Protein AF-0000000080314660 (afdb_homodimer)

Structure (mmCIF, N/CA/C/O backbone):
data_AF-0000000080314660-model_v1
#
loop_
_entity.id
_entity.type
_entity.pdbx_description
1 polymer 'Phage protein'
#
loop_
_atom_site.group_PDB
_atom_site.id
_atom_site.type_symbol
_atom_site.label_atom_id
_atom_site.label_alt_id
_atom_site.label_comp_id
_atom_site.label_asym_id
_atom_site.label_entity_id
_atom_site.label_seq_id
_atom_site.pdbx_PDB_ins_code
_atom_site.Cartn_x
_atom_site.Cartn_y
_atom_site.Cartn_z
_atom_site.occupancy
_atom_site.B_iso_or_equiv
_atom_site.auth_seq_id
_atom_site.auth_comp_id
_atom_site.auth_asym_id
_atom_site.auth_atom_id
_atom_site.pdbx_PDB_model_num
ATOM 1 N N . MET A 1 1 ? -3.445 -10.992 7.078 1 92.94 1 MET A N 1
ATOM 2 C CA . MET A 1 1 ? -2.121 -10.828 7.676 1 92.94 1 MET A CA 1
ATOM 3 C C . MET A 1 1 ? -1.378 -9.656 7.035 1 92.94 1 MET A C 1
ATOM 5 O O . MET A 1 1 ? -1.818 -9.117 6.02 1 92.94 1 MET A O 1
ATOM 9 N N . ARG A 1 2 ? -0.397 -9.211 7.719 1 94.06 2 ARG A N 1
ATOM 10 C CA . ARG A 1 2 ? 0.476 -8.141 7.254 1 94.06 2 ARG A CA 1
ATOM 11 C C . ARG A 1 2 ? 1.935 -8.438 7.582 1 94.06 2 ARG A C 1
ATOM 13 O O . ARG A 1 2 ? 2.225 -9.195 8.516 1 94.06 2 ARG A O 1
ATOM 20 N N . GLY A 1 3 ? 2.795 -7.875 6.688 1 95.69 3 GLY A N 1
ATOM 21 C CA . GLY A 1 3 ? 4.219 -8.023 6.945 1 95.69 3 GLY A CA 1
ATOM 22 C C . GLY A 1 3 ? 4.793 -9.32 6.414 1 95.69 3 GLY A C 1
ATOM 23 O O . GLY A 1 3 ? 4.047 -10.227 6.047 1 95.69 3 GLY A O 1
ATOM 24 N N . CYS A 1 4 ? 6.055 -9.414 6.391 1 97.31 4 CYS A N 1
ATOM 25 C CA . CYS A 1 4 ? 6.801 -10.539 5.836 1 97.31 4 CYS A CA 1
ATOM 26 C C . CYS A 1 4 ? 8.289 -10.414 6.148 1 97.31 4 CYS A C 1
ATOM 28 O O . CYS A 1 4 ? 8.703 -9.492 6.855 1 97.31 4 CYS A O 1
ATOM 30 N N . THR A 1 5 ? 9.016 -11.453 5.855 1 96.62 5 THR A N 1
ATOM 31 C CA . THR A 1 5 ? 10.477 -11.445 5.902 1 96.62 5 THR A CA 1
ATOM 32 C C . THR A 1 5 ? 11.062 -11.852 4.555 1 96.62 5 THR A C 1
ATOM 34 O O . THR A 1 5 ? 10.508 -12.703 3.859 1 96.62 5 THR A O 1
ATOM 37 N N . PRO A 1 6 ? 12.203 -11.25 4.227 1 94.94 6 PRO A N 1
ATOM 38 C CA . PRO A 1 6 ? 12.789 -11.516 2.916 1 94.94 6 PRO A CA 1
ATOM 39 C C . PRO A 1 6 ? 13.273 -12.961 2.773 1 94.94 6 PRO A C 1
ATOM 41 O O . PRO A 1 6 ? 13.727 -13.562 3.748 1 94.94 6 PRO A O 1
ATOM 44 N N . VAL A 1 7 ? 13.227 -13.461 1.5 1 95.5 7 VAL A N 1
ATOM 45 C CA . VAL A 1 7 ? 13.641 -14.844 1.297 1 95.5 7 VAL A CA 1
ATOM 46 C C . VAL A 1 7 ? 14.586 -14.93 0.102 1 95.5 7 VAL A C 1
ATOM 48 O O . VAL A 1 7 ? 15.078 -16.016 -0.233 1 95.5 7 VAL A O 1
ATOM 51 N N . GLY A 1 8 ? 14.906 -13.906 -0.582 1 92.94 8 GLY A N 1
ATOM 52 C CA . GLY A 1 8 ? 15.773 -13.953 -1.747 1 92.94 8 GLY A CA 1
ATOM 53 C C . GLY A 1 8 ? 16 -12.586 -2.377 1 92.94 8 GLY A C 1
ATOM 54 O O . GLY A 1 8 ? 15.531 -11.57 -1.862 1 92.94 8 GLY A O 1
ATOM 55 N N . PRO A 1 9 ? 16.688 -12.648 -3.508 1 94 9 PRO A N 1
ATOM 56 C CA . PRO A 1 9 ? 17.078 -11.383 -4.145 1 94 9 PRO A CA 1
ATOM 57 C C . PRO A 1 9 ? 15.875 -10.578 -4.633 1 94 9 PRO A C 1
ATOM 59 O O . PRO A 1 9 ? 15.945 -9.352 -4.723 1 94 9 PRO A O 1
ATOM 62 N N . GLY A 1 10 ? 14.812 -11.266 -4.922 1 93.25 10 GLY A N 1
ATOM 63 C CA . GLY A 1 10 ? 13.633 -10.562 -5.383 1 93.25 10 GLY A CA 1
ATOM 64 C C . GLY A 1 10 ? 13.016 -9.664 -4.32 1 93.25 10 GLY A C 1
ATOM 65 O O . GLY A 1 10 ? 12.242 -8.758 -4.633 1 93.25 10 GLY A O 1
ATOM 66 N N . CYS A 1 11 ? 13.398 -9.852 -3.055 1 93.44 11 CYS A N 1
ATOM 67 C CA . CYS A 1 11 ? 12.789 -9.125 -1.945 1 93.44 11 CYS A CA 1
ATOM 68 C C . CYS A 1 11 ? 13.602 -7.887 -1.593 1 93.44 11 CYS A C 1
ATOM 70 O O . CYS A 1 11 ? 13.203 -7.105 -0.728 1 93.44 11 CYS A O 1
ATOM 72 N N . ARG A 1 12 ? 14.672 -7.668 -2.223 1 90.06 12 ARG A N 1
ATOM 73 C CA . ARG A 1 12 ? 15.594 -6.602 -1.839 1 90.06 12 ARG A CA 1
ATOM 74 C C . ARG A 1 12 ? 14.906 -5.242 -1.877 1 90.06 12 ARG A C 1
ATOM 76 O O . ARG A 1 12 ? 15.07 -4.43 -0.964 1 90.06 12 ARG A O 1
ATOM 83 N N . HIS A 1 13 ? 14.109 -4.934 -2.922 1 88.75 13 HIS A N 1
ATOM 84 C CA . HIS A 1 13 ? 13.406 -3.664 -3.074 1 88.75 13 HIS A CA 1
ATOM 85 C C . HIS A 1 13 ? 11.898 -3.85 -2.982 1 88.75 13 HIS A C 1
ATOM 87 O O . HIS A 1 13 ? 11.141 -3.207 -3.717 1 88.75 13 HIS A O 1
ATOM 93 N N . CYS A 1 14 ? 11.484 -4.656 -2.066 1 90.44 14 CYS A N 1
ATOM 94 C CA . CYS A 1 14 ? 10.078 -5.004 -1.899 1 90.44 14 CYS A CA 1
ATOM 95 C C . CYS A 1 14 ? 9.227 -3.754 -1.724 1 90.44 14 CYS A C 1
ATOM 97 O O . CYS A 1 14 ? 9.367 -3.037 -0.732 1 90.44 14 CYS A O 1
ATOM 99 N N . SER A 1 15 ? 8.297 -3.586 -2.627 1 88.62 15 SER A N 1
ATOM 100 C CA . SER A 1 15 ? 7.422 -2.42 -2.621 1 88.62 15 SER A CA 1
ATOM 101 C C . SER A 1 15 ? 6.453 -2.463 -1.443 1 88.62 15 SER A C 1
ATOM 103 O O . SER A 1 15 ? 6.117 -1.424 -0.872 1 88.62 15 SER A O 1
ATOM 105 N N . ALA A 1 16 ? 6.027 -3.645 -1.099 1 91.44 16 ALA A N 1
ATOM 106 C CA . ALA A 1 16 ? 5.125 -3.789 0.039 1 91.44 16 ALA A CA 1
ATOM 107 C C . ALA A 1 16 ? 5.797 -3.35 1.335 1 91.44 16 ALA A C 1
ATOM 109 O O . ALA A 1 16 ? 5.18 -2.691 2.174 1 91.44 16 ALA A O 1
ATOM 110 N N . ARG A 1 17 ? 7.016 -3.729 1.476 1 91.25 17 ARG A N 1
ATOM 111 C CA . ARG A 1 17 ? 7.762 -3.34 2.666 1 91.25 17 ARG A CA 1
ATOM 112 C C . ARG A 1 17 ? 7.922 -1.825 2.744 1 91.25 17 ARG A C 1
ATOM 114 O O . ARG A 1 17 ? 7.688 -1.224 3.795 1 91.25 17 ARG A O 1
ATOM 121 N N . THR A 1 18 ? 8.328 -1.292 1.614 1 87.75 18 THR A N 1
ATOM 122 C CA . THR A 1 18 ? 8.531 0.151 1.583 1 87.75 18 THR A CA 1
ATOM 123 C C . THR A 1 18 ? 7.246 0.889 1.941 1 87.75 18 THR A C 1
ATOM 125 O O . THR A 1 18 ? 7.27 1.853 2.709 1 87.75 18 THR A O 1
ATOM 128 N N . PHE A 1 19 ? 6.188 0.413 1.475 1 89.25 19 PHE A N 1
ATOM 129 C CA . PHE A 1 19 ? 4.891 1.022 1.755 1 89.25 19 PHE A CA 1
ATOM 130 C C . PHE A 1 19 ? 4.531 0.877 3.229 1 89.25 19 PHE A C 1
ATOM 132 O O . PHE A 1 19 ? 4.176 1.858 3.887 1 89.25 19 PHE A O 1
ATOM 139 N N . ALA A 1 20 ? 4.629 -0.31 3.707 1 90.75 20 ALA A N 1
ATOM 140 C CA . ALA A 1 20 ? 4.234 -0.588 5.086 1 90.75 20 ALA A CA 1
ATOM 141 C C . ALA A 1 20 ? 5.086 0.213 6.07 1 90.75 20 ALA A C 1
ATOM 143 O O . ALA A 1 20 ? 4.57 0.74 7.059 1 90.75 20 ALA A O 1
ATOM 144 N N . GLU A 1 21 ? 6.328 0.305 5.797 1 88.38 21 GLU A N 1
ATOM 145 C CA . GLU A 1 21 ? 7.262 0.951 6.711 1 88.38 21 GLU A CA 1
ATOM 146 C C . GLU A 1 21 ? 6.992 2.449 6.809 1 88.38 21 GLU A C 1
ATOM 148 O O . GLU A 1 21 ? 7.367 3.092 7.793 1 88.38 21 GLU A O 1
ATOM 153 N N . ARG A 1 22 ? 6.383 2.955 5.762 1 82.56 22 ARG A N 1
ATOM 154 C CA . ARG A 1 22 ? 5.969 4.355 5.777 1 82.56 22 ARG A CA 1
ATOM 155 C C . ARG A 1 22 ? 5.129 4.66 7.016 1 82.56 22 ARG A C 1
ATOM 157 O O . ARG A 1 22 ? 5.148 5.785 7.52 1 82.56 22 ARG A O 1
ATOM 164 N N . TRP A 1 23 ? 4.492 3.664 7.562 1 85.19 23 TRP A N 1
ATOM 165 C CA . TRP A 1 23 ? 3.49 3.906 8.594 1 85.19 23 TRP A CA 1
ATOM 166 C C . TRP A 1 23 ? 3.973 3.395 9.953 1 85.19 23 TRP A C 1
ATOM 168 O O . TRP A 1 23 ? 3.24 3.457 10.938 1 85.19 23 TRP A O 1
ATOM 178 N N . ARG A 1 24 ? 5.145 2.883 10.008 1 85.06 24 ARG A N 1
ATOM 179 C CA . ARG A 1 24 ? 5.645 2.352 11.273 1 85.06 24 ARG A CA 1
ATOM 180 C C . ARG A 1 24 ? 5.574 3.404 12.375 1 85.06 24 ARG A C 1
ATOM 182 O O . ARG A 1 24 ? 6.02 4.539 12.18 1 85.06 24 ARG A O 1
ATOM 189 N N . GLY A 1 25 ? 4.926 3.023 13.461 1 79.31 25 GLY A N 1
ATOM 190 C CA . GLY A 1 25 ? 4.871 3.891 14.625 1 79.31 25 GLY A CA 1
ATOM 191 C C . GLY A 1 25 ? 3.654 4.793 14.641 1 79.31 25 GLY A C 1
ATOM 192 O O . GLY A 1 25 ? 3.359 5.43 15.656 1 79.31 25 GLY A O 1
ATOM 193 N N . VAL A 1 26 ? 2.986 4.93 13.516 1 76.19 26 VAL A N 1
ATOM 194 C CA . VAL A 1 26 ? 1.777 5.746 13.477 1 76.19 26 VAL A CA 1
ATOM 195 C C . VAL A 1 26 ? 0.658 5.043 14.242 1 76.19 26 VAL A C 1
ATOM 197 O O . VAL A 1 26 ? 0.133 4.023 13.789 1 76.19 26 VAL A O 1
ATOM 200 N N . PRO A 1 27 ? 0.246 5.629 15.289 1 75.62 27 PRO A N 1
ATOM 201 C CA . PRO A 1 27 ? -0.682 4.914 16.172 1 75.62 27 PRO A CA 1
ATOM 202 C C . PRO A 1 27 ? -2.031 4.641 15.516 1 75.62 27 PRO A C 1
ATOM 204 O O . PRO A 1 27 ? -2.625 5.543 14.914 1 75.62 27 PRO A O 1
ATOM 207 N N . GLY A 1 28 ? -2.424 3.385 15.68 1 76 28 GLY A N 1
ATOM 208 C CA . GLY A 1 28 ? -3.754 3.004 15.234 1 76 28 GLY A CA 1
ATOM 209 C C . GLY A 1 28 ? -3.814 2.691 13.75 1 76 28 GLY A C 1
ATOM 210 O O . GLY A 1 28 ? -4.828 2.191 13.258 1 76 28 GLY A O 1
ATOM 211 N N . HIS A 1 29 ? -2.779 3.014 13.078 1 82.94 29 HIS A N 1
ATOM 212 C CA . HIS A 1 29 ? -2.746 2.688 11.656 1 82.94 29 HIS A CA 1
ATOM 213 C C . HIS A 1 29 ? -2.615 1.183 11.438 1 82.94 29 HIS A C 1
ATOM 215 O O . HIS A 1 29 ? -2.035 0.48 12.266 1 82.94 29 HIS A O 1
ATOM 221 N N . ALA A 1 30 ? -3.115 0.752 10.305 1 85.5 30 ALA A N 1
ATOM 222 C CA . ALA A 1 30 ? -3.086 -0.672 9.984 1 85.5 30 ALA A CA 1
ATOM 223 C C . ALA A 1 30 ? -1.653 -1.191 9.914 1 85.5 30 ALA A C 1
ATOM 225 O O . ALA A 1 30 ? -1.396 -2.361 10.211 1 85.5 30 ALA A O 1
ATOM 226 N N . TYR A 1 31 ? -0.71 -0.377 9.594 1 89.5 31 TYR A N 1
ATOM 227 C CA . TYR A 1 31 ? 0.698 -0.744 9.5 1 89.5 31 TYR A CA 1
ATOM 228 C C . TYR A 1 31 ? 1.516 -0.056 10.586 1 89.5 31 TYR A C 1
ATOM 230 O O . TYR A 1 31 ? 2.662 0.334 10.352 1 89.5 31 TYR A O 1
ATOM 238 N N . GLU A 1 32 ? 0.919 0.058 11.719 1 88 32 GLU A N 1
ATOM 239 C CA . GLU A 1 32 ? 1.608 0.667 12.852 1 88 32 GLU A CA 1
ATOM 240 C C . GLU A 1 32 ? 2.916 -0.059 13.156 1 88 32 GLU A C 1
ATOM 242 O O . GLU A 1 32 ? 3.898 0.565 13.562 1 88 32 GLU A O 1
ATOM 247 N N . ARG A 1 33 ? 2.961 -1.343 12.867 1 90.19 33 ARG A N 1
ATOM 248 C CA . ARG A 1 33 ? 4.148 -2.152 13.133 1 90.19 33 ARG A CA 1
ATOM 249 C C . ARG A 1 33 ? 4.969 -2.344 11.859 1 90.19 33 ARG A C 1
ATOM 251 O O . ARG A 1 33 ? 5.789 -3.26 11.781 1 90.19 33 ARG A O 1
ATOM 258 N N . GLY A 1 34 ? 4.727 -1.49 10.93 1 90.69 34 GLY A N 1
ATOM 259 C CA . GLY A 1 34 ? 5.449 -1.581 9.672 1 90.69 34 GLY A CA 1
ATOM 260 C C . GLY A 1 34 ? 5.262 -2.914 8.969 1 90.69 34 GLY A C 1
ATOM 261 O O . GLY A 1 34 ? 4.133 -3.371 8.789 1 90.69 34 GLY A O 1
ATOM 262 N N . PHE A 1 35 ? 6.43 -3.51 8.664 1 93.44 35 PHE A N 1
ATOM 263 C CA . PHE A 1 35 ? 6.398 -4.723 7.855 1 93.44 35 PHE A CA 1
ATOM 264 C C . PHE A 1 35 ? 6.617 -5.957 8.719 1 93.44 35 PHE A C 1
ATOM 266 O O . PHE A 1 35 ? 6.914 -7.035 8.211 1 93.44 35 PHE A O 1
ATOM 273 N N . ASP A 1 36 ? 6.441 -5.785 10.078 1 95.31 36 ASP A N 1
ATOM 274 C CA . ASP A 1 36 ? 6.5 -6.949 10.953 1 95.31 36 ASP A CA 1
ATOM 275 C C . ASP A 1 36 ? 5.301 -7.867 10.719 1 95.31 36 ASP A C 1
ATOM 277 O O . ASP A 1 36 ? 4.164 -7.398 10.617 1 95.31 36 ASP A O 1
ATOM 281 N N . LEU A 1 37 ? 5.637 -9.141 10.695 1 96.75 37 LEU A N 1
ATOM 282 C CA . LEU A 1 37 ? 4.562 -10.102 10.453 1 96.75 37 LEU A CA 1
ATOM 283 C C . LEU A 1 37 ? 3.521 -10.039 11.562 1 96.75 37 LEU A C 1
ATOM 285 O O . LEU A 1 37 ? 3.869 -10.047 12.742 1 96.75 37 LEU A O 1
ATOM 289 N N . ARG A 1 38 ? 2.281 -9.992 11.141 1 95.69 38 ARG A N 1
ATOM 290 C CA . ARG A 1 38 ? 1.18 -10.102 12.086 1 95.69 38 ARG A CA 1
ATOM 291 C C . ARG A 1 38 ? -0.075 -10.641 11.414 1 95.69 38 ARG A C 1
ATOM 293 O O . ARG A 1 38 ? -0.324 -10.367 10.234 1 95.69 38 ARG A O 1
ATOM 300 N N . LEU A 1 39 ? -0.815 -11.422 12.164 1 96 39 LEU A N 1
ATOM 301 C CA . LEU A 1 39 ? -2.105 -11.898 11.688 1 96 39 LEU A CA 1
ATOM 302 C C . LEU A 1 39 ? -3.193 -10.852 11.898 1 96 39 LEU A C 1
ATOM 304 O O . LEU A 1 39 ? -3.143 -10.086 12.867 1 96 39 LEU A O 1
ATOM 308 N N . VAL A 1 40 ? -4.094 -10.781 10.992 1 92.62 40 VAL A N 1
ATOM 309 C CA . VAL A 1 40 ? -5.238 -9.883 11.094 1 92.62 40 VAL A CA 1
ATOM 310 C C . VAL A 1 40 ? -6.535 -10.672 10.914 1 92.62 40 VAL A C 1
ATOM 312 O O . VAL A 1 40 ? -7.207 -10.539 9.891 1 92.62 40 VAL A O 1
ATOM 315 N N . PRO A 1 41 ? -6.984 -11.344 11.938 1 92.44 41 PRO A N 1
ATOM 316 C CA . PRO A 1 41 ? -8.156 -12.219 11.82 1 92.44 41 PRO A CA 1
ATOM 317 C C . PRO A 1 41 ? -9.422 -11.461 11.422 1 92.44 41 PRO A C 1
ATOM 319 O O . PRO A 1 41 ? -10.281 -12.016 10.734 1 92.44 41 PRO A O 1
ATOM 322 N N . ASP A 1 42 ? -9.5 -10.219 11.773 1 86.56 42 ASP A N 1
ATOM 323 C CA . ASP A 1 42 ? -10.695 -9.43 11.492 1 86.56 42 ASP A CA 1
ATOM 324 C C . ASP A 1 42 ? -10.859 -9.195 9.992 1 86.56 42 ASP A C 1
ATOM 326 O O . ASP A 1 42 ? -11.953 -8.875 9.531 1 86.56 42 ASP A O 1
ATOM 330 N N . ALA A 1 43 ? -9.82 -9.375 9.281 1 87.62 43 ALA A N 1
ATOM 331 C CA . ALA A 1 43 ? -9.867 -9.117 7.844 1 87.62 43 ALA A CA 1
ATOM 332 C C . ALA A 1 43 ? -10.305 -10.359 7.07 1 87.62 43 ALA A C 1
ATOM 334 O O . ALA A 1 43 ? -10.641 -10.273 5.891 1 87.62 43 ALA A O 1
ATOM 335 N N . LEU A 1 44 ? -10.406 -11.461 7.684 1 92.31 44 LEU A N 1
ATOM 336 C CA . LEU A 1 44 ? -10.656 -12.742 7.027 1 92.31 44 LEU A CA 1
ATOM 337 C C . LEU A 1 44 ? -12.023 -12.75 6.348 1 92.31 44 LEU A C 1
ATOM 339 O O . LEU A 1 44 ? -12.188 -13.336 5.277 1 92.31 44 LEU A O 1
ATOM 343 N N . ASP A 1 45 ? -12.938 -12 6.914 1 90.12 45 ASP A N 1
ATOM 344 C CA . ASP A 1 45 ? -14.312 -12.125 6.438 1 90.12 45 ASP A CA 1
ATOM 345 C C . ASP A 1 45 ? -14.68 -10.969 5.512 1 90.12 45 ASP A C 1
ATOM 347 O O . ASP A 1 45 ? -15.797 -10.914 4.992 1 90.12 45 ASP A O 1
ATOM 351 N N . GLU A 1 46 ? -13.742 -10.133 5.242 1 87.5 46 GLU A N 1
ATOM 352 C CA . GLU A 1 46 ? -14.039 -8.945 4.438 1 87.5 46 GLU A CA 1
ATOM 353 C C . GLU A 1 46 ? -14.578 -9.336 3.062 1 87.5 46 GLU A C 1
ATOM 355 O O . GLU A 1 46 ? -15.562 -8.766 2.594 1 87.5 46 GLU A O 1
ATOM 360 N N . PRO A 1 47 ? -14.055 -10.383 2.414 1 91.38 47 PRO A N 1
ATOM 361 C CA . PRO A 1 47 ? -14.539 -10.711 1.071 1 91.38 47 PRO A CA 1
ATOM 362 C C . PRO A 1 47 ? -15.992 -11.195 1.068 1 91.38 47 PRO A C 1
ATOM 364 O O . PRO A 1 47 ? -16.656 -11.156 0.029 1 91.38 47 PRO A O 1
ATOM 367 N N . LEU A 1 48 ? -16.438 -11.57 2.213 1 92.44 48 LEU A N 1
ATOM 368 C CA . LEU A 1 48 ? -17.766 -12.148 2.293 1 92.44 48 LEU A CA 1
ATOM 369 C C . LEU A 1 48 ? -18.844 -11.062 2.182 1 92.44 48 LEU A C 1
ATOM 371 O O . LEU A 1 48 ? -20 -11.352 1.865 1 92.44 48 LEU A O 1
ATOM 375 N N . VAL A 1 49 ? -18.422 -9.789 2.359 1 84.94 49 VAL A N 1
ATOM 376 C CA . VAL A 1 49 ? -19.438 -8.734 2.402 1 84.94 49 VAL A CA 1
ATOM 377 C C . VAL A 1 49 ? -19.328 -7.875 1.144 1 84.94 49 VAL A C 1
ATOM 379 O O . VAL A 1 49 ? -20.188 -7.016 0.906 1 84.94 49 VAL A O 1
ATOM 382 N N . TRP A 1 50 ? -18.328 -8.141 0.377 1 83.62 50 TRP A N 1
ATOM 383 C CA . TRP A 1 50 ? -18.203 -7.387 -0.867 1 83.62 50 TRP A CA 1
ATOM 384 C C . TRP A 1 50 ? -19.234 -7.852 -1.892 1 83.62 50 TRP A C 1
ATOM 386 O O . TRP A 1 50 ? -19.344 -9.055 -2.16 1 83.62 50 TRP A O 1
ATOM 396 N N . ARG A 1 51 ? -19.922 -6.953 -2.447 1 83.06 51 ARG A N 1
ATOM 397 C CA . ARG A 1 51 ? -21.062 -7.297 -3.297 1 83.06 51 ARG A CA 1
ATOM 398 C C . ARG A 1 51 ? -20.625 -7.473 -4.746 1 83.06 51 ARG A C 1
ATOM 400 O O . ARG A 1 51 ? -21.078 -8.398 -5.43 1 83.06 51 ARG A O 1
ATOM 407 N N . ARG A 1 52 ? -19.688 -6.664 -5.152 1 83.75 52 ARG A N 1
ATOM 408 C CA . ARG A 1 52 ? -19.25 -6.742 -6.539 1 83.75 52 ARG A CA 1
ATOM 409 C C . ARG A 1 52 ? -18.062 -7.695 -6.684 1 83.75 52 ARG A C 1
ATOM 411 O O . ARG A 1 52 ? -17.188 -7.738 -5.82 1 83.75 52 ARG A O 1
ATOM 418 N N . PRO A 1 53 ? -18.078 -8.523 -7.758 1 89.19 53 PRO A N 1
ATOM 419 C CA . PRO A 1 53 ? -16.953 -9.422 -7.992 1 89.19 53 PRO A CA 1
ATOM 420 C C . PRO A 1 53 ? -15.617 -8.672 -8.062 1 89.19 53 PRO A C 1
ATOM 422 O O . PRO A 1 53 ? -15.547 -7.578 -8.625 1 89.19 53 PRO A O 1
ATOM 425 N N . ARG A 1 54 ? -14.609 -9.266 -7.453 1 87.62 54 ARG A N 1
ATOM 426 C CA . ARG A 1 54 ? -13.273 -8.664 -7.395 1 87.62 54 ARG A CA 1
ATOM 427 C C . ARG A 1 54 ? -12.195 -9.711 -7.633 1 87.62 54 ARG A C 1
ATOM 429 O O . ARG A 1 54 ? -12.43 -10.906 -7.457 1 87.62 54 ARG A O 1
ATOM 436 N N . ARG A 1 55 ? -11.125 -9.25 -8.133 1 89.31 55 ARG A N 1
ATOM 437 C CA . ARG A 1 55 ? -9.883 -10.008 -8.078 1 89.31 55 ARG A CA 1
ATOM 438 C C . ARG A 1 55 ? -9.008 -9.547 -6.922 1 89.31 55 ARG A C 1
ATOM 440 O O . ARG A 1 55 ? -8.555 -8.398 -6.895 1 89.31 55 ARG A O 1
ATOM 447 N N . VAL A 1 56 ? -8.789 -10.461 -6.066 1 92.44 56 VAL A N 1
ATOM 448 C CA . VAL A 1 56 ? -8.164 -10.117 -4.793 1 92.44 56 VAL A CA 1
ATOM 449 C C . VAL A 1 56 ? -6.781 -10.75 -4.703 1 92.44 56 VAL A C 1
ATOM 451 O O . VAL A 1 56 ? -6.629 -11.961 -4.891 1 92.44 56 VAL A O 1
ATOM 454 N N . ALA A 1 57 ? -5.777 -9.883 -4.527 1 92.44 57 ALA A N 1
ATOM 455 C CA . ALA A 1 57 ? -4.465 -10.398 -4.152 1 92.44 57 ALA A CA 1
ATOM 456 C C . ALA A 1 57 ? -4.395 -10.688 -2.656 1 92.44 57 ALA A C 1
ATOM 458 O O . ALA A 1 57 ? -4.332 -9.758 -1.844 1 92.44 57 ALA A O 1
ATOM 459 N N . VAL A 1 58 ? -4.359 -11.945 -2.344 1 94.19 58 VAL A N 1
ATOM 460 C CA . VAL A 1 58 ? -4.383 -12.352 -0.941 1 94.19 58 VAL A CA 1
ATOM 461 C C . VAL A 1 58 ? -3.006 -12.141 -0.32 1 94.19 58 VAL A C 1
ATOM 463 O O . VAL A 1 58 ? -2.006 -12.656 -0.825 1 94.19 58 VAL A O 1
ATOM 466 N N . GLY A 1 59 ? -2.986 -11.32 0.684 1 90.94 59 GLY A N 1
ATOM 467 C CA . GLY A 1 59 ? -1.714 -11.039 1.331 1 90.94 59 GLY A CA 1
ATOM 468 C C . GLY A 1 59 ? -0.796 -10.172 0.489 1 90.94 59 GLY A C 1
ATOM 469 O O . GLY A 1 59 ? 0.389 -10.477 0.34 1 90.94 59 GLY A O 1
ATOM 470 N N . SER A 1 60 ? -1.348 -9.164 -0.13 1 87.88 60 SER A N 1
ATOM 471 C CA . SER A 1 60 ? -0.598 -8.328 -1.062 1 87.88 60 SER A CA 1
ATOM 472 C C . SER A 1 60 ? 0.562 -7.621 -0.363 1 87.88 60 SER A C 1
ATOM 474 O O . SER A 1 60 ? 1.512 -7.184 -1.015 1 87.88 60 SER A O 1
ATOM 476 N N . THR A 1 61 ? 0.497 -7.504 0.938 1 92.06 61 THR A N 1
ATOM 477 C CA . THR A 1 61 ? 1.586 -6.918 1.71 1 92.06 61 THR A CA 1
ATOM 478 C C . THR A 1 61 ? 2.162 -7.934 2.691 1 92.06 61 THR A C 1
ATOM 480 O O . THR A 1 61 ? 2.533 -7.578 3.812 1 92.06 61 THR A O 1
ATOM 483 N N . SER A 1 62 ? 2.07 -9.133 2.346 1 96.19 62 SER A N 1
ATOM 484 C CA . SER A 1 62 ? 2.523 -10.242 3.17 1 96.19 62 SER A CA 1
ATOM 485 C C . SER A 1 62 ? 2.803 -11.484 2.322 1 96.19 62 SER A C 1
ATOM 487 O O . SER A 1 62 ? 3.146 -11.367 1.144 1 96.19 62 SER A O 1
ATOM 489 N N . ASP A 1 63 ? 2.865 -12.609 2.908 1 97.56 63 ASP A N 1
ATOM 490 C CA . ASP A 1 63 ? 2.967 -13.945 2.334 1 97.56 63 ASP A CA 1
ATOM 491 C C . ASP A 1 63 ? 2.213 -14.969 3.184 1 97.56 63 ASP A C 1
ATOM 493 O O . ASP A 1 63 ? 2.609 -15.258 4.316 1 97.56 63 ASP A O 1
ATOM 497 N N . LEU A 1 64 ? 1.178 -15.484 2.596 1 98.19 64 LEU A N 1
ATOM 498 C CA . LEU A 1 64 ? 0.302 -16.391 3.324 1 98.19 64 LEU A CA 1
ATOM 499 C C . LEU A 1 64 ? 1.082 -17.594 3.848 1 98.19 64 LEU A C 1
ATOM 501 O O . LEU A 1 64 ? 0.729 -18.172 4.879 1 98.19 64 LEU A O 1
ATOM 505 N N . PHE A 1 65 ? 2.129 -17.875 3.225 1 98.62 65 PHE A N 1
ATOM 506 C CA . PHE A 1 65 ? 2.844 -19.094 3.57 1 98.62 65 PHE A CA 1
ATOM 507 C C . PHE A 1 65 ? 4.133 -18.781 4.316 1 98.62 65 PHE A C 1
ATOM 509 O O . PHE A 1 65 ? 5.07 -19.578 4.316 1 98.62 65 PHE A O 1
ATOM 516 N N . HIS A 1 66 ? 4.164 -17.547 4.793 1 98.31 66 HIS A N 1
ATOM 517 C CA . HIS A 1 66 ? 5.242 -17.234 5.727 1 98.31 66 HIS A CA 1
ATOM 518 C C . HIS A 1 66 ? 5.277 -18.234 6.879 1 98.31 66 HIS A C 1
ATOM 520 O O . HIS A 1 66 ? 4.23 -18.672 7.359 1 98.31 66 HIS A O 1
ATOM 526 N N . GLY A 1 67 ? 6.512 -18.547 7.34 1 97.56 67 GLY A N 1
ATOM 527 C CA . GLY A 1 67 ? 6.672 -19.531 8.406 1 97.56 67 GLY A CA 1
ATOM 528 C C . GLY A 1 67 ? 5.969 -19.125 9.688 1 97.56 67 GLY A C 1
ATOM 529 O O . GLY A 1 67 ? 5.566 -19.984 10.477 1 97.56 67 GLY A O 1
ATOM 530 N N . GLY A 1 68 ? 5.754 -17.844 9.875 1 97.56 68 GLY A N 1
ATOM 531 C CA . GLY A 1 68 ? 5.098 -17.328 11.07 1 97.56 68 GLY A CA 1
ATOM 532 C C . GLY A 1 68 ? 3.584 -17.375 10.977 1 97.56 68 GLY A C 1
ATOM 533 O O . GLY A 1 68 ? 2.893 -17.078 11.953 1 97.56 68 GLY A O 1
ATOM 534 N N . VAL A 1 69 ? 3.01 -17.781 9.891 1 98.06 69 VAL A N 1
ATOM 535 C CA . VAL A 1 69 ? 1.564 -17.922 9.727 1 98.06 69 VAL A CA 1
ATOM 536 C C . VAL A 1 69 ? 1.137 -19.344 10.055 1 98.06 69 VAL A C 1
ATOM 538 O O . VAL A 1 69 ? 1.505 -20.281 9.352 1 98.06 69 VAL A O 1
ATOM 541 N N . PRO A 1 70 ? 0.357 -19.531 11.078 1 98.25 70 PRO A N 1
ATOM 542 C CA . PRO A 1 70 ? -0.071 -20.891 11.422 1 98.25 70 PRO A CA 1
ATOM 543 C C . PRO A 1 70 ? -0.888 -21.562 10.32 1 98.25 70 PRO A C 1
ATOM 545 O O . PRO A 1 70 ? -1.683 -20.891 9.648 1 98.25 70 PRO A O 1
ATOM 548 N N . ALA A 1 71 ? -0.704 -22.891 10.227 1 98.19 71 ALA A N 1
ATOM 549 C CA . ALA A 1 71 ? -1.452 -23.656 9.234 1 98.19 71 ALA A CA 1
ATOM 550 C C . ALA A 1 71 ? -2.957 -23.484 9.43 1 98.19 71 ALA A C 1
ATOM 552 O O . ALA A 1 71 ? -3.717 -23.453 8.453 1 98.19 71 ALA A O 1
ATOM 553 N N . ALA A 1 72 ? -3.316 -23.359 10.672 1 98.12 72 ALA A N 1
ATOM 554 C CA . ALA A 1 72 ? -4.734 -23.172 10.977 1 98.12 72 ALA A CA 1
ATOM 555 C C . ALA A 1 72 ? -5.258 -21.875 10.383 1 98.12 72 ALA A C 1
ATOM 557 O O . ALA A 1 72 ? -6.41 -21.797 9.953 1 98.12 72 ALA A O 1
ATOM 558 N N . PHE A 1 73 ? -4.457 -20.891 10.406 1 98.19 73 PHE A N 1
ATOM 559 C CA . PHE A 1 73 ? -4.836 -19.609 9.812 1 98.19 73 PHE A CA 1
ATOM 560 C C . PHE A 1 73 ? -4.949 -19.734 8.297 1 98.19 73 PHE A C 1
ATOM 562 O O . PHE A 1 73 ? -5.863 -19.172 7.691 1 98.19 73 PHE A O 1
ATOM 569 N N . VAL A 1 74 ? -4.016 -20.469 7.703 1 98.44 74 VAL A N 1
ATOM 570 C CA . VAL A 1 74 ? -4.078 -20.719 6.266 1 98.44 74 VAL A CA 1
ATOM 571 C C . VAL A 1 74 ? -5.391 -21.422 5.918 1 98.44 74 VAL A C 1
ATOM 573 O O . VAL A 1 74 ? -6.066 -21.047 4.957 1 98.44 74 VAL A O 1
ATOM 576 N N . GLU A 1 75 ? -5.719 -22.359 6.688 1 98.56 75 GLU A N 1
ATOM 577 C CA . GLU A 1 75 ? -6.977 -23.062 6.465 1 98.56 75 GLU A CA 1
ATOM 578 C C . GLU A 1 75 ? -8.164 -22.109 6.527 1 98.56 75 GLU A C 1
ATOM 580 O O . GLU A 1 75 ? -9.086 -22.203 5.719 1 98.56 75 GLU A O 1
ATOM 585 N N . GLN A 1 76 ? -8.156 -21.234 7.492 1 98.19 76 GLN A N 1
ATOM 586 C CA . GLN A 1 76 ? -9.234 -20.25 7.613 1 98.19 76 GLN A CA 1
ATOM 587 C C . GLN A 1 76 ? -9.328 -19.375 6.367 1 98.19 76 GLN A C 1
ATOM 589 O O . GLN A 1 76 ? -10.422 -19.062 5.906 1 98.19 76 GLN A O 1
ATOM 594 N N . VAL A 1 77 ? -8.219 -18.969 5.859 1 98.19 77 VAL A N 1
ATOM 595 C CA . VAL A 1 77 ? -8.188 -18.156 4.645 1 98.19 77 VAL A CA 1
ATOM 596 C C . VAL A 1 77 ? -8.82 -18.938 3.492 1 98.19 77 VAL A C 1
ATOM 598 O O . VAL A 1 77 ? -9.648 -18.406 2.758 1 98.19 77 VAL A O 1
ATOM 601 N N . PHE A 1 78 ? -8.5 -20.188 3.377 1 98.5 78 PHE A N 1
ATOM 602 C CA . PHE A 1 78 ? -9.062 -21 2.307 1 98.5 78 PHE A CA 1
ATOM 603 C C . PHE A 1 78 ? -10.562 -21.172 2.484 1 98.5 78 PHE A C 1
ATOM 605 O O . PHE A 1 78 ? -11.312 -21.172 1.505 1 98.5 78 PHE A O 1
ATOM 612 N N . ARG A 1 79 ? -10.992 -21.328 3.688 1 98.38 79 ARG A N 1
ATOM 613 C CA . ARG A 1 79 ? -12.422 -21.422 3.947 1 98.38 79 ARG A CA 1
ATOM 614 C C . ARG A 1 79 ? -13.156 -20.156 3.512 1 98.38 79 ARG A C 1
ATOM 616 O O . ARG A 1 79 ? -14.25 -20.234 2.941 1 98.38 79 ARG A O 1
ATOM 623 N N . THR A 1 80 ? -12.555 -19.078 3.793 1 97.94 80 THR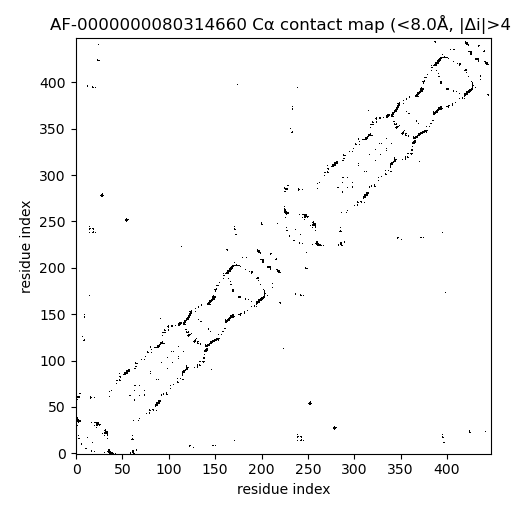 A N 1
ATOM 624 C CA . THR A 1 80 ? -13.148 -17.812 3.375 1 97.94 80 THR A CA 1
ATOM 625 C C . THR A 1 80 ? -13.203 -17.719 1.854 1 97.94 80 THR A C 1
ATOM 627 O O . THR A 1 80 ? -14.227 -17.328 1.288 1 97.94 80 THR A O 1
ATOM 630 N N . MET A 1 81 ? -12.125 -18.078 1.235 1 97.81 81 MET A N 1
ATOM 631 C CA . MET A 1 81 ? -12.094 -18.031 -0.224 1 97.81 81 MET A CA 1
ATOM 632 C C . MET A 1 81 ? -13.117 -18.984 -0.821 1 97.81 81 MET A C 1
ATOM 634 O O . MET A 1 81 ? -13.734 -18.688 -1.847 1 97.81 81 MET A O 1
ATOM 638 N N . HIS A 1 82 ? -13.289 -20.094 -0.173 1 97.81 82 HIS A N 1
ATOM 639 C CA . HIS A 1 82 ? -14.297 -21.062 -0.591 1 97.81 82 HIS A CA 1
ATOM 640 C C . HIS A 1 82 ? -15.695 -20.469 -0.502 1 97.81 82 HIS A C 1
ATOM 642 O O . HIS A 1 82 ? -16.516 -20.672 -1.397 1 97.81 82 HIS A O 1
ATOM 648 N N . ALA A 1 83 ? -15.945 -19.766 0.532 1 97.38 83 ALA A N 1
ATOM 649 C CA . ALA A 1 83 ? -17.266 -19.203 0.781 1 97.38 83 ALA A CA 1
ATOM 650 C C . ALA A 1 83 ? -17.516 -18 -0.117 1 97.38 83 ALA A C 1
ATOM 652 O O . ALA A 1 83 ? -18.672 -17.688 -0.449 1 97.38 83 ALA A O 1
ATOM 653 N N . ALA A 1 84 ? -16.484 -17.328 -0.554 1 96.88 84 ALA A N 1
ATOM 654 C CA . ALA A 1 84 ? -16.609 -16.125 -1.363 1 96.88 84 ALA A CA 1
ATOM 655 C C . ALA A 1 84 ? -16.438 -16.438 -2.848 1 96.88 84 ALA A C 1
ATOM 657 O O . ALA A 1 84 ? -15.625 -15.805 -3.529 1 96.88 84 ALA A O 1
ATOM 658 N N . GLU A 1 85 ? -17.281 -17.188 -3.398 1 95 85 GLU A N 1
ATOM 659 C CA . GLU A 1 85 ? -17.156 -17.75 -4.734 1 95 85 GLU A CA 1
ATOM 660 C C . GLU A 1 85 ? -17.266 -16.672 -5.809 1 95 85 GLU A C 1
ATOM 662 O O . GLU A 1 85 ? -16.812 -16.875 -6.941 1 95 85 GLU A O 1
ATOM 667 N N . ARG A 1 86 ? -17.812 -15.586 -5.445 1 94.31 86 ARG A N 1
ATOM 668 C CA . ARG A 1 86 ? -18.031 -14.523 -6.426 1 94.31 86 ARG A CA 1
ATOM 669 C C . ARG A 1 86 ? -16.734 -13.836 -6.789 1 94.31 86 ARG A C 1
ATOM 671 O O . ARG A 1 86 ? -16.625 -13.188 -7.836 1 94.31 86 ARG A O 1
ATOM 678 N N . HIS A 1 87 ? -15.742 -13.969 -5.941 1 94.38 87 HIS A N 1
ATOM 679 C CA . HIS A 1 87 ? -14.461 -13.305 -6.148 1 94.38 87 HIS A CA 1
ATOM 680 C C . HIS A 1 87 ? -13.406 -14.281 -6.668 1 94.38 87 HIS A C 1
ATOM 682 O O . HIS A 1 87 ? -13.594 -15.5 -6.578 1 94.38 87 HIS A O 1
ATOM 688 N N . THR A 1 88 ? -12.383 -13.789 -7.305 1 94.31 88 THR A N 1
ATOM 689 C CA . THR A 1 88 ? -11.195 -14.547 -7.676 1 94.31 88 THR A CA 1
ATOM 690 C C . THR A 1 88 ? -10 -14.156 -6.805 1 94.31 88 THR A C 1
ATOM 692 O O . THR A 1 88 ? -9.734 -12.969 -6.613 1 94.31 88 THR A O 1
ATOM 695 N N . PHE A 1 89 ? -9.383 -15.164 -6.262 1 96.31 89 PHE A N 1
ATOM 696 C CA . PHE A 1 89 ? -8.297 -14.914 -5.316 1 96.31 89 PHE A CA 1
ATOM 697 C C . PHE A 1 89 ? -6.961 -15.359 -5.902 1 96.31 89 PHE A C 1
ATOM 699 O O . PHE A 1 89 ? -6.828 -16.484 -6.371 1 96.31 89 PHE A O 1
ATOM 706 N N . LEU A 1 90 ? -6.062 -14.453 -5.957 1 95 90 LEU A N 1
ATOM 707 C CA . LEU A 1 90 ? -4.684 -14.734 -6.352 1 95 90 LEU A CA 1
ATOM 708 C C . LEU A 1 90 ? -3.783 -14.859 -5.129 1 95 90 LEU A C 1
ATOM 710 O O . LEU A 1 90 ? -3.602 -13.898 -4.383 1 95 90 LEU A O 1
ATOM 714 N N . VAL A 1 91 ? -3.266 -16.031 -4.891 1 97.44 91 VAL A N 1
ATOM 715 C CA . VAL A 1 91 ? -2.35 -16.281 -3.783 1 97.44 91 VAL A CA 1
ATOM 716 C C . VAL A 1 91 ? -0.936 -16.484 -4.32 1 97.44 91 VAL A C 1
ATOM 718 O O . VAL A 1 91 ? -0.668 -17.484 -5.008 1 97.44 91 VAL A O 1
ATOM 721 N N . LEU A 1 92 ? -0.126 -15.531 -4.074 1 96.62 92 LEU A N 1
ATOM 722 C CA . LEU A 1 92 ? 1.239 -15.539 -4.59 1 96.62 92 LEU A CA 1
ATOM 723 C C . LEU A 1 92 ? 2.246 -15.695 -3.455 1 96.62 92 LEU A C 1
ATOM 725 O O . LEU A 1 92 ? 2.109 -15.062 -2.404 1 96.62 92 LEU A O 1
ATOM 729 N N . THR A 1 93 ? 3.244 -16.578 -3.629 1 98.25 93 THR A N 1
ATOM 730 C CA . THR A 1 93 ? 4.223 -16.797 -2.57 1 98.25 93 THR A CA 1
ATOM 731 C C . THR A 1 93 ? 5.605 -17.047 -3.156 1 98.25 93 THR A C 1
ATOM 733 O O . THR A 1 93 ? 5.734 -17.438 -4.316 1 98.25 93 THR A O 1
ATOM 736 N N . ARG A 1 94 ? 6.59 -16.734 -2.385 1 98 94 ARG A N 1
ATOM 737 C CA . ARG A 1 94 ? 7.953 -17.172 -2.66 1 98 94 ARG A CA 1
ATOM 738 C C . ARG A 1 94 ? 8.312 -18.406 -1.824 1 98 94 ARG A C 1
ATOM 740 O O . ARG A 1 94 ? 9.422 -18.922 -1.921 1 98 94 ARG A O 1
ATOM 747 N N . ARG A 1 95 ? 7.355 -18.844 -1.074 1 98.5 95 ARG A N 1
ATOM 748 C CA . ARG A 1 95 ? 7.562 -19.984 -0.183 1 98.5 95 ARG A CA 1
ATOM 749 C C . ARG A 1 95 ? 6.805 -21.203 -0.68 1 98.5 95 ARG A C 1
ATOM 751 O O . ARG A 1 95 ? 5.938 -21.734 0.021 1 98.5 95 ARG A O 1
ATOM 758 N N . ALA A 1 96 ? 7.301 -21.719 -1.776 1 98.69 96 ALA A N 1
ATOM 759 C CA . ALA A 1 96 ? 6.613 -22.766 -2.531 1 98.69 96 ALA A CA 1
ATOM 760 C C . ALA A 1 96 ? 6.523 -24.062 -1.725 1 98.69 96 ALA A C 1
ATOM 762 O O . ALA A 1 96 ? 5.484 -24.719 -1.717 1 98.69 96 ALA A O 1
ATOM 763 N N . GLU A 1 97 ? 7.562 -24.406 -1.043 1 98.62 97 GLU A N 1
ATOM 764 C CA . GLU A 1 97 ? 7.586 -25.656 -0.308 1 98.62 97 GLU A CA 1
ATOM 765 C C . GLU A 1 97 ? 6.551 -25.672 0.813 1 98.62 97 GLU A C 1
ATOM 767 O O . GLU A 1 97 ? 5.832 -26.656 0.999 1 98.62 97 GLU A O 1
ATOM 772 N N . ARG A 1 98 ? 6.5 -24.562 1.46 1 98.69 98 ARG A N 1
ATOM 773 C CA . ARG A 1 98 ? 5.504 -24.5 2.527 1 98.69 98 ARG A CA 1
ATOM 774 C C . ARG A 1 98 ? 4.09 -24.469 1.957 1 98.69 98 ARG A C 1
ATOM 776 O O . ARG A 1 98 ? 3.178 -25.078 2.529 1 98.69 98 ARG A O 1
ATOM 783 N N . MET A 1 99 ? 3.934 -23.734 0.878 1 98.81 99 MET A N 1
ATOM 784 C CA . MET A 1 99 ? 2.629 -23.781 0.224 1 98.81 99 MET A CA 1
ATOM 785 C C . MET A 1 99 ? 2.23 -25.219 -0.1 1 98.81 99 MET A C 1
ATOM 787 O O . MET A 1 99 ? 1.124 -25.656 0.23 1 98.81 99 MET A O 1
ATOM 791 N N . ARG A 1 100 ? 3.172 -25.938 -0.702 1 98.69 100 ARG A N 1
ATOM 792 C CA . ARG A 1 100 ? 2.906 -27.344 -1.05 1 98.69 100 ARG A CA 1
ATOM 793 C C . ARG A 1 100 ? 2.5 -28.141 0.181 1 98.69 100 ARG A C 1
ATOM 795 O O . ARG A 1 100 ? 1.484 -28.844 0.165 1 98.69 100 ARG A O 1
ATOM 802 N N . ASP A 1 101 ? 3.221 -27.953 1.268 1 98.69 101 ASP A N 1
ATOM 803 C CA . ASP A 1 101 ? 3.02 -28.781 2.459 1 98.69 101 ASP A CA 1
ATOM 804 C C . ASP A 1 101 ? 1.706 -28.422 3.154 1 98.69 101 ASP A C 1
ATOM 806 O O . ASP A 1 101 ? 0.931 -29.312 3.518 1 98.69 101 ASP A O 1
ATOM 810 N N . VAL A 1 102 ? 1.429 -27.172 3.283 1 98.62 102 VAL A N 1
ATOM 811 C CA . VAL A 1 102 ? 0.261 -26.719 4.035 1 98.62 102 VAL A CA 1
ATOM 812 C C . VAL A 1 102 ? -1.005 -26.969 3.219 1 98.62 102 VAL A C 1
ATOM 814 O O . VAL A 1 102 ? -2.004 -27.453 3.744 1 98.62 102 VAL A O 1
ATOM 817 N N . VAL A 1 103 ? -0.948 -26.656 1.974 1 98.62 103 VAL A N 1
ATOM 818 C CA . VAL A 1 103 ? -2.109 -26.844 1.111 1 98.62 103 VAL A CA 1
ATOM 819 C C . VAL A 1 103 ? -2.348 -28.344 0.895 1 98.62 103 VAL A C 1
ATOM 821 O O . VAL A 1 103 ? -3.49 -28.797 0.905 1 98.62 103 VAL A O 1
ATOM 824 N N . GLY A 1 104 ? -1.28 -29.062 0.725 1 98.25 104 GLY A N 1
ATOM 825 C CA . GLY A 1 104 ? -1.375 -30.5 0.523 1 98.25 104 GLY A CA 1
ATOM 826 C C . GLY A 1 104 ? -1.981 -31.234 1.708 1 98.25 104 GLY A C 1
ATOM 827 O O . GLY A 1 104 ? -2.486 -32.344 1.563 1 98.25 104 GLY A O 1
ATOM 828 N N . ALA A 1 105 ? -1.945 -30.625 2.848 1 98.19 105 ALA A N 1
ATOM 829 C CA . ALA A 1 105 ? -2.449 -31.25 4.066 1 98.19 105 ALA A CA 1
ATOM 830 C C . ALA A 1 105 ? -3.932 -30.953 4.266 1 98.19 105 ALA A C 1
ATOM 832 O O . ALA A 1 105 ? -4.574 -31.516 5.148 1 98.19 105 ALA A O 1
ATOM 833 N N . LEU A 1 106 ? -4.504 -30.109 3.461 1 97.94 106 LEU A N 1
ATOM 834 C CA . LEU A 1 106 ? -5.91 -29.734 3.576 1 97.94 106 LEU A CA 1
ATOM 835 C C . LEU A 1 106 ? -6.777 -30.578 2.65 1 97.94 106 LEU A C 1
ATOM 837 O O . LEU A 1 106 ? -6.281 -31.141 1.674 1 97.94 106 LEU A O 1
ATOM 841 N N . PRO A 1 107 ? -8.102 -30.703 2.945 1 97.5 107 PRO A N 1
ATOM 842 C CA . PRO A 1 107 ? -8.992 -31.438 2.043 1 97.5 107 PRO A CA 1
ATOM 843 C C . PRO A 1 107 ? -9.008 -30.859 0.629 1 97.5 107 PRO A C 1
ATOM 845 O O . PRO A 1 107 ? -9.039 -29.641 0.458 1 97.5 107 PRO A O 1
ATOM 848 N N . ILE A 1 108 ? -8.969 -31.766 -0.285 1 96.81 108 ILE A N 1
ATOM 849 C CA . ILE A 1 108 ? -8.875 -31.375 -1.687 1 96.81 108 ILE A CA 1
ATOM 850 C C . ILE A 1 108 ? -10.031 -30.453 -2.041 1 96.81 108 ILE A C 1
ATOM 852 O O . ILE A 1 108 ? -9.875 -29.531 -2.848 1 96.81 108 ILE A O 1
ATOM 856 N N . GLU A 1 109 ? -11.234 -30.625 -1.471 1 96.06 109 GLU A N 1
ATOM 857 C CA . GLU A 1 109 ? -12.414 -29.812 -1.752 1 96.06 109 GLU A CA 1
ATOM 858 C C . GLU A 1 109 ? -12.219 -28.375 -1.268 1 96.06 109 GLU A C 1
ATOM 860 O O . GLU A 1 109 ? -12.906 -27.453 -1.734 1 96.06 109 GLU A O 1
ATOM 865 N N . LEU A 1 110 ? -11.242 -28.172 -0.354 1 97 110 LEU A N 1
ATOM 866 C CA . LEU A 1 110 ? -11 -26.859 0.232 1 97 110 LEU A CA 1
ATOM 867 C C . LEU A 1 110 ? -9.914 -26.109 -0.54 1 97 110 LEU A C 1
ATOM 869 O O . LEU A 1 110 ? -9.836 -24.891 -0.469 1 97 110 LEU A O 1
ATOM 873 N N . VAL A 1 111 ? -9.133 -26.844 -1.309 1 96.06 111 VAL A N 1
ATOM 874 C CA . VAL A 1 111 ? -7.969 -26.156 -1.843 1 96.06 111 VAL A CA 1
ATOM 875 C C . VAL A 1 111 ? -8.031 -26.141 -3.369 1 96.06 111 VAL A C 1
ATOM 877 O O . VAL A 1 111 ? -7.422 -25.266 -4.012 1 96.06 111 VAL A O 1
ATOM 880 N N . ALA A 1 112 ? -8.664 -27.109 -3.955 1 95.88 112 ALA A N 1
ATOM 881 C CA . ALA A 1 112 ? -8.789 -27.141 -5.41 1 95.88 112 ALA A CA 1
ATOM 882 C C . ALA A 1 112 ? -10 -26.328 -5.867 1 95.88 112 ALA A C 1
ATOM 884 O O . ALA A 1 112 ? -10.93 -26.875 -6.473 1 95.88 112 ALA A O 1
ATOM 885 N N . LEU A 1 113 ? -9.961 -25.078 -5.586 1 96.38 113 LEU A N 1
ATOM 886 C CA . LEU A 1 113 ? -11.055 -24.156 -5.871 1 96.38 113 LEU A CA 1
ATOM 887 C C . LEU A 1 113 ? -10.82 -23.422 -7.184 1 96.38 113 LEU A C 1
ATOM 889 O O . LEU A 1 113 ? -9.758 -22.844 -7.391 1 96.38 113 LEU A O 1
ATOM 893 N N . PRO A 1 114 ? -11.828 -23.375 -8.055 1 95.62 114 PRO A N 1
ATOM 894 C CA . PRO A 1 114 ? -11.633 -22.703 -9.344 1 95.62 114 PRO A CA 1
ATOM 895 C C . PRO A 1 114 ? -11.383 -21.203 -9.203 1 95.62 114 PRO A C 1
ATOM 897 O O . PRO A 1 114 ? -10.742 -20.594 -10.07 1 95.62 114 PRO A O 1
ATOM 900 N N . ASN A 1 115 ? -11.891 -20.609 -8.141 1 96.5 115 ASN A N 1
ATOM 901 C CA . ASN A 1 115 ? -11.75 -19.156 -7.953 1 96.5 115 ASN A CA 1
ATOM 902 C C . ASN A 1 115 ? -10.484 -18.812 -7.18 1 96.5 115 ASN A C 1
ATOM 904 O O . ASN A 1 115 ? -10.266 -17.656 -6.82 1 96.5 115 ASN A O 1
ATOM 908 N N . VAL A 1 116 ? -9.648 -19.828 -6.887 1 97.38 116 VAL A N 1
ATOM 909 C CA . VAL A 1 116 ? -8.398 -19.609 -6.168 1 97.38 116 VAL A CA 1
ATOM 910 C C . VAL A 1 116 ? -7.219 -20.016 -7.047 1 97.38 116 VAL A C 1
ATOM 912 O O . VAL A 1 116 ? -7.078 -21.188 -7.395 1 97.38 116 VAL A O 1
ATOM 915 N N . TRP A 1 117 ? -6.434 -19.047 -7.395 1 96.81 117 TRP A N 1
ATOM 916 C CA . TRP A 1 117 ? -5.223 -19.297 -8.18 1 96.81 117 TRP A CA 1
ATOM 917 C C . TRP A 1 117 ? -3.986 -19.266 -7.285 1 96.81 117 TRP A C 1
ATOM 919 O O . TRP A 1 117 ? -3.721 -18.266 -6.605 1 96.81 117 TRP A O 1
ATOM 929 N N . LEU A 1 118 ? -3.32 -20.359 -7.25 1 98.19 118 LEU A N 1
ATOM 930 C CA . LEU A 1 118 ? -2.092 -20.438 -6.469 1 98.19 118 LEU A CA 1
ATOM 931 C C . LEU A 1 118 ? -0.869 -20.25 -7.359 1 98.19 118 LEU A C 1
ATOM 933 O O . LEU A 1 118 ? -0.785 -20.828 -8.445 1 98.19 118 LEU A O 1
ATOM 937 N N . GLY A 1 119 ? 0.023 -19.359 -6.938 1 98 119 GLY A N 1
ATOM 938 C CA . GLY A 1 119 ? 1.163 -19.047 -7.785 1 98 119 GLY A CA 1
ATOM 939 C C . GLY A 1 119 ? 2.451 -18.859 -7.008 1 98 119 GLY A C 1
ATOM 940 O O . GLY A 1 119 ? 2.434 -18.781 -5.777 1 98 119 GLY A O 1
ATOM 941 N N . VAL A 1 120 ? 3.572 -18.781 -7.75 1 98.56 120 VAL A N 1
ATOM 942 C CA . VAL A 1 120 ? 4.887 -18.516 -7.176 1 98.56 120 VAL A CA 1
ATOM 943 C C . VAL A 1 120 ? 5.547 -17.359 -7.91 1 98.56 120 VAL A C 1
ATOM 945 O O . VAL A 1 120 ? 5.289 -17.141 -9.094 1 98.56 120 VAL A O 1
ATOM 948 N N . SER A 1 121 ? 6.324 -16.625 -7.141 1 97.38 121 SER A N 1
ATOM 949 C CA . SER A 1 121 ? 7.156 -15.578 -7.715 1 97.38 121 SER A CA 1
ATOM 950 C C . SER A 1 121 ? 8.492 -16.125 -8.203 1 97.38 121 SER A C 1
ATOM 952 O O . SER A 1 121 ? 9.117 -16.938 -7.523 1 97.38 121 SER A O 1
ATOM 954 N N . VAL A 1 122 ? 8.883 -15.727 -9.367 1 98.06 122 VAL A N 1
ATOM 955 C CA . VAL A 1 122 ? 10.141 -16.156 -9.977 1 98.06 122 VAL A CA 1
ATOM 956 C C . VAL A 1 122 ? 10.984 -14.938 -10.344 1 98.06 122 VAL A C 1
ATOM 958 O O . VAL A 1 122 ? 10.68 -14.234 -11.312 1 98.06 122 VAL A O 1
ATOM 961 N N . GLU A 1 123 ? 12.062 -14.719 -9.594 1 97.38 123 GLU A N 1
ATOM 962 C CA . GLU A 1 123 ? 12.859 -13.523 -9.836 1 97.38 123 GLU A CA 1
ATOM 963 C C . GLU A 1 123 ? 14.148 -13.867 -10.586 1 97.38 123 GLU A C 1
ATOM 965 O O . GLU A 1 123 ? 14.766 -12.984 -11.195 1 97.38 123 GLU A O 1
ATOM 970 N N . ASP A 1 124 ? 14.539 -15.18 -10.422 1 97.88 124 ASP A N 1
ATOM 971 C CA . ASP A 1 124 ? 15.805 -15.594 -11.023 1 97.88 124 ASP A CA 1
ATOM 972 C C . ASP A 1 124 ? 15.859 -17.109 -11.211 1 97.88 124 ASP A C 1
ATOM 974 O O . ASP A 1 124 ? 14.883 -17.812 -10.93 1 97.88 124 ASP A O 1
ATOM 978 N N . ARG A 1 125 ? 16.969 -17.562 -11.766 1 97.88 125 ARG A N 1
ATOM 979 C CA . ARG A 1 125 ? 17.141 -18.984 -12.055 1 97.88 125 ARG A CA 1
ATOM 980 C C . ARG A 1 125 ? 17.328 -19.781 -10.773 1 97.88 125 ARG A C 1
ATOM 982 O O . ARG A 1 125 ? 16.734 -20.844 -10.602 1 97.88 125 ARG A O 1
ATOM 989 N N . SER A 1 126 ? 18.141 -19.281 -9.883 1 97.38 126 SER A N 1
ATOM 990 C CA . SER A 1 126 ? 18.578 -20.062 -8.734 1 97.38 126 SER A CA 1
ATOM 991 C C . SER A 1 126 ? 17.484 -20.156 -7.672 1 97.38 126 SER A C 1
ATOM 993 O O . SER A 1 126 ? 17.266 -21.219 -7.094 1 97.38 126 SER A O 1
ATOM 995 N N . HIS A 1 127 ? 16.781 -19.062 -7.441 1 96.81 127 HIS A N 1
ATOM 996 C CA . HIS A 1 127 ? 15.789 -19.031 -6.379 1 96.81 127 HIS A CA 1
ATOM 997 C C . HIS A 1 127 ? 14.383 -19.234 -6.938 1 96.81 127 HIS A C 1
ATOM 999 O O . HIS A 1 127 ? 13.57 -19.938 -6.352 1 96.81 127 HIS A O 1
ATOM 1005 N N . GLY A 1 128 ? 14.125 -18.609 -8.062 1 98.12 128 GLY A N 1
ATOM 1006 C CA . GLY A 1 128 ? 12.773 -18.5 -8.586 1 98.12 128 GLY A CA 1
ATOM 1007 C C . GLY A 1 128 ? 12.344 -19.719 -9.383 1 98.12 128 GLY A C 1
ATOM 1008 O O . GLY A 1 128 ? 11.328 -20.344 -9.078 1 98.12 128 GLY A O 1
ATOM 1009 N N . VAL A 1 129 ? 13.086 -20.188 -10.289 1 98.56 129 VAL A N 1
ATOM 1010 C CA . VAL A 1 129 ? 12.688 -21.203 -11.266 1 98.56 129 VAL A CA 1
ATOM 1011 C C . VAL A 1 129 ? 12.359 -22.516 -10.547 1 98.56 129 VAL A C 1
ATOM 1013 O O . VAL A 1 129 ? 11.367 -23.156 -10.859 1 98.56 129 VAL A O 1
ATOM 1016 N N . PRO A 1 130 ? 13.125 -22.906 -9.516 1 98.5 130 PRO A N 1
ATOM 1017 C CA . PRO A 1 130 ? 12.812 -24.172 -8.836 1 98.5 130 PRO A CA 1
ATOM 1018 C C . PRO A 1 130 ? 11.43 -24.156 -8.18 1 98.5 130 PRO A C 1
ATOM 1020 O O . PRO A 1 130 ? 10.828 -25.203 -7.98 1 98.5 130 PRO A O 1
ATOM 1023 N N . ARG A 1 131 ? 10.945 -22.984 -7.895 1 98.69 131 ARG A N 1
ATOM 1024 C CA . ARG A 1 131 ? 9.641 -22.906 -7.246 1 98.69 131 ARG A CA 1
ATOM 1025 C C . ARG A 1 131 ? 8.531 -23.391 -8.172 1 98.69 131 ARG A C 1
ATOM 1027 O O . ARG A 1 131 ? 7.473 -23.828 -7.711 1 98.69 131 ARG A O 1
ATOM 1034 N N . ILE A 1 132 ? 8.766 -23.312 -9.484 1 98.81 132 ILE A N 1
ATOM 1035 C CA . ILE A 1 132 ? 7.758 -23.734 -10.453 1 98.81 132 ILE A CA 1
ATOM 1036 C C . ILE A 1 132 ? 7.516 -25.234 -10.32 1 98.81 132 ILE A C 1
ATOM 1038 O O . ILE A 1 132 ? 6.371 -25.688 -10.359 1 98.81 132 ILE A O 1
ATOM 1042 N N . ALA A 1 133 ? 8.578 -26 -10.141 1 98.62 133 ALA A N 1
ATOM 1043 C CA . ALA A 1 133 ? 8.445 -27.438 -9.977 1 98.62 133 ALA A CA 1
ATOM 1044 C C . ALA A 1 133 ? 7.629 -27.781 -8.734 1 98.62 133 ALA A C 1
ATOM 1046 O O . ALA A 1 133 ? 6.789 -28.672 -8.758 1 98.62 133 ALA A O 1
ATOM 1047 N N . VAL A 1 134 ? 7.863 -27.062 -7.664 1 98.81 134 VAL A N 1
ATOM 1048 C CA . VAL A 1 134 ? 7.125 -27.281 -6.426 1 98.81 134 VAL A CA 1
ATOM 1049 C C . VAL A 1 134 ? 5.656 -26.922 -6.625 1 98.81 134 VAL A C 1
ATOM 1051 O O . VAL A 1 134 ? 4.766 -27.641 -6.168 1 98.81 134 VAL A O 1
ATOM 1054 N N . LEU A 1 135 ? 5.422 -25.797 -7.34 1 98.75 135 LEU A N 1
ATOM 1055 C CA . LEU A 1 135 ? 4.066 -25.344 -7.625 1 98.75 135 LEU A CA 1
ATOM 1056 C C . LEU A 1 135 ? 3.264 -26.438 -8.328 1 98.75 135 LEU A C 1
ATOM 1058 O O . LEU A 1 135 ? 2.078 -26.625 -8.047 1 98.75 135 LEU A O 1
ATOM 1062 N N . ARG A 1 136 ? 3.898 -27.188 -9.172 1 98.25 136 ARG A N 1
ATOM 1063 C CA . ARG A 1 136 ? 3.221 -28.203 -9.961 1 98.25 136 ARG A CA 1
ATOM 1064 C C . ARG A 1 136 ? 2.746 -29.359 -9.078 1 98.25 136 ARG A C 1
ATOM 1066 O O . ARG A 1 136 ? 1.89 -30.141 -9.484 1 98.25 136 ARG A O 1
ATOM 1073 N N . GLU A 1 137 ? 3.271 -29.406 -7.895 1 98.06 137 GLU A N 1
ATOM 1074 C CA . GLU A 1 137 ? 2.9 -30.469 -6.965 1 98.06 137 GLU A CA 1
ATOM 1075 C C . GLU A 1 137 ? 1.735 -30.031 -6.078 1 98.06 137 GLU A C 1
ATOM 1077 O O . GLU A 1 137 ? 1.145 -30.859 -5.379 1 98.06 137 GLU A O 1
ATOM 1082 N N . VAL A 1 138 ? 1.413 -28.812 -6.039 1 98.25 138 VAL A N 1
ATOM 1083 C CA . VAL A 1 138 ? 0.371 -28.281 -5.164 1 98.25 138 VAL A CA 1
ATOM 1084 C C . VAL A 1 138 ? -1.004 -28.641 -5.727 1 98.25 138 VAL A C 1
ATOM 1086 O O . VAL A 1 138 ? -1.251 -28.469 -6.926 1 98.25 138 VAL A O 1
ATOM 1089 N N . PRO A 1 139 ? -1.863 -29.188 -4.895 1 97.88 139 PRO A N 1
ATOM 1090 C CA . PRO A 1 139 ? -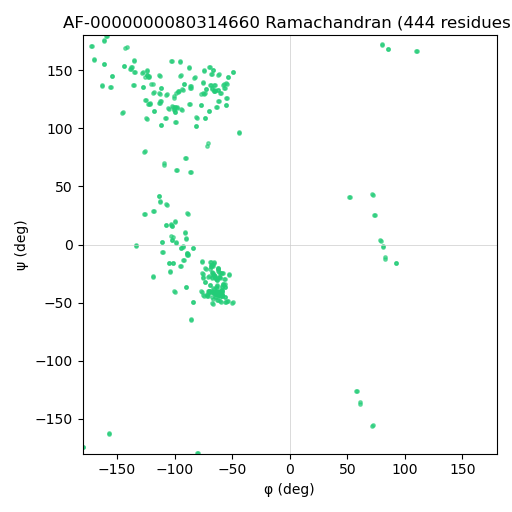3.217 -29.484 -5.379 1 97.88 139 PRO A CA 1
ATOM 1091 C C . PRO A 1 139 ? -4.047 -28.219 -5.59 1 97.88 139 PRO A C 1
ATOM 1093 O O . PRO A 1 139 ? -4.855 -27.859 -4.73 1 97.88 139 PRO A O 1
ATOM 1096 N N . ALA A 1 140 ? -3.932 -27.578 -6.73 1 96.94 140 ALA A N 1
ATOM 1097 C CA . ALA A 1 140 ? -4.621 -26.344 -7.102 1 96.94 140 ALA A CA 1
ATOM 1098 C C . ALA A 1 140 ? -5.434 -26.531 -8.383 1 96.94 140 ALA A C 1
ATOM 1100 O O . ALA A 1 140 ? -5.043 -27.297 -9.266 1 96.94 140 ALA A O 1
ATOM 1101 N N . ALA A 1 141 ? -6.574 -25.875 -8.414 1 95.94 141 ALA A N 1
ATOM 1102 C CA . ALA A 1 141 ? -7.359 -25.891 -9.648 1 95.94 141 ALA A CA 1
ATOM 1103 C C . ALA A 1 141 ? -6.719 -25 -10.719 1 95.94 141 ALA A C 1
ATOM 1105 O O . ALA A 1 141 ? -6.848 -25.266 -11.914 1 95.94 141 ALA A O 1
ATOM 1106 N N . ARG A 1 142 ? -6.105 -23.984 -10.281 1 96.62 142 ARG A N 1
ATOM 1107 C CA . ARG A 1 142 ? -5.406 -23.047 -11.156 1 96.62 142 ARG A CA 1
ATOM 1108 C C . ARG A 1 142 ? -4.043 -22.688 -10.586 1 96.62 142 ARG A C 1
ATOM 1110 O O . ARG A 1 142 ? -3.902 -22.484 -9.375 1 96.62 142 ARG A O 1
ATOM 1117 N N . ARG A 1 143 ? -3.07 -22.656 -11.516 1 98 143 ARG A N 1
ATOM 1118 C CA . ARG A 1 143 ? -1.701 -22.312 -11.148 1 98 143 ARG A CA 1
ATOM 1119 C C . ARG A 1 143 ? -1.163 -21.188 -12.023 1 98 143 ARG A C 1
ATOM 1121 O O . ARG A 1 143 ? -1.405 -21.172 -13.227 1 98 143 ARG A O 1
ATOM 1128 N N . PHE A 1 144 ? -0.495 -20.219 -11.367 1 96.75 144 PHE A N 1
ATOM 1129 C CA . PHE A 1 144 ? 0.115 -19.172 -12.172 1 96.75 144 PHE A CA 1
ATOM 1130 C C . PHE A 1 144 ? 1.528 -18.875 -11.688 1 96.75 144 PHE A C 1
ATOM 1132 O O . PHE A 1 144 ? 1.907 -19.266 -10.578 1 96.75 144 PHE A O 1
ATOM 1139 N N . VAL A 1 145 ? 2.326 -18.281 -12.578 1 97.69 145 VAL A N 1
ATOM 1140 C CA . VAL A 1 145 ? 3.707 -17.906 -12.289 1 97.69 145 VAL A CA 1
ATOM 1141 C C . VAL A 1 145 ? 3.895 -16.406 -12.523 1 97.69 145 VAL A C 1
ATOM 1143 O O . VAL A 1 145 ? 3.568 -15.898 -13.594 1 97.69 145 VAL A O 1
ATOM 1146 N N . ALA A 1 146 ? 4.277 -15.789 -11.477 1 95.31 146 ALA A N 1
ATOM 1147 C CA . ALA A 1 146 ? 4.629 -14.375 -11.594 1 95.31 146 ALA A CA 1
ATOM 1148 C C . ALA A 1 146 ? 6.137 -14.188 -11.695 1 95.31 146 ALA A C 1
ATOM 1150 O O . ALA A 1 146 ? 6.848 -14.281 -10.688 1 95.31 146 ALA A O 1
ATOM 1151 N N . ILE A 1 147 ? 6.613 -13.891 -12.844 1 96.12 147 ILE A N 1
ATOM 1152 C CA . ILE A 1 147 ? 8.039 -13.672 -13.055 1 96.12 147 ILE A CA 1
ATOM 1153 C C . ILE A 1 147 ? 8.367 -12.195 -12.859 1 96.12 147 ILE A C 1
ATOM 1155 O O . ILE A 1 147 ? 8.508 -11.453 -13.836 1 96.12 147 ILE A O 1
ATOM 1159 N N . GLU A 1 148 ? 8.375 -11.812 -11.656 1 92.31 148 GLU A N 1
ATOM 1160 C CA . GLU A 1 148 ? 8.523 -10.43 -11.227 1 92.31 148 GLU A CA 1
ATOM 1161 C C . GLU A 1 148 ? 9.078 -10.352 -9.805 1 92.31 148 GLU A C 1
ATOM 1163 O O . GLU A 1 148 ? 8.586 -11.031 -8.898 1 92.31 148 GLU A O 1
ATOM 1168 N N . PRO A 1 149 ? 10.078 -9.438 -9.578 1 93.5 149 PRO A N 1
ATOM 1169 C CA . PRO A 1 149 ? 10.812 -8.742 -10.641 1 93.5 149 PRO A CA 1
ATOM 1170 C C . PRO A 1 149 ? 11.695 -9.68 -11.461 1 93.5 149 PRO A C 1
ATOM 1172 O O . PRO A 1 149 ? 12.352 -10.562 -10.898 1 93.5 149 PRO A O 1
ATOM 1175 N N . LEU A 1 150 ? 11.625 -9.531 -12.766 1 95.25 150 LEU A N 1
ATOM 1176 C CA . LEU A 1 150 ? 12.516 -10.281 -13.648 1 95.25 150 LEU A CA 1
ATOM 1177 C C . LEU A 1 150 ? 13.93 -9.719 -13.586 1 95.25 150 LEU A C 1
ATOM 1179 O O . LEU A 1 150 ? 14.211 -8.664 -14.164 1 95.25 150 LEU A O 1
ATOM 1183 N N . LEU A 1 151 ? 14.812 -10.477 -12.984 1 96.12 151 LEU A N 1
ATOM 1184 C CA . LEU A 1 151 ? 16.109 -9.914 -12.648 1 96.12 151 LEU A CA 1
ATOM 1185 C C . LEU A 1 151 ? 17.188 -10.43 -13.602 1 96.12 151 LEU A C 1
ATOM 1187 O O . LEU A 1 151 ? 18.297 -9.891 -13.641 1 96.12 151 LEU A O 1
ATOM 1191 N N . GLU A 1 152 ? 16.891 -11.484 -14.312 1 97.25 152 GLU A N 1
ATOM 1192 C CA . GLU A 1 152 ? 17.828 -12.078 -15.266 1 97.25 152 GLU A CA 1
ATOM 1193 C C . GLU A 1 152 ? 17.094 -12.969 -16.266 1 97.25 152 GLU A C 1
ATOM 1195 O O . GLU A 1 152 ? 15.883 -13.148 -16.188 1 97.25 152 GLU A O 1
ATOM 1200 N N . ASP A 1 153 ? 17.906 -13.453 -17.203 1 97.31 153 ASP A N 1
ATOM 1201 C CA . ASP A 1 153 ? 17.406 -14.523 -18.062 1 97.31 153 ASP A CA 1
ATOM 1202 C C . ASP A 1 153 ? 17.109 -15.781 -17.25 1 97.31 153 ASP A C 1
ATOM 1204 O O . ASP A 1 153 ? 18.016 -16.422 -16.719 1 97.31 153 ASP A O 1
ATOM 1208 N N . VAL A 1 154 ? 15.797 -16.188 -17.266 1 98.12 154 VAL A N 1
ATOM 1209 C CA . VAL A 1 154 ? 15.43 -17.297 -16.391 1 98.12 154 VAL A CA 1
ATOM 1210 C C . VAL A 1 154 ? 15.531 -18.625 -17.141 1 98.12 154 VAL A C 1
ATOM 1212 O O . VAL A 1 154 ? 15.297 -19.688 -16.562 1 98.12 154 VAL A O 1
ATOM 1215 N N . GLY A 1 155 ? 15.883 -18.562 -18.375 1 97.94 155 GLY A N 1
ATOM 1216 C CA . GLY A 1 155 ? 16.109 -19.781 -19.141 1 97.94 155 GLY A CA 1
ATOM 1217 C C . GLY A 1 155 ? 14.836 -20.531 -19.469 1 97.94 155 GLY A C 1
ATOM 1218 O O . GLY A 1 155 ? 13.766 -19.922 -19.609 1 97.94 155 GLY A O 1
ATOM 1219 N N . ALA A 1 156 ? 14.992 -21.844 -19.703 1 97.88 156 ALA A N 1
ATOM 1220 C CA . ALA A 1 156 ? 13.859 -22.688 -20.062 1 97.88 156 ALA A CA 1
ATOM 1221 C C . ALA A 1 156 ? 12.945 -22.938 -18.875 1 97.88 156 ALA A C 1
ATOM 1223 O O . ALA A 1 156 ? 13.414 -23.219 -17.766 1 97.88 156 ALA A O 1
ATOM 1224 N N . LEU A 1 157 ? 11.719 -22.797 -19.109 1 98.19 157 LEU A N 1
ATOM 1225 C CA . LEU A 1 157 ? 10.703 -22.984 -18.078 1 98.19 157 LEU A CA 1
ATOM 1226 C C . LEU A 1 157 ? 9.836 -24.203 -18.375 1 98.19 157 LEU A C 1
ATOM 1228 O O . LEU A 1 157 ? 9.383 -24.375 -19.516 1 98.19 157 LEU A O 1
ATOM 1232 N N . ASP A 1 158 ? 9.664 -25.078 -17.406 1 98.12 158 ASP A N 1
ATOM 1233 C CA . ASP A 1 158 ? 8.656 -26.141 -17.5 1 98.12 158 ASP A CA 1
ATOM 1234 C C . ASP A 1 158 ? 7.273 -25.625 -17.125 1 98.12 158 ASP A C 1
ATOM 1236 O O . ASP A 1 158 ? 6.934 -25.531 -15.945 1 98.12 158 ASP A O 1
ATOM 1240 N N . LEU A 1 159 ? 6.402 -25.344 -18.125 1 97.94 159 LEU A N 1
ATOM 1241 C CA . LEU A 1 159 ? 5.129 -24.672 -17.906 1 97.94 159 LEU A CA 1
ATOM 1242 C C . LEU A 1 159 ? 3.973 -25.672 -17.922 1 97.94 159 LEU A C 1
ATOM 1244 O O . LEU A 1 159 ? 2.811 -25.266 -18.031 1 97.94 159 LEU A O 1
ATOM 1248 N N . ARG A 1 160 ? 4.281 -26.953 -17.797 1 97.44 160 ARG A N 1
ATOM 1249 C CA . ARG A 1 160 ? 3.207 -27.938 -17.688 1 97.44 160 ARG A CA 1
ATOM 1250 C C . ARG A 1 160 ? 2.336 -27.656 -16.469 1 97.44 160 ARG A C 1
ATOM 1252 O O . ARG A 1 160 ? 2.85 -27.438 -15.367 1 97.44 160 ARG A O 1
ATOM 1259 N N . GLY A 1 161 ? 1.105 -27.641 -16.703 1 96.69 161 GLY A N 1
ATOM 1260 C CA . GLY A 1 161 ? 0.173 -27.469 -15.609 1 96.69 161 GLY A CA 1
ATOM 1261 C C . GLY A 1 161 ? 0.049 -26.031 -15.148 1 96.69 161 GLY A C 1
ATOM 1262 O O . GLY A 1 161 ? -0.633 -25.734 -14.164 1 96.69 161 GLY A O 1
ATOM 1263 N N . ILE A 1 162 ? 0.708 -25.094 -15.812 1 97.62 162 ILE A N 1
ATOM 1264 C CA . ILE A 1 162 ? 0.623 -23.672 -15.484 1 97.62 162 ILE A CA 1
ATOM 1265 C C . ILE A 1 162 ? -0.454 -23.016 -16.344 1 97.62 162 ILE A C 1
ATOM 1267 O O . ILE A 1 162 ? -0.491 -23.203 -17.562 1 97.62 162 ILE A O 1
ATOM 1271 N N . ASP A 1 163 ? -1.264 -22.234 -15.68 1 96.56 163 ASP A N 1
ATOM 1272 C CA . ASP A 1 163 ? -2.438 -21.703 -16.359 1 96.56 163 ASP A CA 1
ATOM 1273 C C . ASP A 1 163 ? -2.211 -20.25 -16.781 1 96.56 163 ASP A C 1
ATOM 1275 O O . ASP A 1 163 ? -2.951 -19.719 -17.609 1 96.56 163 ASP A O 1
ATOM 1279 N N . TRP A 1 164 ? -1.241 -19.609 -16.25 1 94.56 164 TRP A N 1
ATOM 1280 C CA . TRP A 1 164 ? -1.021 -18.188 -16.5 1 94.56 164 TRP A CA 1
ATOM 1281 C C . TRP A 1 164 ? 0.394 -17.766 -16.109 1 94.56 164 TRP A C 1
ATOM 1283 O O . TRP A 1 164 ? 0.927 -18.25 -15.102 1 94.56 164 TRP A O 1
ATOM 1293 N N . VAL A 1 165 ? 1.038 -16.969 -16.938 1 94.5 165 VAL A N 1
ATOM 1294 C CA . VAL A 1 165 ? 2.344 -16.391 -16.625 1 94.5 165 VAL A CA 1
ATOM 1295 C C . VAL A 1 165 ? 2.297 -14.875 -16.75 1 94.5 165 VAL A C 1
ATOM 1297 O O . VAL A 1 165 ? 1.787 -14.352 -17.75 1 94.5 165 VAL A O 1
ATOM 1300 N N . LEU A 1 166 ? 2.637 -14.242 -15.75 1 90.5 166 LEU A N 1
ATOM 1301 C CA . LEU A 1 166 ? 2.865 -12.805 -15.852 1 90.5 166 LEU A CA 1
ATOM 1302 C C . LEU A 1 166 ? 4.34 -12.469 -15.633 1 90.5 166 LEU A C 1
ATOM 1304 O O . LEU A 1 166 ? 5.031 -13.156 -14.883 1 90.5 166 LEU A O 1
ATOM 1308 N N . ALA A 1 167 ? 4.848 -11.453 -16.328 1 90.94 167 ALA A N 1
ATOM 1309 C CA . ALA A 1 167 ? 6.238 -11.031 -16.188 1 90.94 167 ALA A CA 1
ATOM 1310 C C . ALA A 1 167 ? 6.34 -9.508 -16.094 1 90.94 167 ALA A C 1
ATOM 1312 O O . ALA A 1 167 ? 5.508 -8.789 -16.641 1 90.94 167 ALA A O 1
ATOM 1313 N N . GLY A 1 168 ? 7.309 -9.078 -15.383 1 88 168 GLY A N 1
ATOM 1314 C CA . GLY A 1 168 ? 7.551 -7.645 -15.266 1 88 168 GLY A CA 1
ATOM 1315 C C . GLY A 1 168 ? 8.867 -7.312 -14.594 1 88 168 GLY A C 1
ATOM 1316 O O . GLY A 1 168 ? 9.445 -8.148 -13.898 1 88 168 GLY A O 1
ATOM 1317 N N . GLY A 1 169 ? 9.281 -6.105 -14.867 1 87.62 169 GLY A N 1
ATOM 1318 C CA . GLY A 1 169 ? 10.461 -5.602 -14.188 1 87.62 169 GLY A CA 1
ATOM 1319 C C . GLY A 1 169 ? 10.18 -5.098 -12.789 1 87.62 169 GLY A C 1
ATOM 1320 O O . GLY A 1 169 ? 9.062 -5.242 -12.289 1 87.62 169 GLY A O 1
ATOM 1321 N N . GLU A 1 170 ? 11.242 -4.629 -12.164 1 87.19 170 GLU A N 1
ATOM 1322 C CA . GLU A 1 170 ? 11.125 -4.062 -10.828 1 87.19 170 GLU A CA 1
ATOM 1323 C C . GLU A 1 170 ? 10.5 -2.672 -10.867 1 87.19 170 GLU A C 1
ATOM 1325 O O . GLU A 1 170 ? 10.789 -1.883 -11.766 1 87.19 170 GLU A O 1
ATOM 1330 N N . THR A 1 171 ? 9.633 -2.455 -9.875 1 79.75 171 THR A N 1
ATOM 1331 C CA . THR A 1 171 ? 8.992 -1.146 -9.812 1 79.75 171 THR A CA 1
ATOM 1332 C C . THR A 1 171 ? 9.852 -0.163 -9.016 1 79.75 171 THR A C 1
ATOM 1334 O O . THR A 1 171 ? 10.594 -0.564 -8.117 1 79.75 171 THR A O 1
ATOM 1337 N N . GLY A 1 172 ? 9.711 1.198 -9.352 1 76.19 172 GLY A N 1
ATOM 1338 C CA . GLY A 1 172 ? 10.391 2.229 -8.586 1 76.19 172 GLY A CA 1
ATOM 1339 C C . GLY A 1 172 ? 11.516 2.9 -9.344 1 76.19 172 GLY A C 1
ATOM 1340 O O . GLY A 1 172 ? 11.992 2.375 -10.352 1 76.19 172 GLY A O 1
ATOM 1341 N N . LEU A 1 173 ? 11.938 3.969 -8.82 1 72.94 173 LEU A N 1
ATOM 1342 C CA . LEU A 1 173 ? 12.953 4.781 -9.477 1 72.94 173 LEU A CA 1
ATOM 1343 C C . LEU A 1 173 ? 14.297 4.055 -9.508 1 72.94 173 LEU A C 1
ATOM 1345 O O . LEU A 1 173 ? 15.086 4.246 -10.43 1 72.94 173 LEU A O 1
ATOM 1349 N N . HIS A 1 174 ? 14.57 3.197 -8.562 1 76.88 174 HIS A N 1
ATOM 1350 C CA . HIS A 1 174 ? 15.844 2.488 -8.5 1 76.88 174 HIS A CA 1
ATOM 1351 C C . HIS A 1 174 ? 15.68 1.021 -8.883 1 76.88 174 HIS A C 1
ATOM 1353 O O . HIS A 1 174 ? 16.406 0.158 -8.375 1 76.88 174 HIS A O 1
ATOM 1359 N N . ALA A 1 175 ? 14.773 0.84 -9.812 1 83.81 175 ALA A N 1
ATOM 1360 C CA . ALA A 1 175 ? 14.508 -0.513 -10.289 1 83.81 175 ALA A CA 1
ATOM 1361 C C . ALA A 1 175 ? 15.727 -1.098 -11 1 83.81 175 ALA A C 1
ATOM 1363 O O . ALA A 1 175 ? 16.406 -0.397 -11.75 1 83.81 175 ALA A O 1
ATOM 1364 N N . ARG A 1 176 ? 16.062 -2.34 -10.766 1 90.69 176 ARG A N 1
ATOM 1365 C CA . ARG A 1 176 ? 17.078 -3.062 -11.531 1 90.69 176 ARG A CA 1
ATOM 1366 C C 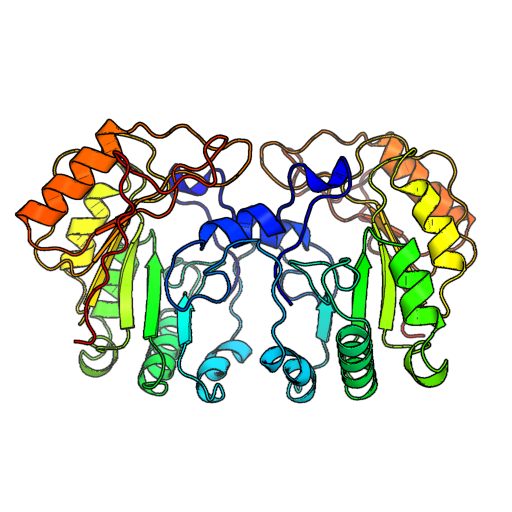. ARG A 1 176 ? 16.609 -3.303 -12.969 1 90.69 176 ARG A C 1
ATOM 1368 O O . ARG A 1 176 ? 15.422 -3.549 -13.211 1 90.69 176 ARG A O 1
ATOM 1375 N N . PRO A 1 177 ? 17.531 -3.287 -13.844 1 88.31 177 PRO A N 1
ATOM 1376 C CA . PRO A 1 177 ? 17.141 -3.309 -15.258 1 88.31 177 PRO A CA 1
ATOM 1377 C C . PRO A 1 177 ? 16.656 -4.684 -15.719 1 88.31 177 PRO A C 1
ATOM 1379 O O . PRO A 1 177 ? 17.125 -5.707 -15.219 1 88.31 177 PRO A O 1
ATOM 1382 N N . VAL A 1 178 ? 15.75 -4.652 -16.672 1 88.94 178 VAL A N 1
ATOM 1383 C CA . VAL A 1 178 ? 15.25 -5.832 -17.375 1 88.94 178 VAL A CA 1
ATOM 1384 C C . VAL A 1 178 ? 15.562 -5.727 -18.859 1 88.94 178 VAL A C 1
ATOM 1386 O O . VAL A 1 178 ? 15.445 -4.652 -19.453 1 88.94 178 VAL A O 1
ATOM 1389 N N . ARG A 1 179 ? 15.969 -6.789 -19.453 1 88.88 179 ARG A N 1
ATOM 1390 C CA . ARG A 1 179 ? 16.281 -6.785 -20.875 1 88.88 179 ARG A CA 1
ATOM 1391 C C . ARG A 1 179 ? 15.078 -7.262 -21.703 1 88.88 179 ARG A C 1
ATOM 1393 O O . ARG A 1 179 ? 14.383 -8.195 -21.297 1 88.88 179 ARG A O 1
ATOM 1400 N N . ASP A 1 180 ? 14.945 -6.711 -22.812 1 86.25 180 ASP A N 1
ATOM 1401 C CA . ASP A 1 180 ? 13.836 -7.062 -23.703 1 86.25 180 ASP A CA 1
ATOM 1402 C C . ASP A 1 180 ? 13.867 -8.547 -24.047 1 86.25 180 ASP A C 1
ATOM 1404 O O . ASP A 1 180 ? 12.82 -9.203 -24.094 1 86.25 180 ASP A O 1
ATOM 1408 N N . GLU A 1 181 ? 15.055 -8.992 -24.281 1 91.81 181 GLU A N 1
ATOM 1409 C CA . GLU A 1 181 ? 15.211 -10.367 -24.75 1 91.81 181 GLU A CA 1
ATOM 1410 C C . GLU A 1 181 ? 14.727 -11.367 -23.703 1 91.81 181 GLU A C 1
ATOM 1412 O O . GLU A 1 181 ? 14.258 -12.453 -24.047 1 91.81 181 GLU A O 1
ATOM 1417 N N . TRP A 1 182 ? 14.859 -10.961 -22.406 1 94.31 182 TRP A N 1
ATOM 1418 C CA . TRP A 1 182 ? 14.391 -11.852 -21.359 1 94.31 182 TRP A CA 1
ATOM 1419 C C . TRP A 1 182 ? 12.875 -12.023 -21.422 1 94.31 182 TRP A C 1
ATOM 1421 O O . TRP A 1 182 ? 12.367 -13.141 -21.297 1 94.31 182 TRP A O 1
ATOM 1431 N N . VAL A 1 183 ? 12.164 -10.945 -21.656 1 90.38 183 VAL A N 1
ATOM 1432 C CA . VAL A 1 183 ? 10.711 -10.938 -21.703 1 90.38 183 VAL A CA 1
ATOM 1433 C C . VAL A 1 183 ? 10.227 -11.672 -22.953 1 90.38 183 VAL A C 1
ATOM 1435 O O . VAL A 1 183 ? 9.281 -12.461 -22.891 1 90.38 183 VAL A O 1
ATOM 1438 N N . VAL A 1 184 ? 10.898 -11.43 -24.016 1 91.5 184 VAL A N 1
ATOM 1439 C CA . VAL A 1 184 ? 10.555 -12.07 -25.281 1 91.5 184 VAL A CA 1
ATOM 1440 C C . VAL A 1 184 ? 10.695 -13.586 -25.141 1 91.5 184 VAL A C 1
ATOM 1442 O O . VAL A 1 184 ? 9.852 -14.336 -25.625 1 91.5 184 VAL A O 1
ATOM 1445 N N . ALA A 1 185 ? 11.734 -13.961 -24.531 1 94.5 185 ALA A N 1
ATOM 1446 C CA . ALA A 1 185 ? 11.977 -15.391 -24.344 1 94.5 185 ALA A CA 1
ATOM 1447 C C . ALA A 1 185 ? 10.852 -16.031 -23.547 1 94.5 185 ALA A C 1
ATOM 1449 O O . ALA A 1 185 ? 10.406 -17.141 -23.859 1 94.5 185 ALA A O 1
ATOM 1450 N N . ILE A 1 186 ? 10.383 -15.359 -22.531 1 95.12 186 ILE A N 1
ATOM 1451 C CA . ILE A 1 186 ? 9.297 -15.867 -21.703 1 95.12 186 ILE A CA 1
ATOM 1452 C C . ILE A 1 186 ? 8.008 -15.93 -22.516 1 95.12 186 ILE A C 1
ATOM 1454 O O . ILE A 1 186 ? 7.293 -16.938 -22.5 1 95.12 186 ILE A O 1
ATOM 1458 N N . ARG A 1 187 ? 7.707 -14.875 -23.234 1 92.12 187 ARG A N 1
ATOM 1459 C CA . ARG A 1 187 ? 6.527 -14.82 -24.094 1 92.12 187 ARG A CA 1
ATOM 1460 C C . ARG A 1 187 ? 6.512 -15.977 -25.078 1 92.12 187 ARG A C 1
ATOM 1462 O O . ARG A 1 187 ? 5.5 -16.656 -25.234 1 92.12 187 ARG A O 1
ATOM 1469 N N . ASP A 1 188 ? 7.633 -16.141 -25.719 1 95.06 188 ASP A N 1
ATOM 1470 C CA . ASP A 1 188 ? 7.723 -17.188 -26.734 1 95.06 188 ASP A CA 1
ATOM 1471 C C . ASP A 1 188 ? 7.504 -18.562 -26.141 1 95.06 188 ASP A C 1
ATOM 1473 O O . ASP A 1 188 ? 6.855 -19.422 -26.75 1 95.06 188 ASP A O 1
ATOM 1477 N N . GLN A 1 189 ? 8.047 -18.828 -25 1 97.12 189 GLN A N 1
ATOM 1478 C CA . GLN A 1 189 ? 7.852 -20.109 -24.312 1 97.12 189 GLN A CA 1
ATOM 1479 C C . GLN A 1 189 ? 6.391 -20.312 -23.938 1 97.12 189 GLN A C 1
ATOM 1481 O O . GLN A 1 189 ? 5.863 -21.422 -24.047 1 97.12 189 GLN A O 1
ATOM 1486 N N . CYS A 1 190 ? 5.762 -19.25 -23.438 1 95.06 190 CYS A N 1
ATOM 1487 C CA . CYS A 1 190 ? 4.344 -19.328 -23.109 1 95.06 190 CYS A CA 1
ATOM 1488 C C . CYS A 1 190 ? 3.508 -19.641 -24.344 1 95.06 190 CYS A C 1
ATOM 1490 O O . CYS A 1 190 ? 2.611 -20.484 -24.281 1 95.06 190 CYS A O 1
ATOM 1492 N N . GLU A 1 191 ? 3.805 -19 -25.438 1 93.31 191 GLU A N 1
ATOM 1493 C CA . GLU A 1 191 ? 3.104 -19.25 -26.688 1 93.31 191 GLU A CA 1
ATOM 1494 C C . GLU A 1 191 ? 3.268 -20.703 -27.141 1 93.31 191 GLU A C 1
ATOM 1496 O O . GLU A 1 191 ? 2.293 -21.359 -27.516 1 93.31 191 GLU A O 1
ATOM 1501 N N . ALA A 1 192 ? 4.426 -21.125 -27.125 1 96.5 192 ALA A N 1
ATOM 1502 C CA . ALA A 1 192 ? 4.719 -22.5 -27.531 1 96.5 192 ALA A CA 1
ATOM 1503 C C . ALA A 1 192 ? 3.969 -23.5 -26.656 1 96.5 192 ALA A C 1
ATOM 1505 O O . ALA A 1 192 ? 3.543 -24.562 -27.125 1 96.5 192 ALA A O 1
ATOM 1506 N N . ALA A 1 193 ? 3.816 -23.172 -25.359 1 96.5 193 ALA A N 1
ATOM 1507 C CA . ALA A 1 193 ? 3.189 -24.078 -24.391 1 96.5 193 ALA A CA 1
ATOM 1508 C C . ALA A 1 193 ? 1.679 -23.859 -24.344 1 96.5 193 ALA A C 1
ATOM 1510 O O . ALA A 1 193 ? 0.961 -24.625 -23.688 1 96.5 193 ALA A O 1
ATOM 1511 N N . GLY A 1 194 ? 1.184 -22.828 -25.016 1 95.31 194 GLY A N 1
ATOM 1512 C CA . GLY A 1 194 ? -0.234 -22.5 -24.984 1 95.31 194 GLY A CA 1
ATOM 1513 C C . GLY A 1 194 ? -0.678 -21.891 -23.672 1 95.31 194 GLY A C 1
ATOM 1514 O O . GLY A 1 194 ? -1.818 -22.078 -23.25 1 95.31 194 GLY A O 1
ATOM 1515 N N . VAL A 1 195 ? 0.212 -21.281 -22.984 1 94.81 195 VAL A N 1
ATOM 1516 C CA . VAL A 1 195 ? -0.088 -20.641 -21.703 1 94.81 195 VAL A CA 1
ATOM 1517 C C . VAL A 1 195 ? -0.251 -19.141 -21.906 1 94.81 195 VAL A C 1
ATOM 1519 O O . VAL A 1 195 ? 0.609 -18.484 -22.5 1 94.81 195 VAL A O 1
ATOM 1522 N N . PRO A 1 196 ? -1.415 -18.594 -21.438 1 92.69 196 PRO A N 1
ATOM 1523 C CA . PRO A 1 196 ? -1.574 -17.141 -21.531 1 92.69 196 PRO A CA 1
ATOM 1524 C C . PRO A 1 196 ? -0.444 -16.375 -20.844 1 92.69 196 PRO A C 1
ATOM 1526 O O . PRO A 1 196 ? -0.027 -16.734 -19.734 1 92.69 196 PRO A O 1
ATOM 1529 N N . PHE A 1 197 ? 0.037 -15.344 -21.594 1 91 197 PHE A N 1
ATOM 1530 C CA . PHE A 1 197 ? 1.152 -14.531 -21.109 1 91 197 PHE A CA 1
ATOM 1531 C C . PHE A 1 197 ? 0.731 -13.078 -20.938 1 91 197 PHE A C 1
ATOM 1533 O O . PHE A 1 197 ? 0.105 -12.5 -21.844 1 91 197 PHE A O 1
ATOM 1540 N N . PHE A 1 198 ? 1.07 -12.539 -19.75 1 86.31 198 PHE A N 1
ATOM 1541 C CA . PHE A 1 198 ? 0.799 -11.141 -19.438 1 86.31 198 PHE A CA 1
ATOM 1542 C C . PHE A 1 198 ? 2.088 -10.398 -19.109 1 86.31 198 PHE A C 1
ATOM 1544 O O . PHE A 1 198 ? 2.82 -10.797 -18.188 1 86.31 198 PHE A O 1
ATOM 1551 N N . PHE A 1 199 ? 2.355 -9.359 -19.875 1 84.94 199 PHE A N 1
ATOM 1552 C CA . PHE A 1 199 ? 3.506 -8.523 -19.562 1 84.94 199 PHE A CA 1
ATOM 1553 C C . PHE A 1 199 ? 3.072 -7.262 -18.828 1 84.94 199 PHE A C 1
ATOM 1555 O O . PHE A 1 199 ? 2.34 -6.434 -19.375 1 84.94 199 PHE A O 1
ATOM 1562 N N . LYS A 1 200 ? 3.539 -7.117 -17.672 1 78.5 200 LYS A N 1
ATOM 1563 C CA . LYS A 1 200 ? 3.061 -6.062 -16.781 1 78.5 200 LYS A CA 1
ATOM 1564 C C . LYS A 1 200 ? 3.795 -4.75 -17.031 1 78.5 200 LYS A C 1
ATOM 1566 O O . LYS A 1 200 ? 3.18 -3.752 -17.406 1 78.5 200 LYS A O 1
ATOM 1571 N N . GLN A 1 201 ? 5.102 -4.707 -16.781 1 71.56 201 GLN A N 1
ATOM 1572 C CA . GLN A 1 201 ? 5.855 -3.473 -16.969 1 71.56 201 GLN A CA 1
ATOM 1573 C C . GLN A 1 201 ? 7.352 -3.75 -17.078 1 71.56 201 GLN A C 1
ATOM 1575 O O . GLN A 1 201 ? 7.832 -4.781 -16.594 1 71.56 201 GLN A O 1
ATOM 1580 N N . TRP A 1 202 ? 7.965 -2.812 -17.734 1 70 202 TRP A N 1
ATOM 1581 C CA . TRP A 1 202 ? 9.422 -2.867 -17.812 1 70 202 TRP A CA 1
ATOM 1582 C C . TRP A 1 202 ? 10.055 -2.445 -16.484 1 70 202 TRP A C 1
ATOM 1584 O O . TRP A 1 202 ? 11.086 -2.99 -16.094 1 70 202 TRP A O 1
ATOM 1594 N N . GLY A 1 203 ? 9.297 -1.587 -15.805 1 65.75 203 GLY A N 1
ATOM 1595 C CA . GLY A 1 203 ? 9.812 -1.062 -14.555 1 65.75 203 GLY A CA 1
ATOM 1596 C C . GLY A 1 203 ? 10.797 0.077 -14.742 1 65.75 203 GLY A C 1
ATOM 1597 O O . GLY A 1 203 ? 11.203 0.368 -15.867 1 65.75 203 GLY A O 1
ATOM 1598 N N . GLY A 1 204 ? 11.156 0.681 -13.656 1 58.12 204 GLY A N 1
ATOM 1599 C CA . GLY A 1 204 ? 12.148 1.743 -13.648 1 58.12 204 GLY A CA 1
ATOM 1600 C C . GLY A 1 204 ? 11.742 2.943 -14.484 1 58.12 204 GLY A C 1
ATOM 1601 O O . GLY A 1 204 ? 10.602 3.404 -14.406 1 58.12 204 GLY A O 1
ATOM 1602 N N . ALA A 1 205 ? 12.844 3.367 -15.266 1 51.19 205 ALA A N 1
ATOM 1603 C CA . ALA A 1 205 ? 12.703 4.586 -16.062 1 51.19 205 ALA A CA 1
ATOM 1604 C C . ALA A 1 205 ? 11.766 4.367 -17.234 1 51.19 205 ALA A C 1
ATOM 1606 O O . ALA A 1 205 ? 11.234 5.328 -17.797 1 51.19 205 ALA A O 1
ATOM 1607 N N . ARG A 1 206 ? 11.695 3.184 -17.672 1 50.78 206 ARG A N 1
ATOM 1608 C CA . ARG A 1 206 ? 10.828 2.885 -18.812 1 50.78 206 ARG A CA 1
ATOM 1609 C C . ARG A 1 206 ? 9.414 2.535 -18.344 1 50.78 206 ARG A C 1
ATOM 1611 O O . ARG A 1 206 ? 8.727 1.741 -18.984 1 50.78 206 ARG A O 1
ATOM 1618 N N . ARG A 1 207 ? 8.953 2.982 -17.25 1 56.25 207 ARG A N 1
ATOM 1619 C CA . ARG A 1 207 ? 7.906 2.557 -16.328 1 56.25 207 ARG A CA 1
ATOM 1620 C C . ARG A 1 207 ? 6.605 2.27 -17.062 1 56.25 207 ARG A C 1
ATOM 1622 O O . ARG A 1 207 ? 5.906 1.304 -16.75 1 56.25 207 ARG A O 1
ATOM 1629 N N . ARG A 1 208 ? 6.223 3.201 -17.859 1 54.31 208 ARG A N 1
ATOM 1630 C CA . ARG A 1 208 ? 4.852 3.105 -18.328 1 54.31 208 ARG A CA 1
ATOM 1631 C C . ARG A 1 208 ? 4.777 2.316 -19.641 1 54.31 208 ARG A C 1
ATOM 1633 O O . ARG A 1 208 ? 3.689 2.043 -20.141 1 54.31 208 ARG A O 1
ATOM 1640 N N . ALA A 1 209 ? 5.914 1.739 -19.891 1 52.44 209 ALA A N 1
ATOM 1641 C CA . ALA A 1 209 ? 5.824 1.114 -21.219 1 52.44 209 ALA A CA 1
ATOM 1642 C C . ALA A 1 209 ? 5.555 -0.383 -21.094 1 52.44 209 ALA A C 1
ATOM 1644 O O . ALA A 1 209 ? 6.254 -1.091 -20.359 1 52.44 209 ALA A O 1
ATOM 1645 N N . ARG A 1 210 ? 4.406 -0.746 -21.609 1 60.97 210 ARG A N 1
ATOM 1646 C CA . ARG A 1 210 ? 4.012 -2.15 -21.625 1 60.97 210 ARG A CA 1
ATOM 1647 C C . ARG A 1 210 ? 4.191 -2.754 -23.016 1 60.97 210 ARG A C 1
ATOM 1649 O O . ARG A 1 210 ? 3.764 -3.883 -23.266 1 60.97 210 ARG A O 1
ATOM 1656 N N . GLU A 1 211 ? 4.766 -1.963 -23.781 1 60.53 211 GLU A N 1
ATOM 1657 C CA . GLU A 1 211 ? 4.887 -2.494 -25.141 1 60.53 211 GLU A CA 1
ATOM 1658 C C . GLU A 1 211 ? 6.152 -3.334 -25.297 1 60.53 211 GLU A C 1
ATOM 1660 O O . GLU A 1 211 ? 7.223 -2.945 -24.812 1 60.53 211 GLU A O 1
ATOM 1665 N N . LEU A 1 212 ? 5.91 -4.477 -25.625 1 56.03 212 LEU A N 1
ATOM 1666 C CA . LEU A 1 212 ? 6.969 -5.371 -26.094 1 56.03 212 LEU A CA 1
ATOM 1667 C C . LEU A 1 212 ? 6.902 -5.562 -27.594 1 56.03 212 LEU A C 1
ATOM 1669 O O . LEU A 1 212 ? 5.918 -6.094 -28.125 1 56.03 212 LEU A O 1
ATOM 1673 N N . GLU A 1 213 ? 7.973 -5.109 -28.234 1 60.03 213 GLU A N 1
ATOM 1674 C CA . GLU A 1 213 ? 7.977 -5.148 -29.703 1 60.03 213 GLU A CA 1
ATOM 1675 C C . GLU A 1 213 ? 6.727 -4.484 -30.281 1 60.03 213 GLU A C 1
ATOM 1677 O O . GLU A 1 213 ? 6.094 -5.023 -31.188 1 60.03 213 GLU A O 1
ATOM 1682 N N . GLY A 1 214 ? 6.445 -3.461 -29.656 1 55.56 214 GLY A N 1
ATOM 1683 C CA . GLY A 1 214 ? 5.383 -2.617 -30.188 1 55.56 214 GLY A CA 1
ATOM 1684 C C . GLY A 1 214 ? 3.996 -3.113 -29.828 1 55.56 214 GLY A C 1
ATOM 1685 O O . GLY A 1 214 ? 2.994 -2.545 -30.266 1 55.56 214 GLY A O 1
ATOM 1686 N N . ARG A 1 215 ? 3.982 -4.258 -29.125 1 62.16 215 ARG A N 1
ATOM 1687 C CA . ARG A 1 215 ? 2.678 -4.824 -28.797 1 62.16 215 ARG A CA 1
ATOM 1688 C C . ARG A 1 215 ? 2.514 -4.977 -27.281 1 62.16 215 ARG A C 1
ATOM 1690 O O . ARG A 1 215 ? 3.496 -5.168 -26.562 1 62.16 215 ARG A O 1
ATOM 1697 N N . THR A 1 216 ? 1.241 -4.746 -26.875 1 65.06 216 THR A N 1
ATOM 1698 C CA . THR A 1 216 ? 0.908 -5.059 -25.484 1 65.06 216 THR A CA 1
ATOM 1699 C C . THR A 1 216 ? 0.499 -6.52 -25.344 1 65.06 216 THR A C 1
ATOM 1701 O O . THR A 1 216 ? -0.105 -7.094 -26.25 1 65.06 216 THR A O 1
ATOM 1704 N N . HIS A 1 217 ? 0.925 -7.234 -24.391 1 61.47 217 HIS A N 1
ATOM 1705 C CA . HIS A 1 217 ? 0.607 -8.625 -24.094 1 61.47 217 HIS A CA 1
ATOM 1706 C C . HIS A 1 217 ? -0.218 -8.742 -22.812 1 61.47 217 HIS A C 1
ATOM 1708 O O . HIS A 1 217 ? 0.334 -8.75 -21.703 1 61.47 217 HIS A O 1
ATOM 1714 N N . ASP A 1 218 ? -1.566 -8.969 -22.922 1 65.38 218 ASP A N 1
ATOM 1715 C CA . ASP A 1 218 ? -2.496 -8.898 -21.797 1 65.38 218 ASP A CA 1
ATOM 1716 C C . ASP A 1 218 ? -3.311 -10.188 -21.688 1 65.38 218 ASP A C 1
ATOM 1718 O O . ASP A 1 218 ? -4.473 -10.156 -21.266 1 65.38 218 ASP A O 1
ATOM 1722 N N . ALA A 1 219 ? -2.666 -11.297 -22.219 1 64.38 219 ALA A N 1
ATOM 1723 C CA . ALA A 1 219 ? -3.434 -12.539 -22.188 1 64.38 219 ALA A CA 1
ATOM 1724 C C . ALA A 1 219 ? -3.709 -12.992 -20.766 1 64.38 219 ALA A C 1
ATOM 1726 O O . ALA A 1 219 ? -2.861 -12.828 -19.875 1 64.38 219 ALA A O 1
ATOM 1727 N N . ARG A 1 220 ? -5.047 -13.344 -20.516 1 63.41 220 ARG A N 1
ATOM 1728 C CA . ARG A 1 220 ? -5.5 -13.875 -19.234 1 63.41 220 ARG A CA 1
ATOM 1729 C C . ARG A 1 220 ? -6.203 -15.219 -19.422 1 63.41 220 ARG A C 1
ATOM 1731 O O . ARG A 1 220 ? -6.707 -15.516 -20.5 1 63.41 220 ARG A O 1
ATOM 1738 N N . PRO A 1 221 ? -5.984 -16.016 -18.203 1 47.72 221 PRO A N 1
ATOM 1739 C CA . PRO A 1 221 ? -6.75 -17.266 -18.328 1 47.72 221 PRO A CA 1
ATOM 1740 C C . PRO A 1 221 ? -8.25 -17.016 -18.453 1 47.72 221 PRO A C 1
ATOM 1742 O O . PRO A 1 221 ? -8.773 -16.062 -17.875 1 47.72 221 PRO A O 1
ATOM 1745 N N . GLY A 1 222 ? -8.945 -17.484 -19.5 1 43.03 222 GLY A N 1
ATOM 1746 C CA . GLY A 1 222 ? -10.398 -17.453 -19.578 1 43.03 222 GLY A CA 1
ATOM 1747 C C . GLY A 1 222 ? -11.07 -18 -18.328 1 43.03 222 GLY A C 1
ATOM 1748 O O . GLY A 1 222 ? -10.43 -18.641 -17.5 1 43.03 222 GLY A O 1
ATOM 1749 N N . PRO A 1 223 ? -12.352 -17.422 -17.953 1 42.72 223 PRO A N 1
ATOM 1750 C CA . PRO A 1 223 ? -13.117 -18.078 -16.906 1 42.72 223 PRO A CA 1
ATOM 1751 C C . PRO A 1 223 ? -13.148 -19.594 -17.062 1 42.72 223 PRO A C 1
ATOM 1753 O O . PRO A 1 223 ? -13.211 -20.109 -18.172 1 42.72 223 PRO A O 1
ATOM 1756 N N . GLY A 1 224 ? -12.305 -20.281 -16.391 1 34.69 224 GLY A N 1
ATOM 1757 C CA . GLY A 1 224 ? -12.602 -21.703 -16.484 1 34.69 224 GLY A CA 1
ATOM 1758 C C . GLY A 1 224 ? -14.062 -22.016 -16.234 1 34.69 224 GLY A C 1
ATOM 1759 O O . GLY A 1 224 ? -14.773 -21.219 -15.617 1 34.69 224 GLY A O 1
ATOM 1760 N N . MET B 1 1 ? -10.594 7.188 -3.105 1 92.81 1 MET B N 1
ATOM 1761 C CA . MET B 1 1 ? -9.852 7.484 -4.324 1 92.81 1 MET B CA 1
ATOM 1762 C C . MET B 1 1 ? -8.492 6.793 -4.316 1 92.81 1 MET B C 1
ATOM 1764 O O . MET B 1 1 ? -8.07 6.25 -3.295 1 92.81 1 MET B O 1
ATOM 1768 N N . ARG B 1 2 ? -7.93 6.691 -5.465 1 94 2 ARG B N 1
ATOM 1769 C CA . ARG B 1 2 ? -6.605 6.113 -5.66 1 94 2 ARG B CA 1
ATOM 1770 C C . ARG B 1 2 ? -5.793 6.93 -6.66 1 94 2 ARG B C 1
ATOM 1772 O O . ARG B 1 2 ? -6.359 7.621 -7.508 1 94 2 ARG B O 1
ATOM 1779 N N . GLY B 1 3 ? -4.453 6.859 -6.422 1 95.69 3 GLY B N 1
ATOM 1780 C CA . GLY B 1 3 ? -3.572 7.523 -7.367 1 95.69 3 GLY B CA 1
ATOM 1781 C C . GLY B 1 3 ? -3.369 8.992 -7.062 1 95.69 3 GLY B C 1
ATOM 1782 O O . GLY B 1 3 ? -4.094 9.57 -6.25 1 95.69 3 GLY B O 1
ATOM 1783 N N . CYS B 1 4 ? -2.441 9.586 -7.699 1 97.25 4 CYS B N 1
ATOM 1784 C CA . CYS B 1 4 ? -2.033 10.969 -7.484 1 97.25 4 CYS B CA 1
ATOM 1785 C C . CYS B 1 4 ? -1.023 11.406 -8.539 1 97.25 4 CYS B C 1
ATOM 1787 O O . CYS B 1 4 ? -0.721 10.656 -9.461 1 97.25 4 CYS B O 1
ATOM 1789 N N . THR B 1 5 ? -0.735 12.68 -8.539 1 96.62 5 THR B N 1
ATOM 1790 C CA . THR B 1 5 ? 0.345 13.242 -9.344 1 96.62 5 THR B CA 1
ATOM 1791 C C . THR B 1 5 ? 1.333 14.008 -8.469 1 96.62 5 THR B C 1
ATOM 1793 O O . THR B 1 5 ? 0.939 14.641 -7.484 1 96.62 5 THR B O 1
ATOM 1796 N N . PRO B 1 6 ? 2.602 13.953 -8.859 1 94.88 6 PRO B N 1
ATOM 1797 C CA . PRO B 1 6 ? 3.625 14.594 -8.031 1 94.88 6 PRO B CA 1
ATOM 1798 C C . PRO B 1 6 ? 3.488 16.109 -7.992 1 94.88 6 PRO B C 1
ATOM 1800 O O . PRO B 1 6 ? 3.082 16.719 -8.984 1 94.88 6 PRO B O 1
ATOM 1803 N N . VAL B 1 7 ? 3.922 16.703 -6.828 1 95.44 7 VAL B N 1
ATOM 1804 C CA . VAL B 1 7 ? 3.791 18.141 -6.711 1 95.44 7 VAL B CA 1
ATOM 1805 C C . VAL B 1 7 ? 5.094 18.734 -6.184 1 95.44 7 VAL B C 1
ATOM 1807 O O . VAL B 1 7 ? 5.207 19.953 -6.023 1 95.44 7 VAL B O 1
ATOM 1810 N N . GLY B 1 8 ? 6.105 18.016 -5.895 1 92.94 8 GLY B N 1
ATOM 1811 C CA . GLY B 1 8 ? 7.352 18.531 -5.359 1 92.94 8 GLY B CA 1
ATOM 1812 C C . GLY B 1 8 ? 8.391 17.453 -5.109 1 92.94 8 GLY B C 1
ATOM 1813 O O . GLY B 1 8 ? 8.172 16.281 -5.422 1 92.94 8 GLY B O 1
ATOM 1814 N N . PRO B 1 9 ? 9.477 17.906 -4.504 1 94 9 PRO B N 1
ATOM 1815 C CA . PRO B 1 9 ? 10.602 16.984 -4.324 1 94 9 PRO B CA 1
ATOM 1816 C C . PRO B 1 9 ? 10.273 15.836 -3.381 1 94 9 PRO B C 1
ATOM 1818 O O . PRO B 1 9 ? 10.867 14.758 -3.49 1 94 9 PRO B O 1
ATOM 1821 N N . GLY B 1 10 ? 9.359 16.078 -2.506 1 93.19 10 GLY B N 1
ATOM 1822 C CA . GLY B 1 10 ? 8.984 15.023 -1.58 1 93.19 10 GLY B CA 1
ATOM 1823 C C . GLY B 1 10 ? 8.32 13.836 -2.262 1 93.19 10 GLY B C 1
ATOM 1824 O O . GLY B 1 10 ? 8.258 12.742 -1.696 1 93.19 10 GLY 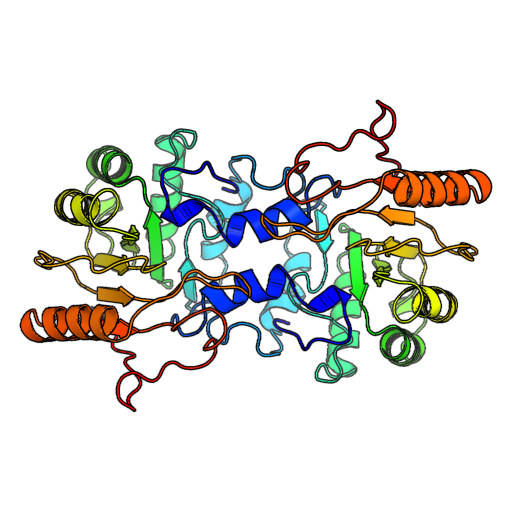B O 1
ATOM 1825 N N . CYS B 1 11 ? 7.871 14.008 -3.502 1 93.31 11 CYS B N 1
ATOM 1826 C CA . CYS B 1 11 ? 7.121 12.969 -4.207 1 93.31 11 CYS B CA 1
ATOM 1827 C C . CYS B 1 11 ? 8.039 12.125 -5.074 1 93.31 11 CYS B C 1
ATOM 1829 O O . CYS B 1 11 ? 7.602 11.148 -5.688 1 93.31 11 CYS B O 1
ATOM 1831 N N . ARG B 1 12 ? 9.266 12.43 -5.129 1 89.94 12 ARG B N 1
ATOM 1832 C CA . ARG B 1 12 ? 10.18 11.781 -6.059 1 89.94 12 ARG B CA 1
ATOM 1833 C C . ARG B 1 12 ? 10.219 10.273 -5.828 1 89.94 12 ARG B C 1
ATOM 1835 O O . ARG B 1 12 ? 10.188 9.492 -6.781 1 89.94 12 ARG B O 1
ATOM 1842 N N . HIS B 1 13 ? 10.281 9.797 -4.566 1 88.62 13 HIS B N 1
ATOM 1843 C CA . HIS B 1 13 ? 10.336 8.383 -4.223 1 88.62 13 HIS B CA 1
ATOM 1844 C C . HIS B 1 13 ? 9.07 7.945 -3.492 1 88.62 13 HIS B C 1
ATOM 1846 O O . HIS B 1 13 ? 9.141 7.145 -2.555 1 88.62 13 HIS B O 1
ATOM 1852 N N . CYS B 1 14 ? 7.965 8.406 -3.951 1 90.44 14 CYS B N 1
ATOM 1853 C CA . CYS B 1 14 ? 6.676 8.148 -3.316 1 90.44 14 CYS B CA 1
ATOM 1854 C C . CYS B 1 14 ? 6.434 6.648 -3.166 1 90.44 14 CYS B C 1
ATOM 1856 O O . CYS B 1 14 ? 6.297 5.934 -4.16 1 90.44 14 CYS B O 1
ATOM 1858 N N . SER B 1 15 ? 6.277 6.234 -1.935 1 88.56 15 SER B N 1
ATOM 1859 C CA . SER B 1 15 ? 6.074 4.824 -1.619 1 88.56 15 SER B CA 1
ATOM 1860 C C . SER B 1 15 ? 4.715 4.34 -2.104 1 88.56 15 SER B C 1
ATOM 1862 O O . SER B 1 15 ? 4.574 3.193 -2.535 1 88.56 15 SER B O 1
ATOM 1864 N N . ALA B 1 16 ? 3.744 5.203 -2.041 1 91.44 16 ALA B N 1
ATOM 1865 C CA . ALA B 1 16 ? 2.41 4.836 -2.512 1 91.44 16 ALA B CA 1
ATOM 1866 C C . ALA B 1 16 ? 2.416 4.555 -4.012 1 91.44 16 ALA B C 1
ATOM 1868 O O . ALA B 1 16 ? 1.774 3.607 -4.473 1 91.44 16 ALA B O 1
ATOM 1869 N N . ARG B 1 17 ? 3.109 5.371 -4.723 1 91.19 17 ARG B N 1
ATOM 1870 C CA . ARG B 1 17 ? 3.205 5.172 -6.164 1 91.19 17 ARG B CA 1
ATOM 1871 C C . ARG B 1 17 ? 3.885 3.848 -6.492 1 91.19 17 ARG B C 1
ATOM 1873 O O . ARG B 1 17 ? 3.396 3.086 -7.328 1 91.19 17 ARG B O 1
ATOM 1880 N N . THR B 1 18 ? 4.996 3.656 -5.816 1 87.69 18 THR B N 1
ATOM 1881 C CA . THR B 1 18 ? 5.738 2.428 -6.07 1 87.69 18 THR B CA 1
ATOM 1882 C C . THR B 1 18 ? 4.871 1.204 -5.789 1 87.69 18 THR B C 1
ATOM 1884 O O . THR B 1 18 ? 4.867 0.247 -6.566 1 87.69 18 THR B O 1
ATOM 1887 N N . PHE B 1 19 ? 4.125 1.267 -4.781 1 89.25 19 PHE B N 1
ATOM 1888 C CA . PHE B 1 19 ? 3.244 0.163 -4.414 1 89.25 19 PHE B CA 1
ATOM 1889 C C . PHE B 1 19 ? 2.145 -0.02 -5.453 1 89.25 19 PHE B C 1
ATOM 1891 O O . PHE B 1 19 ? 1.92 -1.131 -5.938 1 89.25 19 PHE B O 1
ATOM 1898 N N . ALA B 1 20 ? 1.488 1.037 -5.766 1 90.88 20 ALA B N 1
ATOM 1899 C CA . ALA B 1 20 ? 0.36 0.973 -6.691 1 90.88 20 ALA B CA 1
ATOM 1900 C C . ALA B 1 20 ? 0.803 0.468 -8.062 1 90.88 20 ALA B C 1
ATOM 1902 O O . ALA B 1 20 ? 0.106 -0.33 -8.688 1 90.88 20 ALA B O 1
ATOM 1903 N N . GLU B 1 21 ? 1.928 0.916 -8.492 1 88.44 21 GLU B N 1
ATOM 1904 C CA . GLU B 1 21 ? 2.408 0.593 -9.828 1 88.44 21 GLU B CA 1
ATOM 1905 C C . GLU B 1 21 ? 2.75 -0.89 -9.953 1 88.44 21 GLU B C 1
ATOM 1907 O O . GLU B 1 21 ? 2.771 -1.439 -11.055 1 88.44 21 GLU B O 1
ATOM 1912 N N . ARG B 1 22 ? 3.033 -1.474 -8.812 1 82.88 22 ARG B N 1
ATOM 1913 C CA . ARG B 1 22 ? 3.266 -2.914 -8.773 1 82.88 22 ARG B CA 1
ATOM 1914 C C . ARG B 1 22 ? 2.109 -3.672 -9.422 1 82.88 22 ARG B C 1
ATOM 1916 O O . ARG B 1 22 ? 2.305 -4.746 -9.992 1 82.88 22 ARG B O 1
ATOM 1923 N N . TRP B 1 23 ? 0.946 -3.078 -9.422 1 85.5 23 TRP B N 1
ATOM 1924 C CA . TRP B 1 23 ? -0.252 -3.816 -9.805 1 85.5 23 TRP B CA 1
ATOM 1925 C C . TRP B 1 23 ? -0.801 -3.316 -11.141 1 85.5 23 TRP B C 1
ATOM 1927 O O . TRP B 1 23 ? -1.848 -3.777 -11.602 1 85.5 23 TRP B O 1
ATOM 1937 N N . ARG B 1 24 ? -0.145 -2.385 -11.734 1 85.19 24 ARG B N 1
ATOM 1938 C CA . ARG B 1 24 ? -0.641 -1.849 -13 1 85.19 24 ARG B CA 1
ATOM 1939 C C . ARG B 1 24 ? -0.849 -2.961 -14.023 1 85.19 24 ARG B C 1
ATOM 1941 O O . ARG B 1 24 ? 0.037 -3.793 -14.227 1 85.19 24 ARG B O 1
ATOM 1948 N N . GLY B 1 25 ? -2.066 -2.996 -14.562 1 79.5 25 GLY B N 1
ATOM 1949 C CA . GLY B 1 25 ? -2.371 -3.943 -15.625 1 79.5 25 GLY B CA 1
ATOM 1950 C C . GLY B 1 25 ? -2.939 -5.25 -15.109 1 79.5 25 GLY B C 1
ATOM 1951 O O . GLY B 1 25 ? -3.434 -6.066 -15.891 1 79.5 25 GLY B O 1
ATOM 1952 N N . VAL B 1 26 ? -2.801 -5.52 -13.828 1 76.56 26 VAL B N 1
ATOM 1953 C CA . VAL B 1 26 ? -3.371 -6.738 -13.266 1 76.56 26 VAL B CA 1
ATOM 1954 C C . VAL B 1 26 ? -4.895 -6.633 -13.242 1 76.56 26 VAL B C 1
ATOM 1956 O O . VAL B 1 26 ? -5.457 -5.863 -12.461 1 76.56 26 VAL B O 1
ATOM 1959 N N . PRO B 1 27 ? -5.523 -7.445 -13.984 1 75.81 27 PRO B N 1
ATOM 1960 C CA . PRO B 1 27 ? -6.965 -7.27 -14.156 1 75.81 27 PRO B CA 1
ATOM 1961 C C . PRO B 1 27 ? -7.746 -7.484 -12.867 1 75.81 27 PRO B C 1
ATOM 1963 O O . PRO B 1 27 ? -7.531 -8.477 -12.164 1 75.81 27 PRO B O 1
ATOM 1966 N N . GLY B 1 28 ? -8.633 -6.52 -12.648 1 76.38 28 GLY B N 1
ATOM 1967 C CA . GLY B 1 28 ? -9.547 -6.652 -11.531 1 76.38 28 GLY B CA 1
ATOM 1968 C C . GLY B 1 28 ? -8.945 -6.215 -10.203 1 76.38 28 GLY B C 1
ATOM 1969 O O . GLY B 1 28 ? -9.648 -6.102 -9.203 1 76.38 28 GLY B O 1
ATOM 1970 N N . HIS B 1 29 ? -7.676 -6.031 -10.211 1 83.19 29 HIS B N 1
ATOM 1971 C CA . HIS B 1 29 ? -7.035 -5.551 -8.992 1 83.19 29 HIS B CA 1
ATOM 1972 C C . HIS B 1 29 ? -7.422 -4.105 -8.695 1 83.19 29 HIS B C 1
ATOM 1974 O O . HIS B 1 29 ? -7.699 -3.334 -9.617 1 83.19 29 HIS B O 1
ATOM 1980 N N . ALA B 1 30 ? -7.387 -3.781 -7.43 1 85.75 30 ALA B N 1
ATOM 1981 C CA . ALA B 1 30 ? -7.762 -2.436 -7 1 85.75 30 ALA B CA 1
ATOM 1982 C C . ALA B 1 30 ? -6.852 -1.385 -7.629 1 85.75 30 ALA B C 1
ATOM 1984 O O . ALA B 1 30 ? -7.273 -0.252 -7.871 1 85.75 30 ALA B O 1
ATOM 1985 N N . TYR B 1 31 ? -5.645 -1.717 -7.941 1 89.69 31 TYR B N 1
ATOM 1986 C CA . TYR B 1 31 ? -4.676 -0.812 -8.547 1 89.69 31 TYR B CA 1
ATOM 1987 C C . TYR B 1 31 ? -4.355 -1.235 -9.977 1 89.69 31 TYR B C 1
ATOM 1989 O O . TYR B 1 31 ? -3.215 -1.105 -10.43 1 89.69 31 TYR B O 1
ATOM 1997 N N . GLU B 1 32 ? -5.359 -1.698 -10.641 1 88.12 32 GLU B N 1
ATOM 1998 C CA . GLU B 1 32 ? -5.191 -2.109 -12.031 1 88.12 32 GLU B CA 1
ATOM 1999 C C . GLU B 1 32 ? -4.652 -0.963 -12.883 1 88.12 32 GLU B C 1
ATOM 2001 O O . GLU B 1 32 ? -3.871 -1.188 -13.805 1 88.12 32 GLU B O 1
ATOM 2006 N N . ARG B 1 33 ? -4.977 0.26 -12.508 1 90.12 33 ARG B N 1
ATOM 2007 C CA . ARG B 1 33 ? -4.535 1.439 -13.25 1 90.12 33 ARG B CA 1
ATOM 2008 C C . ARG B 1 33 ? -3.33 2.088 -12.578 1 90.12 33 ARG B C 1
ATOM 2010 O O . ARG B 1 33 ? -3.033 3.26 -12.82 1 90.12 33 ARG B O 1
ATOM 2017 N N . GLY B 1 34 ? -2.684 1.313 -11.773 1 90.62 34 GLY B N 1
ATOM 2018 C CA . GLY B 1 34 ? -1.516 1.828 -11.07 1 90.62 34 GLY B CA 1
ATOM 2019 C C . GLY B 1 34 ? -1.818 3.049 -10.227 1 90.62 34 GLY B C 1
ATOM 2020 O O . GLY B 1 34 ? -2.76 3.039 -9.43 1 90.62 34 GLY B O 1
ATOM 2021 N N . PHE B 1 35 ? -1.012 4.094 -10.508 1 93.44 35 PHE B N 1
ATOM 2022 C CA . PHE B 1 35 ? -1.094 5.281 -9.664 1 93.44 35 PHE B CA 1
ATOM 2023 C C . PHE B 1 35 ? -1.869 6.391 -10.367 1 93.44 35 PHE B C 1
ATOM 2025 O O . PHE B 1 35 ? -1.807 7.551 -9.953 1 93.44 35 PHE B O 1
ATOM 2032 N N . ASP B 1 36 ? -2.648 6.004 -11.438 1 95.31 36 ASP B N 1
ATOM 2033 C CA . ASP B 1 36 ? -3.523 6.984 -12.07 1 95.31 36 ASP B CA 1
ATOM 2034 C C . ASP B 1 36 ? -4.676 7.371 -11.141 1 95.31 36 ASP B C 1
ATOM 2036 O O . ASP B 1 36 ? -5.289 6.508 -10.516 1 95.31 36 ASP B O 1
ATOM 2040 N N . LEU B 1 37 ? -4.906 8.672 -11.148 1 96.75 37 LEU B N 1
ATOM 2041 C CA . LEU B 1 37 ? -5.969 9.141 -10.266 1 96.75 37 LEU B CA 1
ATOM 2042 C C . LEU B 1 37 ? -7.312 8.547 -10.664 1 96.75 37 LEU B C 1
ATOM 2044 O O . LEU B 1 37 ? -7.672 8.547 -11.844 1 96.75 37 LEU B O 1
ATOM 2048 N N . ARG B 1 38 ? -8.008 8.062 -9.664 1 95.69 38 ARG B N 1
ATOM 2049 C CA . ARG B 1 38 ? -9.383 7.609 -9.875 1 95.69 38 ARG B CA 1
ATOM 2050 C C . ARG B 1 38 ? -10.195 7.691 -8.586 1 95.69 38 ARG B C 1
ATOM 2052 O O . ARG B 1 38 ? -9.656 7.477 -7.496 1 95.69 38 ARG B O 1
ATOM 2059 N N . LEU B 1 39 ? -11.453 8.016 -8.742 1 96 39 LEU B N 1
ATOM 2060 C CA . LEU B 1 39 ? -12.367 8.008 -7.609 1 96 39 LEU B CA 1
ATOM 2061 C C . LEU B 1 39 ? -12.891 6.598 -7.344 1 96 39 LEU B C 1
ATOM 2063 O O . LEU B 1 39 ? -13.062 5.812 -8.281 1 96 39 LEU B O 1
ATOM 2067 N N . VAL B 1 40 ? -13.055 6.273 -6.117 1 92.69 40 VAL B N 1
ATOM 2068 C CA . VAL B 1 40 ? -13.625 4.988 -5.719 1 92.69 40 VAL B CA 1
ATOM 2069 C C . VAL B 1 40 ? -14.82 5.219 -4.793 1 92.69 40 VAL B C 1
ATOM 2071 O O . VAL B 1 40 ? -14.742 4.957 -3.592 1 92.69 40 VAL B O 1
ATOM 2074 N N . PRO B 1 41 ? -15.969 5.535 -5.336 1 92.62 41 PRO B N 1
ATOM 2075 C CA . PRO B 1 41 ? -17.141 5.879 -4.527 1 92.62 41 PRO B CA 1
ATOM 2076 C C . PRO B 1 41 ? -17.578 4.738 -3.617 1 92.62 41 PRO B C 1
ATOM 2078 O O . PRO B 1 41 ? -18.094 4.98 -2.52 1 92.62 41 PRO B O 1
ATOM 2081 N N . ASP B 1 42 ? -17.328 3.531 -4.023 1 86.69 42 ASP B N 1
ATOM 2082 C CA . ASP B 1 42 ? -17.781 2.369 -3.258 1 86.69 42 ASP B CA 1
ATOM 2083 C C . ASP B 1 42 ? -17.031 2.268 -1.932 1 86.69 42 ASP B C 1
ATOM 2085 O O . ASP B 1 42 ? -17.484 1.592 -1.007 1 86.69 42 ASP B O 1
ATOM 2089 N N . ALA B 1 43 ? -15.938 2.936 -1.847 1 87.62 43 ALA B N 1
ATOM 2090 C CA . ALA B 1 43 ? -15.117 2.842 -0.641 1 87.62 43 ALA B CA 1
ATOM 2091 C C . ALA B 1 43 ? -15.531 3.893 0.385 1 87.62 43 ALA B C 1
ATOM 2093 O O . ALA B 1 43 ? -15.133 3.82 1.551 1 87.62 43 ALA B O 1
ATOM 2094 N N . LEU B 1 44 ? -16.359 4.789 0.057 1 92.25 44 LEU B N 1
ATOM 2095 C CA . LEU B 1 44 ? -16.719 5.934 0.891 1 92.25 44 LEU B CA 1
ATOM 2096 C C . LEU B 1 44 ? -17.391 5.48 2.182 1 92.25 44 LEU B C 1
ATOM 2098 O O . LEU B 1 44 ? -17.172 6.074 3.24 1 92.25 44 LEU B O 1
ATOM 2102 N N . ASP B 1 45 ? -18.078 4.371 2.096 1 90.12 45 ASP B N 1
ATOM 2103 C CA . ASP B 1 45 ? -18.906 4 3.234 1 90.12 45 ASP B CA 1
ATOM 2104 C C . ASP B 1 45 ? -18.25 2.908 4.07 1 90.12 45 ASP B C 1
ATOM 2106 O O . ASP B 1 45 ? -18.797 2.477 5.086 1 90.12 45 ASP B O 1
ATOM 2110 N N . GLU B 1 46 ? -17.078 2.549 3.709 1 87.56 46 GLU B N 1
ATOM 2111 C CA . GLU B 1 46 ? -16.406 1.45 4.398 1 87.56 46 GLU B CA 1
ATOM 2112 C C . GLU B 1 46 ? -16.25 1.747 5.887 1 87.56 46 GLU B C 1
ATOM 2114 O O . GLU B 1 46 ? -16.516 0.888 6.727 1 87.56 46 GLU B O 1
ATOM 2119 N N . PRO B 1 47 ? -15.938 2.979 6.289 1 91.31 47 PRO B N 1
ATOM 2120 C CA . PRO B 1 47 ? -15.734 3.244 7.715 1 91.31 47 PRO B CA 1
ATOM 2121 C C . PRO B 1 47 ? -17.016 3.105 8.531 1 91.31 47 PRO B C 1
ATOM 2123 O O . PRO B 1 47 ? -16.953 2.936 9.75 1 91.31 47 PRO B O 1
ATOM 2126 N N . LEU B 1 48 ? -18.109 3.133 7.844 1 92.44 48 LEU B N 1
ATOM 2127 C CA . LEU B 1 48 ? -19.375 3.113 8.547 1 92.44 48 LEU B CA 1
ATOM 2128 C C . LEU B 1 48 ? -19.703 1.714 9.062 1 92.44 48 LEU B C 1
ATOM 2130 O O . LEU B 1 48 ? -20.516 1.553 9.969 1 92.44 48 LEU B O 1
ATOM 2134 N N . VAL B 1 49 ? -18.953 0.701 8.547 1 85 49 VAL B N 1
ATOM 2135 C CA . VAL B 1 49 ? -19.328 -0.664 8.914 1 85 49 VAL B CA 1
ATOM 2136 C C . VAL B 1 49 ? -18.25 -1.258 9.828 1 85 49 VAL B C 1
ATOM 2138 O O . VAL B 1 49 ? -18.438 -2.352 10.367 1 85 49 VAL B O 1
ATOM 2141 N N . TRP B 1 50 ? -17.203 -0.518 9.984 1 83.62 50 TRP B N 1
ATOM 2142 C CA . TRP B 1 50 ? -16.156 -1.003 10.875 1 83.62 50 TRP B CA 1
ATOM 2143 C C . TRP B 1 50 ? -16.594 -0.864 12.336 1 83.62 50 TRP B C 1
ATOM 2145 O O . TRP B 1 50 ? -17.016 0.212 12.766 1 83.62 50 TRP B O 1
ATOM 2155 N N . ARG B 1 51 ? -16.469 -1.9 13.062 1 83 51 ARG B N 1
ATOM 2156 C CA . ARG B 1 51 ? -17.016 -1.934 14.414 1 83 51 ARG B CA 1
ATOM 2157 C C . ARG B 1 51 ? -15.992 -1.433 15.43 1 83 51 ARG B C 1
ATOM 2159 O O . ARG B 1 51 ? -16.344 -0.694 16.344 1 83 51 ARG B O 1
ATOM 2166 N N . ARG B 1 52 ? -14.758 -1.749 15.188 1 83.69 52 ARG B N 1
ATOM 2167 C CA . ARG B 1 52 ? -13.727 -1.341 16.141 1 83.69 52 ARG B CA 1
ATOM 2168 C C . ARG B 1 52 ? -13.133 0.012 15.758 1 83.69 52 ARG B C 1
ATOM 2170 O O . ARG B 1 52 ? -12.945 0.302 14.578 1 83.69 52 ARG B O 1
ATOM 2177 N N . PRO B 1 53 ? -12.914 0.875 16.766 1 89.06 53 PRO B N 1
ATOM 2178 C CA . PRO B 1 53 ? -12.289 2.168 16.484 1 89.06 53 PRO B CA 1
ATOM 2179 C C . PRO B 1 53 ? -10.953 2.029 15.758 1 89.06 53 PRO B C 1
ATOM 2181 O O . PRO B 1 53 ? -10.172 1.126 16.062 1 89.06 53 PRO B O 1
ATOM 2184 N N . ARG B 1 54 ? -10.75 2.895 14.781 1 87.56 54 ARG B N 1
ATOM 2185 C CA . ARG B 1 54 ? -9.539 2.871 13.961 1 87.56 54 ARG B CA 1
ATOM 2186 C C . ARG B 1 54 ? -9.008 4.281 13.727 1 87.56 54 ARG B C 1
ATOM 2188 O O . ARG B 1 54 ? -9.758 5.258 13.836 1 87.56 54 ARG B O 1
ATOM 2195 N N . ARG B 1 55 ? -7.758 4.355 13.531 1 89.19 55 ARG B N 1
ATOM 2196 C CA . ARG B 1 55 ? -7.145 5.535 12.922 1 89.19 55 ARG B CA 1
ATOM 2197 C C . ARG B 1 55 ? -6.906 5.324 11.43 1 89.19 55 ARG B C 1
ATOM 2199 O O . ARG B 1 55 ? -6.117 4.461 11.039 1 89.19 55 ARG B O 1
ATOM 2206 N N . VAL B 1 56 ? -7.559 6.141 10.719 1 92.12 56 VAL B N 1
ATOM 2207 C CA . VAL B 1 56 ? -7.621 5.922 9.273 1 92.12 56 VAL B CA 1
ATOM 2208 C C . VAL B 1 56 ? -6.867 7.031 8.547 1 92.12 56 VAL B C 1
ATOM 2210 O O . VAL B 1 56 ? -7.133 8.219 8.766 1 92.12 56 VAL B O 1
ATOM 2213 N N . ALA B 1 57 ? -5.863 6.613 7.773 1 92.25 57 ALA B N 1
ATOM 2214 C CA . ALA B 1 57 ? -5.277 7.562 6.828 1 92.25 57 ALA B CA 1
ATOM 2215 C C . ALA B 1 57 ? -6.121 7.668 5.562 1 92.25 57 ALA B C 1
ATOM 2217 O O . ALA B 1 57 ? -6.141 6.75 4.742 1 92.25 57 ALA B O 1
ATOM 2218 N N . VAL B 1 58 ? -6.742 8.797 5.43 1 94.12 58 VAL B N 1
ATOM 2219 C CA . VAL B 1 58 ? -7.652 8.992 4.309 1 94.12 58 VAL B CA 1
ATOM 2220 C C . VAL B 1 58 ? -6.852 9.266 3.035 1 94.12 58 VAL B C 1
ATOM 2222 O O . VAL B 1 58 ? -6.035 10.188 2.996 1 94.12 58 VAL B O 1
ATOM 2225 N N . GLY B 1 59 ? -7.051 8.406 2.078 1 90.75 59 GLY B N 1
ATOM 2226 C CA . GLY B 1 59 ? -6.316 8.57 0.833 1 90.75 59 GLY B CA 1
ATOM 2227 C C . GLY B 1 59 ? -4.84 8.25 0.962 1 90.75 59 GLY B C 1
ATOM 2228 O O . GLY B 1 59 ? -3.988 9.016 0.517 1 90.75 59 GLY B O 1
ATOM 2229 N N . SER B 1 60 ? -4.531 7.18 1.648 1 87.56 60 SER B N 1
ATOM 2230 C CA . SER B 1 60 ? -3.146 6.828 1.943 1 87.56 60 SER B CA 1
ATOM 2231 C C . SER B 1 60 ? -2.357 6.566 0.665 1 87.56 60 SER B C 1
ATOM 2233 O O . SER B 1 60 ? -1.126 6.625 0.667 1 87.56 60 SER B O 1
ATOM 2235 N N . THR B 1 61 ? -3.029 6.289 -0.417 1 91.81 61 THR B N 1
ATOM 2236 C CA . THR B 1 61 ? -2.379 6.098 -1.708 1 91.81 61 THR B CA 1
ATOM 2237 C C . THR B 1 61 ? -2.865 7.133 -2.717 1 91.81 61 THR B C 1
ATOM 2239 O O . THR B 1 61 ? -3.039 6.824 -3.898 1 91.81 61 THR B O 1
ATOM 2242 N N . SER B 1 62 ? -3.234 8.227 -2.229 1 96.06 62 SER B N 1
ATOM 2243 C CA . SER B 1 62 ? -3.77 9.328 -3.027 1 96.06 62 SER B CA 1
ATOM 2244 C C . SER B 1 62 ? -3.605 10.664 -2.312 1 96.06 62 SER B C 1
ATOM 2246 O O . SER B 1 62 ? -2.682 10.836 -1.515 1 96.06 62 SER B O 1
ATOM 2248 N N . ASP B 1 63 ? -4.301 11.641 -2.713 1 97.5 63 ASP B N 1
ATOM 2249 C CA . ASP B 1 63 ? -4.453 12.961 -2.123 1 97.5 63 ASP B CA 1
ATOM 2250 C C . ASP B 1 63 ? -5.871 13.492 -2.326 1 97.5 63 ASP B C 1
ATOM 2252 O O . ASP B 1 63 ? -6.277 13.781 -3.455 1 97.5 63 ASP B O 1
ATOM 2256 N N . LEU B 1 64 ? -6.559 13.633 -1.226 1 98.19 64 LEU B N 1
ATOM 2257 C CA . LEU B 1 64 ? -7.961 14.031 -1.276 1 98.19 64 LEU B CA 1
ATOM 2258 C C . LEU B 1 64 ? -8.117 15.375 -1.98 1 98.19 64 LEU B C 1
ATOM 2260 O O . LEU B 1 64 ? -9.148 15.641 -2.598 1 98.19 64 LEU B O 1
ATOM 2264 N N . PHE B 1 65 ? -7.113 16.109 -1.969 1 98.62 65 PHE B N 1
ATOM 2265 C CA . PHE B 1 65 ? -7.234 17.469 -2.488 1 98.62 65 PHE B CA 1
ATOM 2266 C C . PHE B 1 65 ? -6.523 17.609 -3.83 1 98.62 65 PHE B C 1
ATOM 2268 O O . PHE B 1 65 ? -6.137 18.703 -4.23 1 98.62 65 PHE B O 1
ATOM 2275 N N . HIS B 1 66 ? -6.266 16.438 -4.395 1 98.31 66 HIS B N 1
ATOM 2276 C CA . HIS B 1 66 ? -5.816 16.469 -5.781 1 98.31 66 HIS B CA 1
ATOM 2277 C C . HIS B 1 66 ? -6.789 17.25 -6.656 1 98.31 66 HIS B C 1
ATOM 2279 O O . HIS B 1 66 ? -8 17.188 -6.461 1 98.31 66 HIS B O 1
ATOM 2285 N N . GLY B 1 67 ? -6.215 17.969 -7.648 1 97.56 67 GLY B N 1
ATOM 2286 C CA . GLY B 1 67 ? -7.039 18.797 -8.523 1 97.56 67 GLY B CA 1
ATOM 2287 C C . GLY B 1 67 ? -8.078 18 -9.281 1 97.56 67 GLY B C 1
ATOM 2288 O O . GLY B 1 67 ? -9.133 18.531 -9.641 1 97.56 67 GLY B O 1
ATOM 2289 N N . GLY B 1 68 ? -7.832 16.734 -9.484 1 97.56 68 GLY B N 1
ATOM 2290 C CA . GLY B 1 68 ? -8.75 15.867 -10.203 1 97.56 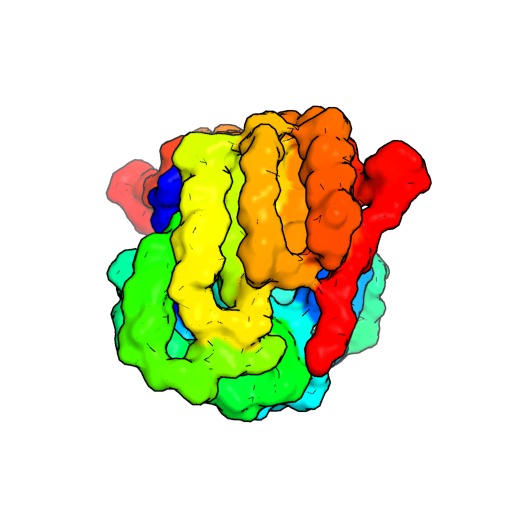68 GLY B CA 1
ATOM 2291 C C . GLY B 1 68 ? -9.859 15.312 -9.336 1 97.56 68 GLY B C 1
ATOM 2292 O O . GLY B 1 68 ? -10.773 14.656 -9.836 1 97.56 68 GLY B O 1
ATOM 2293 N N . VAL B 1 69 ? -9.891 15.586 -8.062 1 98.06 69 VAL B N 1
ATOM 2294 C CA . VAL B 1 69 ? -10.953 15.148 -7.16 1 98.06 69 VAL B CA 1
ATOM 2295 C C . VAL B 1 69 ? -12.008 16.25 -7.043 1 98.06 69 VAL B C 1
ATOM 2297 O O . VAL B 1 69 ? -11.734 17.328 -6.527 1 98.06 69 VAL B O 1
ATOM 2300 N N . PRO B 1 70 ? -13.203 15.992 -7.473 1 98.25 70 PRO B N 1
ATOM 2301 C CA . PRO B 1 70 ? -14.25 17.016 -7.387 1 98.25 70 PRO B CA 1
ATOM 2302 C C . PRO B 1 70 ? -14.547 17.422 -5.949 1 98.25 70 PRO B C 1
ATOM 2304 O O . PRO B 1 70 ? -14.539 16.594 -5.047 1 98.25 70 PRO B O 1
ATOM 2307 N N . ALA B 1 71 ? -14.883 18.734 -5.812 1 98.19 71 ALA B N 1
ATOM 2308 C CA . ALA B 1 71 ? -15.234 19.25 -4.492 1 98.19 71 ALA B CA 1
ATOM 2309 C C . ALA B 1 71 ? -16.406 18.484 -3.893 1 98.19 71 ALA B C 1
ATOM 2311 O O . ALA B 1 71 ? -16.453 18.266 -2.678 1 98.19 71 ALA B O 1
ATOM 2312 N N . ALA B 1 72 ? -17.281 18.078 -4.762 1 98.06 72 ALA B N 1
ATOM 2313 C CA . ALA B 1 72 ? -18.438 17.312 -4.293 1 98.06 72 ALA B CA 1
ATOM 2314 C C . ALA B 1 72 ? -18 15.984 -3.678 1 98.06 72 ALA B C 1
ATOM 2316 O O . ALA B 1 72 ? -18.625 15.508 -2.725 1 98.06 72 ALA B O 1
ATOM 2317 N N . PHE B 1 73 ? -17.016 15.406 -4.23 1 98.19 73 PHE B N 1
ATOM 2318 C CA . PHE B 1 73 ? -16.5 14.156 -3.686 1 98.19 73 PHE B CA 1
ATOM 2319 C C . PHE B 1 73 ? -15.836 14.398 -2.334 1 98.19 73 PHE B C 1
ATOM 2321 O O . PHE B 1 73 ? -15.984 13.602 -1.41 1 98.19 73 PHE B O 1
ATOM 2328 N N . VAL B 1 74 ? -15.109 15.523 -2.234 1 98.44 74 VAL B N 1
ATOM 2329 C CA . VAL B 1 74 ? -14.508 15.891 -0.959 1 98.44 74 VAL B CA 1
ATOM 2330 C C . VAL B 1 74 ? -15.594 16.047 0.102 1 98.44 74 VAL B C 1
ATOM 2332 O O . VAL B 1 74 ? -15.453 15.547 1.222 1 98.44 74 VAL B O 1
ATOM 2335 N N . GLU B 1 75 ? -16.625 16.672 -0.263 1 98.56 75 GLU B N 1
ATOM 2336 C CA . GLU B 1 75 ? -17.734 16.844 0.665 1 98.56 75 GLU B CA 1
ATOM 2337 C C . GLU B 1 75 ? -18.281 15.5 1.121 1 98.56 75 GLU B C 1
ATOM 2339 O O . GLU B 1 75 ? -18.609 15.32 2.299 1 98.56 75 GLU B O 1
ATOM 2344 N N . GLN B 1 76 ? -18.438 14.594 0.201 1 98.19 76 GLN B N 1
ATOM 2345 C CA . GLN B 1 76 ? -18.938 13.266 0.547 1 98.19 76 GLN B CA 1
ATOM 2346 C C . GLN B 1 76 ? -18 12.578 1.545 1 98.19 76 GLN B C 1
ATOM 2348 O O . GLN B 1 76 ? -18.469 11.906 2.469 1 98.19 76 GLN B O 1
ATOM 2353 N N . VAL B 1 77 ? -16.734 12.711 1.343 1 98.19 77 VAL B N 1
ATOM 2354 C CA . VAL B 1 77 ? -15.75 12.125 2.256 1 98.19 77 VAL B CA 1
ATOM 2355 C C . VAL B 1 77 ? -15.93 12.719 3.652 1 98.19 77 VAL B C 1
ATOM 2357 O O . VAL B 1 77 ? -15.969 11.984 4.645 1 98.19 77 VAL B O 1
ATOM 2360 N N . PHE B 1 78 ? -16.125 13.992 3.732 1 98.5 78 PHE B N 1
ATOM 2361 C CA . PHE B 1 78 ? -16.312 14.641 5.023 1 98.5 78 PHE B CA 1
ATOM 2362 C C . PHE B 1 78 ? -17.609 14.188 5.68 1 98.5 78 PHE B C 1
ATOM 2364 O O . PHE B 1 78 ? -17.672 14 6.898 1 98.5 78 PHE B O 1
ATOM 2371 N N . ARG B 1 79 ? -18.625 13.992 4.906 1 98.38 79 ARG B N 1
ATOM 2372 C CA . ARG B 1 79 ? -19.891 13.492 5.449 1 98.38 79 ARG B CA 1
ATOM 2373 C C . ARG B 1 79 ? -19.703 12.102 6.051 1 98.38 79 ARG B C 1
ATOM 2375 O O . ARG B 1 79 ? -20.266 11.805 7.109 1 98.38 79 ARG B O 1
ATOM 2382 N N . THR B 1 80 ? -18.969 11.328 5.371 1 97.94 80 THR B N 1
ATOM 2383 C CA . THR B 1 80 ? -18.703 9.992 5.883 1 97.94 80 THR B CA 1
ATOM 2384 C C . THR B 1 80 ? -17.906 10.062 7.188 1 97.94 80 THR B C 1
ATOM 2386 O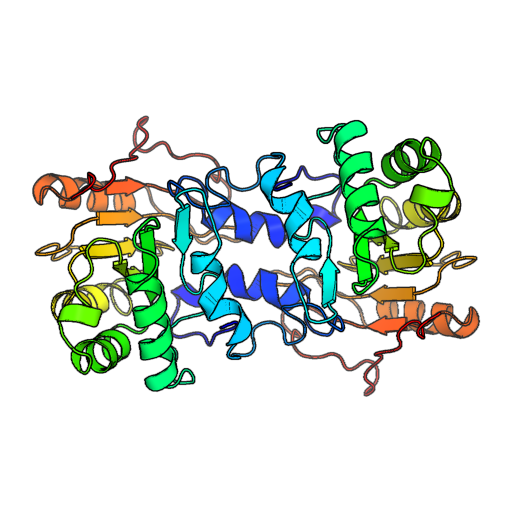 O . THR B 1 80 ? -18.234 9.367 8.156 1 97.94 80 THR B O 1
ATOM 2389 N N . MET B 1 81 ? -16.906 10.898 7.188 1 97.81 81 MET B N 1
ATOM 2390 C CA . MET B 1 81 ? -16.109 11.031 8.398 1 97.81 81 MET B CA 1
ATOM 2391 C C . MET B 1 81 ? -16.953 11.578 9.547 1 97.81 81 MET B C 1
ATOM 2393 O O . MET B 1 81 ? -16.75 11.18 10.703 1 97.81 81 MET B O 1
ATOM 2397 N N . HIS B 1 82 ? -17.859 12.422 9.227 1 97.81 82 HIS B N 1
ATOM 2398 C CA . HIS B 1 82 ? -18.781 12.953 10.219 1 97.81 82 HIS B CA 1
ATOM 2399 C C . HIS B 1 82 ? -19.656 11.852 10.805 1 97.81 82 HIS B C 1
ATOM 2401 O O . HIS B 1 82 ? -19.906 11.828 12.016 1 97.81 82 HIS B O 1
ATOM 2407 N N . ALA B 1 83 ? -20.094 10.984 9.977 1 97.38 83 ALA B N 1
ATOM 2408 C CA . ALA B 1 83 ? -21 9.922 10.391 1 97.38 83 ALA B CA 1
ATOM 2409 C C . ALA B 1 83 ? -20.25 8.82 11.141 1 97.38 83 ALA B C 1
ATOM 2411 O O . ALA B 1 83 ? -20.828 8.125 11.977 1 97.38 83 ALA B O 1
ATOM 2412 N N . ALA B 1 84 ? -18.984 8.688 10.891 1 96.88 84 ALA B N 1
ATOM 2413 C CA . ALA B 1 84 ? -18.172 7.633 11.5 1 96.88 84 ALA B CA 1
ATOM 2414 C C . ALA B 1 84 ? -17.391 8.164 12.695 1 96.88 84 ALA B C 1
ATOM 2416 O O . ALA B 1 84 ? -16.172 7.988 12.773 1 96.88 84 ALA B O 1
ATOM 2417 N N . GLU B 1 85 ? -18.031 8.57 13.703 1 94.94 85 GLU B N 1
ATOM 2418 C CA . GLU B 1 85 ? -17.469 9.297 14.828 1 94.94 85 GLU B CA 1
ATOM 2419 C C . GLU B 1 85 ? -16.547 8.398 15.656 1 94.94 85 GLU B C 1
ATOM 2421 O O . GLU B 1 85 ? -15.703 8.883 16.406 1 94.94 85 GLU B O 1
ATOM 2426 N N . ARG B 1 86 ? -16.734 7.148 15.508 1 94.31 86 ARG B N 1
ATOM 2427 C CA . ARG B 1 86 ? -15.969 6.207 16.328 1 94.31 86 ARG B CA 1
ATOM 2428 C C . ARG B 1 86 ? -14.516 6.145 15.867 1 94.31 86 ARG B C 1
ATOM 2430 O O . ARG B 1 86 ? -13.641 5.715 16.625 1 94.31 86 ARG B O 1
ATOM 2437 N N . HIS B 1 87 ? -14.266 6.551 14.648 1 94.38 87 HIS B N 1
ATOM 2438 C CA . HIS B 1 87 ? -12.922 6.48 14.078 1 94.38 87 HIS B CA 1
ATOM 2439 C C . HIS B 1 87 ? -12.25 7.852 14.078 1 94.38 87 HIS B C 1
ATOM 2441 O O . HIS B 1 87 ? -12.922 8.875 14.234 1 94.38 87 HIS B O 1
ATOM 2447 N N . THR B 1 88 ? -10.938 7.891 14.023 1 94.31 88 THR B N 1
ATOM 2448 C CA . THR B 1 88 ? -10.148 9.094 13.812 1 94.31 88 THR B CA 1
ATOM 2449 C C . THR B 1 88 ? -9.555 9.109 12.406 1 94.31 88 THR B C 1
ATOM 2451 O O . THR B 1 88 ? -8.984 8.109 11.961 1 94.31 88 THR B O 1
ATOM 2454 N N . PHE B 1 89 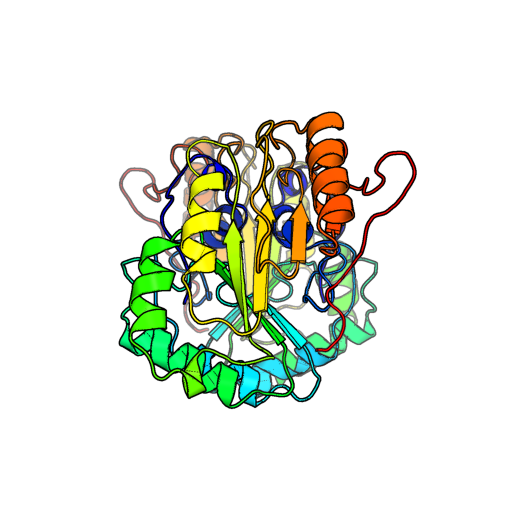? -9.766 10.211 11.742 1 96.25 89 PHE B N 1
ATOM 2455 C CA . PHE B 1 89 ? -9.344 10.305 10.352 1 96.25 89 PHE B CA 1
ATOM 2456 C C . PHE B 1 89 ? -8.203 11.305 10.195 1 96.25 89 PHE B C 1
ATOM 2458 O O . PHE B 1 89 ? -8.305 12.445 10.648 1 96.25 89 PHE B O 1
ATOM 2465 N N . LEU B 1 90 ? -7.133 10.844 9.656 1 94.88 90 LEU B N 1
ATOM 2466 C CA . LEU B 1 90 ? -5.996 11.688 9.305 1 94.88 90 LEU B CA 1
ATOM 2467 C C . LEU B 1 90 ? -6.004 12.016 7.812 1 94.88 90 LEU B C 1
ATOM 2469 O O . LEU B 1 90 ? -5.875 11.117 6.977 1 94.88 90 LEU B O 1
ATOM 2473 N N . VAL B 1 91 ? -6.195 13.25 7.484 1 97.38 91 VAL B N 1
ATOM 2474 C CA . VAL B 1 91 ? -6.184 13.711 6.102 1 97.38 91 VAL B CA 1
ATOM 2475 C C . VAL B 1 91 ? -4.918 14.523 5.84 1 97.38 91 VAL B C 1
ATOM 2477 O O . VAL B 1 91 ? -4.75 15.617 6.395 1 97.38 91 VAL B O 1
ATOM 2480 N N . LEU B 1 92 ? -4.059 13.945 5.098 1 96.56 92 LEU B N 1
ATOM 2481 C CA . LEU B 1 92 ? -2.764 14.547 4.82 1 96.56 92 LEU B CA 1
ATOM 2482 C C . LEU B 1 92 ? -2.656 14.953 3.354 1 96.56 92 LEU B C 1
ATOM 2484 O O . LEU B 1 92 ? -3.059 14.203 2.463 1 96.56 92 LEU B O 1
ATOM 2488 N N . THR B 1 93 ? -2.158 16.172 3.086 1 98.25 93 THR B N 1
ATOM 2489 C CA . THR B 1 93 ? -2.064 16.641 1.707 1 98.25 93 THR B CA 1
ATOM 2490 C C . THR B 1 93 ? -0.813 17.484 1.506 1 98.25 93 THR B C 1
ATOM 2492 O O . THR B 1 93 ? -0.266 18.031 2.465 1 98.25 93 THR B O 1
ATOM 2495 N N . ARG B 1 94 ? -0.355 17.5 0.299 1 97.94 94 ARG B N 1
ATOM 2496 C CA . ARG B 1 94 ? 0.642 18.484 -0.13 1 97.94 94 ARG B CA 1
ATOM 2497 C C . ARG B 1 94 ? -0.012 19.641 -0.879 1 97.94 94 ARG B C 1
ATOM 2499 O O . ARG B 1 94 ? 0.671 20.562 -1.315 1 97.94 94 ARG B O 1
ATOM 2506 N N . ARG B 1 95 ? -1.296 19.578 -0.962 1 98.5 95 ARG B N 1
ATOM 2507 C CA . ARG B 1 95 ? -2.059 20.578 -1.687 1 98.5 95 ARG B CA 1
ATOM 2508 C C . ARG B 1 95 ? -2.855 21.469 -0.728 1 98.5 95 ARG B C 1
ATOM 2510 O O . ARG B 1 95 ? -4.082 21.516 -0.808 1 98.5 95 ARG B O 1
ATOM 2517 N N . ALA B 1 96 ? -2.107 22.25 0.001 1 98.69 96 ALA B N 1
ATOM 2518 C CA . ALA B 1 96 ? -2.648 23.016 1.121 1 98.69 96 ALA B CA 1
ATOM 2519 C C . ALA B 1 96 ? -3.645 24.062 0.637 1 98.69 96 ALA B C 1
ATOM 2521 O O . ALA B 1 96 ? -4.695 24.25 1.251 1 98.69 96 ALA B O 1
ATOM 2522 N N . GLU B 1 97 ? -3.352 24.703 -0.442 1 98.62 97 GLU B N 1
ATOM 2523 C CA . GLU B 1 97 ? -4.215 25.766 -0.928 1 98.62 97 GLU B CA 1
ATOM 2524 C C . GLU B 1 97 ? -5.586 25.234 -1.332 1 98.62 97 GLU B C 1
ATOM 2526 O O . GLU B 1 97 ? -6.613 25.828 -1 1 98.62 97 GLU B O 1
ATOM 2531 N N . ARG B 1 98 ? -5.527 24.125 -1.98 1 98.62 98 ARG B N 1
ATOM 2532 C CA . ARG B 1 98 ? -6.809 23.547 -2.367 1 98.62 98 ARG B CA 1
ATOM 2533 C C . ARG B 1 98 ? -7.574 23.047 -1.148 1 98.62 98 ARG B C 1
ATOM 2535 O O . ARG B 1 98 ? -8.797 23.156 -1.084 1 98.62 98 ARG B O 1
ATOM 2542 N N . MET B 1 99 ? -6.832 22.438 -0.24 1 98.81 99 MET B N 1
ATOM 2543 C CA . MET B 1 99 ? -7.492 22.047 1.001 1 98.81 99 MET B CA 1
ATOM 2544 C C . MET B 1 99 ? -8.195 23.234 1.65 1 98.81 99 MET B C 1
ATOM 2546 O O . MET B 1 99 ? -9.367 23.156 2.002 1 98.81 99 MET B O 1
ATOM 2550 N N . ARG B 1 100 ? -7.457 24.344 1.748 1 98.69 100 ARG B N 1
ATOM 2551 C CA . ARG B 1 100 ? -8.023 25.547 2.344 1 98.69 100 ARG B CA 1
ATOM 2552 C C . ARG B 1 100 ? -9.297 25.969 1.612 1 98.69 100 ARG B C 1
ATOM 2554 O O . ARG B 1 100 ? -10.328 26.203 2.238 1 98.69 100 ARG B O 1
ATOM 2561 N N . ASP B 1 101 ? -9.25 25.953 0.293 1 98.69 101 ASP B N 1
ATOM 2562 C CA . ASP B 1 101 ? -10.344 26.484 -0.511 1 98.69 101 ASP B CA 1
ATOM 2563 C C . ASP B 1 101 ? -11.562 25.562 -0.453 1 98.69 101 ASP B C 1
ATOM 2565 O O . ASP B 1 101 ? -12.688 26.016 -0.249 1 98.69 101 ASP B O 1
ATOM 2569 N N . VAL B 1 102 ? -11.344 24.281 -0.565 1 98.62 102 VAL B N 1
ATOM 2570 C CA . VAL B 1 102 ? -12.438 23.328 -0.642 1 98.62 102 VAL B CA 1
ATOM 2571 C C . VAL B 1 102 ? -13.07 23.141 0.739 1 98.62 102 VAL B C 1
ATOM 2573 O O . VAL B 1 102 ? -14.297 23.141 0.875 1 98.62 102 VAL B O 1
ATOM 2576 N N . VAL B 1 103 ? -12.25 23.031 1.726 1 98.62 103 VAL B N 1
ATOM 2577 C CA . VAL B 1 103 ? -12.75 22.859 3.084 1 98.62 103 VAL B CA 1
ATOM 2578 C C . VAL B 1 103 ? -13.406 24.141 3.566 1 98.62 103 VAL B C 1
ATOM 2580 O O . VAL B 1 103 ? -14.461 24.109 4.207 1 98.62 103 VAL B O 1
ATOM 2583 N N . GLY B 1 104 ? -12.805 25.234 3.242 1 98.25 104 GLY B N 1
ATOM 2584 C CA . GLY B 1 104 ? -13.344 26.531 3.633 1 98.25 104 GLY B CA 1
ATOM 2585 C C . GLY B 1 104 ? -14.711 26.812 3.037 1 98.25 104 GLY B C 1
ATOM 2586 O O . GLY B 1 104 ? -15.453 27.656 3.553 1 98.25 104 GLY B O 1
ATOM 2587 N N . ALA B 1 105 ? -15.039 26.141 1.987 1 98.19 105 ALA B N 1
ATOM 2588 C CA . ALA B 1 105 ? -16.312 26.359 1.299 1 98.19 105 ALA B CA 1
ATOM 2589 C C . ALA B 1 105 ? -17.406 25.484 1.871 1 98.19 105 ALA B C 1
ATOM 2591 O O . ALA B 1 105 ? -18.578 25.641 1.532 1 98.19 105 ALA B O 1
ATOM 2592 N N . LEU B 1 106 ? -17.094 24.594 2.746 1 97.94 106 LEU B N 1
ATOM 2593 C CA . LEU B 1 106 ? -18.062 23.672 3.342 1 97.94 106 LEU B CA 1
ATOM 2594 C C . LEU B 1 106 ? -18.562 24.219 4.676 1 97.94 106 LEU B C 1
ATOM 2596 O O . LEU B 1 106 ? -17.906 25.047 5.305 1 97.94 106 LEU B O 1
ATOM 2600 N N . PRO B 1 107 ? -19.766 23.781 5.129 1 97.44 107 PRO B N 1
ATOM 2601 C CA . PRO B 1 107 ? -20.266 24.203 6.445 1 97.44 107 PRO B CA 1
ATOM 2602 C C . PRO B 1 107 ? -19.297 23.844 7.574 1 97.44 107 PRO B C 1
ATOM 2604 O O . PRO B 1 107 ? -18.75 22.734 7.59 1 97.44 107 PRO B O 1
ATOM 2607 N N . ILE B 1 108 ? -19.172 24.797 8.438 1 96.69 108 ILE B N 1
ATOM 2608 C CA . ILE B 1 108 ? -18.203 24.641 9.523 1 96.69 108 ILE B CA 1
ATOM 2609 C C . ILE B 1 108 ? -18.516 23.375 10.312 1 96.69 108 ILE B C 1
ATOM 2611 O O . ILE B 1 108 ? -17.609 22.703 10.805 1 96.69 108 ILE B O 1
ATOM 2615 N N . GLU B 1 109 ? -19.797 22.984 10.484 1 96 109 GLU B N 1
ATOM 2616 C CA . GLU B 1 109 ? -20.203 21.812 11.242 1 96 109 GLU B CA 1
ATOM 2617 C C . GLU B 1 109 ? -19.75 20.516 10.562 1 96 109 GLU B C 1
ATOM 2619 O O . GLU B 1 109 ? -19.656 19.469 11.195 1 96 109 GLU B O 1
ATOM 2624 N N . LEU B 1 110 ? -19.391 20.625 9.25 1 97 110 LEU B N 1
ATOM 2625 C CA . LEU B 1 110 ? -19 19.453 8.477 1 97 110 LEU B CA 1
ATOM 2626 C C . LEU B 1 110 ? -17.484 19.297 8.477 1 97 110 LEU B C 1
ATOM 2628 O O . LEU B 1 110 ? -16.969 18.203 8.227 1 97 110 LEU B O 1
ATOM 2632 N N . VAL B 1 111 ? -16.781 20.359 8.797 1 96.12 111 VAL B N 1
ATOM 2633 C CA . VAL B 1 111 ? -15.352 20.25 8.555 1 96.12 111 VAL B CA 1
ATOM 2634 C C . VAL B 1 111 ? -14.594 20.391 9.875 1 96.12 111 VAL B C 1
ATOM 2636 O O . VAL B 1 111 ? -13.461 19.922 10 1 96.12 111 VAL B O 1
ATOM 2639 N N . ALA B 1 112 ? -15.164 21.094 10.828 1 95.81 112 ALA B N 1
ATOM 2640 C CA . ALA B 1 112 ? -14.516 21.234 12.125 1 95.81 112 ALA B CA 1
ATOM 2641 C C . ALA B 1 112 ? -14.867 20.078 13.047 1 95.81 112 ALA B C 1
ATOM 2643 O O . ALA B 1 112 ? -15.469 20.281 14.102 1 95.81 112 ALA B O 1
ATOM 2644 N N . LEU B 1 113 ? -14.492 18.922 12.641 1 96.31 113 LEU B N 1
ATOM 2645 C CA . LEU B 1 113 ? -14.805 17.688 13.344 1 96.31 113 LEU B CA 1
ATOM 2646 C C . LEU B 1 113 ? -13.641 17.266 14.234 1 96.31 113 LEU B C 1
ATOM 2648 O O . LEU B 1 113 ? -12.5 17.172 13.781 1 96.31 113 LEU B O 1
ATOM 2652 N N . PRO B 1 114 ? -13.922 16.922 15.492 1 95.56 114 PRO B N 1
ATOM 2653 C CA . PRO B 1 114 ? -12.836 16.547 16.406 1 95.56 114 PRO B CA 1
ATOM 2654 C C . PRO B 1 114 ? -12.125 15.258 15.969 1 95.56 114 PRO B C 1
ATOM 2656 O O . PRO B 1 114 ? -10.953 15.062 16.297 1 95.56 114 PRO B O 1
ATOM 2659 N N . ASN B 1 115 ? -12.828 14.391 15.273 1 96.44 115 ASN B N 1
ATOM 2660 C CA . ASN B 1 115 ? -12.25 13.109 14.867 1 96.44 115 ASN B CA 1
ATOM 2661 C C . ASN B 1 115 ? -11.562 13.203 13.508 1 96.44 115 ASN B C 1
ATOM 2663 O O . ASN B 1 115 ? -11.117 12.195 12.961 1 96.44 115 ASN B O 1
ATOM 2667 N N . VAL B 1 116 ? -11.492 14.422 12.945 1 97.38 116 VAL B N 1
ATOM 2668 C CA . VAL B 1 116 ? -10.836 14.633 11.656 1 97.38 116 VAL B CA 1
ATOM 2669 C C . VAL B 1 116 ? -9.648 15.578 11.836 1 97.38 116 VAL B C 1
ATOM 2671 O O . VAL B 1 116 ? -9.828 16.734 12.203 1 97.38 116 VAL B O 1
ATOM 2674 N N . TRP B 1 117 ? -8.484 15.047 11.609 1 96.81 117 TRP B N 1
ATOM 2675 C CA . TRP B 1 117 ? -7.258 15.836 11.664 1 96.81 117 TRP B CA 1
ATOM 2676 C C . TRP B 1 117 ? -6.773 16.203 10.266 1 96.81 117 TRP B C 1
ATOM 2678 O O . TRP B 1 117 ? -6.527 15.312 9.438 1 96.81 117 TRP B O 1
ATOM 2688 N N . LEU B 1 118 ? -6.727 17.453 10.023 1 98.19 118 LEU B N 1
ATOM 2689 C CA . LEU B 1 118 ? -6.234 17.922 8.734 1 98.19 118 LEU B CA 1
ATOM 2690 C C . LEU B 1 118 ? -4.766 18.312 8.82 1 98.19 118 LEU B C 1
ATOM 2692 O O . LEU B 1 118 ? -4.363 19 9.766 1 98.19 118 LEU B O 1
ATOM 2696 N N . GLY B 1 119 ? -3.969 17.828 7.879 1 98 119 GLY B N 1
ATOM 2697 C CA . GLY B 1 119 ? -2.541 18.094 7.965 1 98 119 GLY B CA 1
ATOM 2698 C C . GLY B 1 119 ? -1.899 18.328 6.609 1 98 119 GLY B C 1
ATOM 2699 O O . GLY B 1 119 ? -2.527 18.109 5.57 1 98 119 GLY B O 1
ATOM 2700 N N . VAL B 1 120 ? -0.628 18.797 6.648 1 98.5 120 VAL B N 1
ATOM 2701 C CA . VAL B 1 120 ? 0.167 19 5.445 1 98.5 120 VAL B CA 1
ATOM 2702 C C . VAL B 1 120 ? 1.512 18.297 5.582 1 98.5 120 VAL B C 1
ATOM 2704 O O . VAL B 1 120 ? 2.023 18.141 6.691 1 98.5 120 VAL B O 1
ATOM 2707 N N . SER B 1 121 ? 1.982 17.859 4.441 1 97.31 121 SER B N 1
ATOM 2708 C CA . SER B 1 121 ? 3.326 17.297 4.367 1 97.31 121 SER B CA 1
ATOM 2709 C C . SER B 1 121 ? 4.371 18.375 4.145 1 97.31 121 SER B C 1
ATOM 2711 O O . SER B 1 121 ? 4.168 19.281 3.332 1 97.31 121 SER B O 1
ATOM 2713 N N . VAL B 1 122 ? 5.438 18.312 4.875 1 98 122 VAL B N 1
ATOM 2714 C CA . VAL B 1 122 ? 6.531 19.281 4.777 1 98 122 VAL B CA 1
ATOM 2715 C C . VAL B 1 122 ? 7.84 18.531 4.504 1 98 122 VAL B C 1
ATOM 2717 O O . VAL B 1 122 ? 8.391 17.891 5.395 1 98 122 VAL B O 1
ATOM 2720 N N . GLU B 1 123 ? 8.344 18.688 3.277 1 97.38 123 GLU B N 1
ATOM 2721 C CA . GLU B 1 123 ? 9.547 17.938 2.92 1 97.38 123 GLU B CA 1
ATOM 2722 C C . GLU B 1 123 ? 10.781 18.844 2.926 1 97.38 123 GLU B C 1
ATOM 2724 O O . GLU B 1 123 ? 11.914 18.359 3.008 1 97.38 123 GLU B O 1
ATOM 2729 N N . ASP B 1 124 ? 10.453 20.188 2.75 1 97.88 124 ASP B N 1
ATOM 2730 C CA . ASP B 1 124 ? 11.562 21.141 2.646 1 97.88 124 ASP B CA 1
ATOM 2731 C C . ASP B 1 124 ? 11.102 22.562 2.949 1 97.88 124 ASP B C 1
ATOM 2733 O O . ASP B 1 124 ? 9.938 22.781 3.303 1 97.88 124 ASP B O 1
ATOM 2737 N N . ARG B 1 125 ? 12.047 23.484 2.889 1 97.88 125 ARG B N 1
ATOM 2738 C CA . ARG B 1 125 ? 11.766 24.875 3.217 1 97.88 125 ARG B CA 1
ATOM 2739 C C . ARG B 1 125 ? 10.922 25.531 2.125 1 97.88 125 ARG B C 1
ATOM 2741 O O . ARG B 1 125 ? 9.961 26.234 2.42 1 97.88 125 ARG B O 1
ATOM 2748 N N . SER B 1 126 ? 11.266 25.266 0.892 1 97.31 126 SER B N 1
ATOM 2749 C CA . SER B 1 126 ? 10.688 26.016 -0.221 1 97.31 126 SER B CA 1
ATOM 2750 C C . SER B 1 126 ? 9.273 25.547 -0.533 1 97.31 126 SER B C 1
ATOM 2752 O O . SER B 1 126 ? 8.383 26.359 -0.781 1 97.31 126 SER B O 1
ATOM 2754 N N . HIS B 1 127 ? 9.055 24.25 -0.483 1 96.75 127 HIS B N 1
ATOM 2755 C CA . HIS B 1 127 ? 7.754 23.703 -0.862 1 96.75 127 HIS B CA 1
ATOM 2756 C C . HIS B 1 127 ? 6.91 23.391 0.367 1 96.75 127 HIS B C 1
ATOM 2758 O O . HIS B 1 127 ? 5.707 23.641 0.382 1 96.75 127 HIS B O 1
ATOM 2764 N N . GLY B 1 128 ? 7.555 22.859 1.371 1 98.12 128 GLY B N 1
ATOM 2765 C CA . GLY B 1 128 ? 6.848 22.281 2.506 1 98.12 128 GLY B CA 1
ATOM 2766 C C . GLY B 1 128 ? 6.461 23.312 3.549 1 98.12 128 GLY B C 1
ATOM 2767 O O . GLY B 1 128 ? 5.289 23.438 3.906 1 98.12 128 GLY B O 1
ATOM 2768 N N . VAL B 1 129 ? 7.312 24.141 3.982 1 98.56 129 VAL B N 1
ATOM 2769 C CA . VAL B 1 129 ? 7.121 25.031 5.133 1 98.56 129 VAL B CA 1
ATOM 2770 C C . VAL B 1 129 ? 5.98 26 4.852 1 98.56 129 VAL B C 1
ATOM 2772 O O . VAL B 1 129 ? 5.137 26.25 5.719 1 98.56 129 VAL B O 1
ATOM 2775 N N . PRO B 1 130 ? 5.859 26.547 3.625 1 98.5 130 PRO B N 1
ATOM 2776 C CA . PRO B 1 130 ? 4.766 27.484 3.361 1 98.5 130 PRO B CA 1
ATOM 2777 C C . PRO B 1 130 ? 3.391 26.859 3.531 1 98.5 130 PRO B C 1
ATOM 2779 O O . PRO B 1 130 ? 2.41 27.547 3.803 1 98.5 130 PRO B O 1
ATOM 2782 N N . ARG B 1 131 ? 3.33 25.562 3.412 1 98.69 131 ARG B N 1
ATOM 2783 C CA . ARG B 1 131 ? 2.043 24.891 3.539 1 98.69 131 ARG B CA 1
ATOM 2784 C C . ARG B 1 131 ? 1.498 25.016 4.957 1 98.69 131 ARG B C 1
ATOM 2786 O O . ARG B 1 131 ? 0.287 24.938 5.172 1 98.69 131 ARG B O 1
ATOM 2793 N N . ILE B 1 132 ? 2.395 25.188 5.93 1 98.81 132 ILE B N 1
ATOM 2794 C CA . ILE B 1 132 ? 1.973 25.297 7.324 1 98.81 132 ILE B CA 1
ATOM 2795 C C . ILE B 1 132 ? 1.125 26.547 7.52 1 98.81 132 ILE B C 1
ATOM 2797 O O . ILE B 1 132 ? 0.1 26.516 8.203 1 98.81 132 ILE B O 1
ATOM 2801 N N . ALA B 1 133 ? 1.538 27.625 6.902 1 98.62 133 ALA B N 1
ATOM 2802 C CA . ALA B 1 133 ? 0.781 28.875 7.004 1 98.62 133 ALA B CA 1
ATOM 2803 C C . ALA B 1 133 ? -0.619 28.703 6.418 1 98.62 133 ALA B C 1
ATOM 2805 O O . ALA B 1 133 ? -1.597 29.203 6.988 1 98.62 133 ALA B O 1
ATOM 2806 N N . VAL B 1 134 ? -0.713 28.016 5.316 1 98.75 134 VAL B N 1
ATOM 2807 C CA . VAL B 1 134 ? -2.004 27.781 4.676 1 98.75 134 VAL B CA 1
ATOM 2808 C C . VAL B 1 134 ? -2.867 26.891 5.566 1 98.75 134 VAL B C 1
ATOM 2810 O O . VAL B 1 134 ? -4.062 27.141 5.734 1 98.75 134 VAL B O 1
ATOM 2813 N N . LEU B 1 135 ? -2.238 25.875 6.16 1 98.75 135 LEU B N 1
ATOM 2814 C CA . LEU B 1 135 ? -2.934 24.953 7.055 1 98.75 135 LEU B CA 1
ATOM 2815 C C . LEU B 1 135 ? -3.605 25.719 8.195 1 98.75 135 LEU B C 1
ATOM 2817 O O . LEU B 1 135 ? -4.727 25.375 8.594 1 98.75 135 LEU B O 1
ATOM 2821 N N . ARG B 1 136 ? -2.977 26.75 8.672 1 98.19 136 ARG B N 1
ATOM 2822 C CA . ARG B 1 136 ? -3.48 27.5 9.812 1 98.19 136 ARG B CA 1
ATOM 2823 C C . ARG B 1 136 ? -4.754 28.25 9.445 1 98.19 136 ARG B C 1
ATOM 2825 O O . ARG B 1 136 ? -5.5 28.688 10.328 1 98.19 136 ARG B O 1
ATOM 2832 N N . GLU B 1 137 ? -4.992 28.359 8.18 1 98.06 137 GLU B N 1
ATOM 2833 C CA . GLU B 1 137 ? -6.176 29.078 7.715 1 98.06 137 GLU B CA 1
ATOM 2834 C C . GLU B 1 137 ? -7.352 28.125 7.516 1 98.06 137 GLU B C 1
ATOM 2836 O O . GLU B 1 137 ? -8.484 28.562 7.328 1 98.06 137 GLU B O 1
ATOM 2841 N N . VAL B 1 138 ? -7.133 26.875 7.516 1 98.25 138 VAL B N 1
ATOM 2842 C CA . VAL B 1 138 ? -8.172 25.891 7.254 1 98.25 138 VAL B CA 1
ATOM 2843 C C . VAL B 1 138 ? -9.055 25.719 8.492 1 98.25 138 VAL B C 1
ATOM 2845 O O . VAL B 1 138 ? -8.555 25.609 9.609 1 98.25 138 VAL B O 1
ATOM 2848 N N . PRO B 1 139 ? -10.367 25.797 8.297 1 97.88 139 PRO B N 1
ATOM 2849 C CA . PRO B 1 139 ? -11.242 25.578 9.445 1 97.88 139 PRO B CA 1
ATOM 2850 C C . PRO B 1 139 ? -11.25 24.109 9.898 1 97.88 139 PRO B C 1
ATOM 2852 O O . PRO B 1 139 ? -12.125 23.344 9.492 1 97.88 139 PRO B O 1
ATOM 2855 N N . ALA B 1 140 ? -10.336 23.719 10.766 1 96.88 140 ALA B N 1
ATOM 2856 C CA . ALA B 1 140 ? -10.172 22.375 11.289 1 96.88 140 ALA B CA 1
ATOM 2857 C C . ALA B 1 140 ? -10.188 22.375 12.82 1 96.88 140 ALA B C 1
ATOM 2859 O O . ALA B 1 140 ? -9.727 23.328 13.453 1 96.88 140 ALA B O 1
ATOM 2860 N N . ALA B 1 141 ? -10.766 21.328 13.359 1 96 141 ALA B N 1
ATOM 2861 C CA . ALA B 1 141 ? -10.711 21.172 14.812 1 96 141 ALA B CA 1
ATOM 2862 C C . ALA B 1 141 ? -9.32 20.75 15.266 1 96 141 ALA B C 1
ATOM 2864 O O . ALA B 1 141 ? -8.898 21.078 16.375 1 96 141 ALA B O 1
ATOM 2865 N N . ARG B 1 142 ? -8.68 20.016 14.453 1 96.62 142 ARG B N 1
ATOM 2866 C CA . ARG B 1 142 ? -7.328 19.531 14.719 1 96.62 142 ARG B CA 1
ATOM 2867 C C . ARG B 1 142 ? -6.449 19.672 13.477 1 96.62 142 ARG B C 1
ATOM 2869 O O . ARG B 1 142 ? -6.898 19.406 12.359 1 96.62 142 ARG B O 1
ATOM 2876 N N . ARG B 1 143 ? -5.219 20.141 13.766 1 98 143 ARG B N 1
ATOM 2877 C CA . ARG B 1 143 ? -4.242 20.328 12.695 1 98 143 ARG B CA 1
ATOM 2878 C C . ARG B 1 143 ? -2.934 19.625 13.016 1 98 143 ARG B C 1
ATOM 2880 O O . ARG B 1 143 ? -2.475 19.641 14.164 1 98 143 ARG B O 1
ATOM 2887 N N . PHE B 1 144 ? -2.385 18.922 11.992 1 96.62 144 PHE B N 1
ATOM 2888 C CA . PHE B 1 144 ? -1.088 18.297 12.234 1 96.62 144 PHE B CA 1
ATOM 2889 C C . PHE B 1 144 ? -0.156 18.531 11.047 1 96.62 144 PHE B C 1
ATOM 2891 O O . PHE B 1 144 ? -0.602 18.906 9.961 1 96.62 144 PHE B O 1
ATOM 2898 N N . VAL B 1 145 ? 1.142 18.422 11.32 1 97.62 145 VAL B N 1
ATOM 2899 C CA . VAL B 1 145 ? 2.182 18.594 10.312 1 97.62 145 VAL B CA 1
ATOM 2900 C C . VAL B 1 145 ? 3.039 17.328 10.234 1 97.62 145 VAL B C 1
ATOM 2902 O O . VAL B 1 145 ? 3.549 16.859 11.25 1 97.62 145 VAL B O 1
ATOM 2905 N N . ALA B 1 146 ? 3.041 16.797 9.07 1 95.19 146 ALA B N 1
ATOM 2906 C CA . ALA B 1 146 ? 3.928 15.656 8.82 1 95.19 146 ALA B CA 1
ATOM 2907 C C . ALA B 1 146 ? 5.191 16.094 8.094 1 95.19 146 ALA B C 1
ATOM 2909 O O . ALA B 1 146 ? 5.164 16.344 6.883 1 95.19 146 ALA B O 1
ATOM 2910 N N . ILE B 1 147 ? 6.266 16.156 8.773 1 96.12 147 ILE B N 1
ATOM 2911 C CA . ILE B 1 147 ? 7.535 16.547 8.18 1 96.12 147 ILE B CA 1
ATOM 2912 C C . ILE B 1 147 ? 8.266 15.305 7.668 1 96.12 147 ILE B C 1
ATOM 2914 O O . ILE B 1 147 ? 9.18 14.797 8.328 1 96.12 147 ILE B O 1
ATOM 2918 N N . GLU B 1 148 ? 7.801 14.82 6.613 1 92.25 148 GLU B N 1
ATOM 2919 C CA . GLU B 1 148 ? 8.227 13.57 6.004 1 92.25 148 GLU B CA 1
ATOM 2920 C C . GLU B 1 148 ? 7.938 13.555 4.508 1 92.25 148 GLU B C 1
ATOM 2922 O O . GLU B 1 148 ? 6.828 13.875 4.082 1 92.25 148 GLU B O 1
ATOM 2927 N N . PRO B 1 149 ? 8.93 13.086 3.689 1 93.62 149 PRO B N 1
ATOM 2928 C CA . PRO B 1 149 ? 10.312 12.867 4.121 1 93.62 149 PRO B CA 1
ATOM 2929 C C . PRO B 1 149 ? 11.031 14.172 4.461 1 93.62 149 PRO B C 1
ATOM 2931 O O . PRO B 1 149 ? 10.891 15.164 3.746 1 93.62 149 PRO B O 1
ATOM 2934 N N . LEU B 1 150 ? 11.727 14.156 5.578 1 95.25 150 LEU B N 1
ATOM 2935 C CA . LEU B 1 150 ? 12.57 15.297 5.941 1 95.25 150 LEU B CA 1
ATOM 2936 C C . LEU B 1 150 ? 13.828 15.336 5.082 1 95.25 150 LEU B C 1
ATOM 2938 O O . LEU B 1 150 ? 14.758 14.555 5.289 1 95.25 150 LEU B O 1
ATOM 2942 N N . LEU B 1 151 ? 13.875 16.312 4.195 1 96.19 151 LEU B N 1
ATOM 2943 C CA . LEU B 1 151 ? 14.906 16.266 3.168 1 96.19 151 LEU B CA 1
ATOM 2944 C C . LEU B 1 151 ? 16.016 17.281 3.475 1 96.19 151 LEU B C 1
ATOM 2946 O O . LEU B 1 151 ? 17.078 17.234 2.869 1 96.19 151 LEU B O 1
ATOM 2950 N N . GLU B 1 152 ? 15.734 18.203 4.359 1 97.25 152 GLU B N 1
ATOM 2951 C CA . GLU B 1 152 ? 16.703 19.234 4.75 1 97.25 152 GLU B CA 1
ATOM 2952 C C . GLU B 1 152 ? 16.328 19.875 6.082 1 97.25 152 GLU B C 1
ATOM 2954 O O . GLU B 1 152 ? 15.289 19.531 6.664 1 97.25 152 GLU B O 1
ATOM 2959 N N . ASP B 1 153 ? 17.234 20.734 6.516 1 97.31 153 ASP B N 1
ATOM 2960 C CA . ASP B 1 153 ? 16.875 21.609 7.633 1 97.31 153 ASP B CA 1
ATOM 2961 C C . ASP B 1 153 ? 15.734 22.547 7.258 1 97.31 153 ASP B C 1
ATOM 2963 O O . ASP B 1 153 ? 15.898 23.422 6.41 1 97.31 153 ASP B O 1
ATOM 2967 N N . VAL B 1 154 ? 14.594 22.406 8 1 98.12 154 VAL B N 1
ATOM 2968 C CA . VAL B 1 154 ? 13.414 23.156 7.582 1 98.12 154 VAL B CA 1
ATOM 2969 C C . VAL B 1 154 ? 13.367 24.5 8.312 1 98.12 154 VAL B C 1
ATOM 2971 O O . VAL B 1 154 ? 12.469 25.312 8.078 1 98.12 154 VAL B O 1
ATOM 2974 N N . GLY B 1 155 ? 14.289 24.734 9.172 1 97.94 155 GLY B N 1
ATOM 2975 C CA . GLY B 1 155 ? 14.383 26.016 9.844 1 97.94 155 GLY B CA 1
ATOM 2976 C C . GLY B 1 155 ? 13.289 26.234 10.875 1 97.94 155 GLY B C 1
ATOM 2977 O O . GLY B 1 155 ? 12.805 25.281 11.484 1 97.94 155 GLY B O 1
ATOM 2978 N N . ALA B 1 156 ? 13 27.516 11.133 1 97.88 156 ALA B N 1
ATOM 2979 C CA . ALA B 1 156 ? 12.008 27.891 12.133 1 97.88 156 ALA B CA 1
ATOM 2980 C C . ALA B 1 156 ? 10.594 27.594 11.633 1 97.88 156 ALA B C 1
ATOM 2982 O O . ALA B 1 156 ? 10.258 27.922 10.484 1 97.88 156 ALA B O 1
ATOM 2983 N N . LEU B 1 157 ? 9.852 27.016 12.453 1 98.19 157 LEU B N 1
ATOM 2984 C CA . LEU B 1 157 ? 8.469 26.672 12.125 1 98.19 157 LEU B CA 1
ATOM 2985 C C . LEU B 1 157 ? 7.492 27.469 12.977 1 98.19 157 LEU B C 1
ATOM 2987 O O . LEU B 1 157 ? 7.672 27.578 14.195 1 98.19 157 LEU B O 1
ATOM 2991 N N . ASP B 1 158 ? 6.504 28.078 12.352 1 98.12 158 ASP B N 1
ATOM 2992 C CA . ASP B 1 158 ? 5.379 28.656 13.078 1 98.12 158 ASP B CA 1
ATOM 2993 C C . ASP B 1 158 ? 4.348 27.594 13.438 1 98.12 158 ASP B C 1
ATOM 2995 O O . ASP B 1 158 ? 3.512 27.219 12.609 1 98.12 158 ASP B O 1
ATOM 2999 N N . LEU B 1 159 ? 4.328 27.125 14.711 1 97.94 159 LEU B N 1
ATOM 3000 C CA . LEU B 1 159 ? 3.521 25.969 15.109 1 97.94 159 LEU B CA 1
ATOM 3001 C C . LEU B 1 159 ? 2.264 26.422 15.844 1 97.94 159 LEU B C 1
ATOM 3003 O O . LEU B 1 159 ? 1.606 25.609 16.5 1 97.94 159 LEU B O 1
ATOM 3007 N N . ARG B 1 160 ? 1.923 27.703 15.727 1 97.38 160 ARG B N 1
ATOM 3008 C CA . ARG B 1 160 ? 0.664 28.156 16.312 1 97.38 160 ARG B CA 1
ATOM 3009 C C . ARG B 1 160 ? -0.521 27.422 15.703 1 97.38 160 ARG B C 1
ATOM 3011 O O . ARG B 1 160 ? -0.611 27.281 14.484 1 97.38 160 ARG B O 1
ATOM 3018 N N . GLY B 1 161 ? -1.319 26.938 16.562 1 96.62 161 GLY B N 1
ATOM 3019 C CA . GLY B 1 161 ? -2.531 26.281 16.094 1 96.62 161 GLY B CA 1
ATOM 3020 C C . GLY B 1 161 ? -2.293 24.859 15.602 1 96.62 161 GLY B C 1
ATOM 3021 O O . GLY B 1 161 ? -3.213 24.219 15.094 1 96.62 161 GLY B O 1
ATOM 3022 N N . ILE B 1 162 ? -1.079 24.359 15.703 1 97.62 162 ILE B N 1
ATOM 3023 C CA . ILE B 1 162 ? -0.75 23 15.312 1 97.62 162 ILE B CA 1
ATOM 3024 C C . ILE B 1 162 ? -0.853 22.062 16.516 1 97.62 162 ILE B C 1
ATOM 3026 O O . ILE B 1 162 ? -0.317 22.375 17.594 1 97.62 162 ILE B O 1
ATOM 3030 N N . ASP B 1 163 ? -1.5 20.969 16.281 1 96.5 163 ASP B N 1
ATOM 3031 C CA . ASP B 1 163 ? -1.816 20.094 17.406 1 96.5 163 ASP B CA 1
ATOM 3032 C C . ASP B 1 163 ? -0.852 18.906 17.469 1 96.5 163 ASP B C 1
ATOM 3034 O O . ASP B 1 163 ? -0.768 18.219 18.5 1 96.5 163 ASP B O 1
ATOM 3038 N N . TRP B 1 164 ? -0.142 18.641 16.438 1 94.38 164 TRP B N 1
ATOM 3039 C CA . TRP B 1 164 ? 0.718 17.469 16.359 1 94.38 164 TRP B CA 1
ATOM 3040 C C . TRP B 1 164 ? 1.742 17.609 15.242 1 94.38 164 TRP B C 1
ATOM 3042 O O . TRP B 1 164 ? 1.432 18.141 14.172 1 94.38 164 TRP B O 1
ATOM 3052 N N . VAL B 1 165 ? 2.984 17.219 15.508 1 94.44 165 VAL B N 1
ATOM 3053 C CA . VAL B 1 165 ? 4.027 17.188 14.492 1 94.44 165 VAL B CA 1
ATOM 3054 C C . VAL B 1 165 ? 4.66 15.789 14.445 1 94.44 165 VAL B C 1
ATOM 3056 O O . VAL B 1 165 ? 5 15.227 15.484 1 94.44 165 VAL B O 1
ATOM 3059 N N . LEU B 1 166 ? 4.656 15.234 13.359 1 90.5 166 LEU B N 1
ATOM 3060 C CA . LEU B 1 166 ? 5.445 14.023 13.141 1 90.5 166 LEU B CA 1
ATOM 3061 C C . LEU B 1 166 ? 6.578 14.281 12.156 1 90.5 166 LEU B C 1
ATOM 3063 O O . LEU B 1 166 ? 6.434 15.102 11.242 1 90.5 166 LEU B O 1
ATOM 3067 N N . ALA B 1 167 ? 7.723 13.648 12.352 1 90.81 167 ALA B N 1
ATOM 3068 C CA . ALA B 1 167 ? 8.867 13.789 11.461 1 90.81 167 ALA B CA 1
ATOM 3069 C C . ALA B 1 167 ? 9.492 12.438 11.141 1 90.81 167 ALA B C 1
ATOM 3071 O O . ALA B 1 167 ? 9.43 11.508 11.953 1 90.81 167 ALA B O 1
ATOM 3072 N N . GLY B 1 168 ? 10.023 12.336 9.984 1 88 168 GLY B N 1
ATOM 3073 C CA . GLY B 1 168 ? 10.711 11.117 9.594 1 88 168 GLY B CA 1
ATOM 3074 C C . GLY B 1 168 ? 11.484 11.258 8.297 1 88 168 GLY B C 1
ATOM 3075 O O . GLY B 1 168 ? 11.219 12.164 7.5 1 88 168 GLY B O 1
ATOM 3076 N N . GLY B 1 169 ? 12.43 10.359 8.172 1 87.62 169 GLY B N 1
ATOM 3077 C CA . GLY B 1 169 ? 13.164 10.289 6.918 1 87.62 169 GLY B CA 1
ATOM 3078 C C . GLY B 1 169 ? 12.414 9.555 5.824 1 87.62 169 GLY B C 1
ATOM 3079 O O . GLY B 1 169 ? 11.258 9.18 6.004 1 87.62 169 GLY B O 1
ATOM 3080 N N . GLU B 1 170 ? 13.086 9.484 4.684 1 87.25 170 GLU B N 1
ATOM 3081 C CA . GLU B 1 170 ? 12.523 8.766 3.543 1 87.25 170 GLU B CA 1
ATOM 3082 C C . GLU B 1 170 ? 12.617 7.254 3.738 1 87.25 170 GLU B C 1
ATOM 3084 O O . GLU B 1 170 ? 13.617 6.75 4.258 1 87.25 170 GLU B O 1
ATOM 3089 N N . THR B 1 171 ? 11.523 6.602 3.332 1 79.88 171 THR B N 1
ATOM 3090 C CA . THR B 1 171 ? 11.523 5.148 3.465 1 79.88 171 THR B CA 1
ATOM 3091 C C . THR B 1 171 ? 12.133 4.492 2.232 1 79.88 171 THR B C 1
ATOM 3093 O O . THR B 1 171 ? 12.062 5.043 1.13 1 79.88 171 THR B O 1
ATOM 3096 N N . GLY B 1 172 ? 12.75 3.248 2.436 1 76.31 172 GLY B N 1
ATOM 3097 C CA . GLY B 1 172 ? 13.258 2.48 1.311 1 76.31 172 GLY B CA 1
ATOM 3098 C C . GLY B 1 172 ? 14.773 2.406 1.272 1 76.31 172 GLY B C 1
ATOM 3099 O O . GLY B 1 172 ? 15.453 3.193 1.933 1 76.31 172 GLY B O 1
ATOM 3100 N N . LEU B 1 173 ? 15.242 1.537 0.485 1 73.06 173 LEU B N 1
ATOM 3101 C CA . LEU B 1 173 ? 16.672 1.279 0.395 1 73.06 173 LEU B CA 1
ATOM 3102 C C . LEU B 1 173 ? 17.406 2.477 -0.204 1 73.06 173 LEU B C 1
ATOM 3104 O O . LEU B 1 173 ? 18.562 2.727 0.125 1 73.06 173 LEU B O 1
ATOM 3108 N N . HIS B 1 174 ? 16.766 3.246 -1.024 1 76.81 174 HIS B N 1
ATOM 3109 C CA . HIS B 1 174 ? 17.391 4.387 -1.673 1 76.81 174 HIS B CA 1
ATOM 3110 C C . HIS B 1 174 ? 16.906 5.703 -1.079 1 76.81 174 HIS B C 1
ATOM 3112 O O . HIS B 1 174 ? 16.844 6.719 -1.777 1 76.81 174 HIS B O 1
ATOM 3118 N N . ALA B 1 175 ? 16.656 5.613 0.202 1 84 175 ALA B N 1
ATOM 3119 C CA . ALA B 1 175 ? 16.172 6.793 0.915 1 84 175 ALA B CA 1
ATOM 3120 C C . ALA B 1 175 ? 17.234 7.891 0.94 1 84 175 ALA B C 1
ATOM 3122 O O . ALA B 1 175 ? 18.422 7.609 1.125 1 84 175 ALA B O 1
ATOM 3123 N N . ARG B 1 176 ? 16.875 9.125 0.727 1 90.5 176 ARG B N 1
ATOM 3124 C CA . ARG B 1 176 ? 17.75 10.273 0.927 1 90.5 176 ARG B CA 1
ATOM 3125 C C . ARG B 1 176 ? 18.062 10.477 2.408 1 90.5 176 ARG B C 1
ATOM 3127 O O . ARG B 1 176 ? 17.203 10.258 3.262 1 90.5 176 ARG B O 1
ATOM 3134 N N . PRO B 1 177 ? 19.234 10.945 2.662 1 88.25 177 PRO B N 1
ATOM 3135 C CA . PRO B 1 177 ? 19.672 10.977 4.059 1 88.25 177 PRO B CA 1
ATOM 3136 C C . PRO B 1 177 ? 19 12.086 4.863 1 88.25 177 PRO B C 1
ATOM 3138 O O . PRO B 1 177 ? 18.672 13.141 4.316 1 88.25 177 PRO B O 1
ATOM 3141 N N . VAL B 1 178 ? 18.844 11.812 6.141 1 88.88 178 VAL B N 1
ATOM 3142 C CA . VAL B 1 178 ? 18.359 12.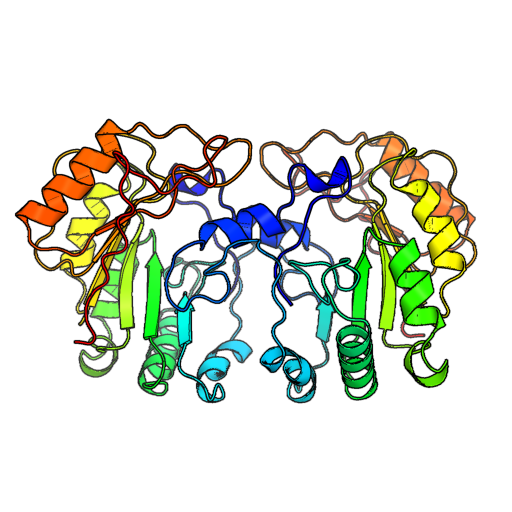766 7.129 1 88.88 178 VAL B CA 1
ATOM 3143 C C . VAL B 1 178 ? 19.406 12.969 8.211 1 88.88 178 VAL B C 1
ATOM 3145 O O . VAL B 1 178 ? 20.047 12.016 8.656 1 88.88 178 VAL B O 1
ATOM 3148 N N . ARG B 1 179 ? 19.594 14.172 8.617 1 88.75 179 ARG B N 1
ATOM 3149 C CA . ARG B 1 179 ? 20.562 14.461 9.672 1 88.75 179 ARG B CA 1
ATOM 3150 C C . ARG B 1 179 ? 19.906 14.516 11.039 1 88.75 179 ARG B C 1
ATOM 3152 O O . ARG B 1 179 ? 18.797 15.039 11.172 1 88.75 179 ARG B O 1
ATOM 3159 N N . ASP B 1 180 ? 20.609 14.094 11.992 1 86.25 180 ASP B N 1
ATOM 3160 C CA . ASP B 1 180 ? 20.094 14.078 13.359 1 86.25 180 ASP B CA 1
ATOM 3161 C C . ASP B 1 180 ? 19.719 15.484 13.82 1 86.25 180 ASP B C 1
ATOM 3163 O O . ASP B 1 180 ? 18.688 15.672 14.477 1 86.25 180 ASP B O 1
ATOM 3167 N N . GLU B 1 181 ? 20.547 16.391 13.438 1 91.69 181 GLU B N 1
ATOM 3168 C CA . GLU B 1 181 ? 20.359 17.75 13.914 1 91.69 181 GLU B CA 1
ATOM 3169 C C . GLU B 1 181 ? 19.062 18.359 13.406 1 91.69 181 GLU B C 1
ATOM 3171 O O . GLU B 1 181 ? 18.453 19.188 14.07 1 91.69 181 GLU B O 1
ATOM 3176 N N . TRP B 1 182 ? 18.641 17.875 12.211 1 94.25 182 TRP B N 1
ATOM 3177 C CA . TRP B 1 182 ? 17.375 18.375 11.664 1 94.25 182 TRP B CA 1
ATOM 3178 C C . TRP B 1 182 ? 16.203 17.953 12.531 1 94.25 182 TRP B C 1
ATOM 3180 O O . TRP B 1 182 ? 15.312 18.75 12.82 1 94.25 182 TRP B O 1
ATOM 3190 N N . VAL B 1 183 ? 16.234 16.703 12.984 1 90.38 183 VAL B N 1
ATOM 3191 C CA . VAL B 1 183 ? 15.156 16.125 13.781 1 90.38 183 VAL B CA 1
ATOM 3192 C C . VAL B 1 183 ? 15.148 16.75 15.172 1 90.38 183 VAL B C 1
ATOM 3194 O O . VAL B 1 183 ? 14.094 17.094 15.711 1 90.38 183 VAL B O 1
ATOM 3197 N N . VAL B 1 184 ? 16.297 16.938 15.68 1 91.44 184 VAL B N 1
ATOM 3198 C CA . VAL B 1 184 ? 16.453 17.531 17 1 91.44 184 VAL B CA 1
ATOM 3199 C C . VAL B 1 184 ? 15.891 18.953 17 1 91.44 184 VAL B C 1
ATOM 3201 O O . VAL B 1 184 ? 15.203 19.359 17.938 1 91.44 184 VAL B O 1
ATOM 3204 N N . ALA B 1 185 ? 16.203 19.625 15.984 1 94.38 185 ALA B N 1
ATOM 3205 C CA . ALA B 1 185 ? 15.727 21 15.867 1 94.38 185 ALA B CA 1
ATOM 3206 C C . ALA B 1 185 ? 14.195 21.047 15.852 1 94.38 185 ALA B C 1
ATOM 3208 O O . ALA B 1 185 ? 13.586 21.906 16.484 1 94.38 185 ALA B O 1
ATOM 3209 N N . ILE B 1 186 ? 13.586 20.125 15.164 1 95.06 186 ILE B N 1
ATOM 3210 C CA . ILE B 1 186 ? 12.133 20.062 15.094 1 95.06 186 ILE B CA 1
ATOM 3211 C C . ILE B 1 186 ? 11.562 19.688 16.453 1 95.06 186 ILE B C 1
ATOM 3213 O O . ILE B 1 186 ? 10.609 20.328 16.922 1 95.06 186 ILE B O 1
ATOM 3217 N N . ARG B 1 187 ? 12.133 18.703 17.094 1 92.06 187 ARG B N 1
ATOM 3218 C CA . ARG B 1 187 ? 11.711 18.281 18.438 1 92.06 187 ARG B CA 1
ATOM 3219 C C . ARG B 1 187 ? 11.766 19.453 19.406 1 92.06 187 ARG B C 1
ATOM 3221 O O . ARG B 1 187 ? 10.805 19.688 20.156 1 92.06 187 ARG B O 1
ATOM 3228 N N . ASP B 1 188 ? 12.867 20.125 19.391 1 94.94 188 ASP B N 1
ATOM 3229 C CA . ASP B 1 188 ? 13.062 21.219 20.328 1 94.94 188 ASP B CA 1
ATOM 3230 C C . ASP B 1 188 ? 12.031 22.328 20.094 1 94.94 188 ASP B C 1
ATOM 3232 O O . ASP B 1 188 ? 11.531 22.922 21.062 1 94.94 188 ASP B O 1
ATOM 3236 N N . GLN B 1 189 ? 11.734 22.656 18.875 1 97 189 GLN B N 1
ATOM 3237 C CA . GLN B 1 189 ? 10.734 23.656 18.562 1 97 189 GLN B CA 1
ATOM 3238 C C . GLN B 1 189 ? 9.344 23.219 19.031 1 97 189 GLN B C 1
ATOM 3240 O O . GLN B 1 189 ? 8.562 24.031 19.516 1 97 189 GLN B O 1
ATOM 3245 N N . CYS B 1 190 ? 9.039 21.953 18.812 1 94.94 190 CYS B N 1
ATOM 3246 C CA . CYS B 1 190 ? 7.762 21.406 19.281 1 94.94 190 CYS B CA 1
ATOM 3247 C C . CYS B 1 190 ? 7.652 21.516 20.797 1 94.94 190 CYS B C 1
ATOM 3249 O O . CYS B 1 190 ? 6.617 21.922 21.312 1 94.94 190 CYS B O 1
ATOM 3251 N N . GLU B 1 191 ? 8.695 21.172 21.5 1 93.25 191 GLU B N 1
ATOM 3252 C CA . GLU B 1 191 ? 8.727 21.266 22.953 1 93.25 191 GLU B CA 1
ATOM 3253 C C . GLU B 1 191 ? 8.508 22.703 23.406 1 93.25 191 GLU B C 1
ATOM 3255 O O . GLU B 1 191 ? 7.719 22.953 24.328 1 93.25 191 GLU B O 1
ATOM 3260 N N . ALA B 1 192 ? 9.203 23.547 22.844 1 96.44 192 ALA B N 1
ATOM 3261 C CA . ALA B 1 192 ? 9.094 24.969 23.188 1 96.44 192 ALA B CA 1
ATOM 3262 C C . ALA B 1 192 ? 7.676 25.469 22.969 1 96.44 192 ALA B C 1
ATOM 3264 O O . ALA B 1 192 ? 7.188 26.328 23.719 1 96.44 192 ALA B O 1
ATOM 3265 N N . ALA B 1 193 ? 7.02 24.953 21.906 1 96.44 193 ALA B N 1
ATOM 3266 C CA . ALA B 1 193 ? 5.688 25.422 21.531 1 96.44 193 ALA B CA 1
ATOM 3267 C C . ALA B 1 193 ? 4.605 24.625 22.266 1 96.44 193 ALA B C 1
ATOM 3269 O O . ALA B 1 193 ? 3.418 24.953 22.156 1 96.44 193 ALA B O 1
ATOM 3270 N N . GLY B 1 194 ? 5 23.562 22.969 1 95.25 194 GLY B N 1
ATOM 3271 C CA . GLY B 1 194 ? 4.039 22.703 23.641 1 95.25 194 GLY B CA 1
ATOM 3272 C C . GLY B 1 194 ? 3.258 21.812 22.688 1 95.25 194 GLY B C 1
ATOM 3273 O O . GLY B 1 194 ? 2.098 21.484 22.953 1 95.25 194 GLY B O 1
ATOM 3274 N N . VAL B 1 195 ? 3.811 21.531 21.578 1 94.69 195 VAL B N 1
ATOM 3275 C CA . VAL B 1 195 ? 3.17 20.672 20.578 1 94.69 195 VAL B CA 1
ATOM 3276 C C . VAL B 1 195 ? 3.746 19.266 20.656 1 94.69 195 VAL B C 1
ATOM 3278 O O . VAL B 1 195 ? 4.965 19.078 20.625 1 94.69 195 VAL B O 1
ATOM 3281 N N . PRO B 1 196 ? 2.846 18.25 20.781 1 92.56 196 PRO B N 1
ATOM 3282 C CA . PRO B 1 196 ? 3.348 16.875 20.766 1 92.56 196 PRO B CA 1
ATOM 3283 C C . PRO B 1 196 ? 4.145 16.562 19.5 1 92.56 196 PRO B C 1
ATOM 3285 O O . PRO B 1 196 ? 3.738 16.938 18.406 1 92.56 196 PRO B O 1
ATOM 3288 N N . PHE B 1 197 ? 5.305 15.891 19.766 1 90.81 197 PHE B N 1
ATOM 3289 C CA . PHE B 1 197 ? 6.219 15.539 18.688 1 90.81 197 PHE B CA 1
ATOM 3290 C C . PHE B 1 197 ? 6.387 14.031 18.594 1 90.81 197 PHE B C 1
ATOM 3292 O O . PHE B 1 197 ? 6.605 13.359 19.609 1 90.81 197 PHE B O 1
ATOM 3299 N N . PHE B 1 198 ? 6.23 13.531 17.344 1 85.94 198 PHE B N 1
ATOM 3300 C CA . PHE B 1 198 ? 6.41 12.109 17.047 1 85.94 198 PHE B CA 1
ATOM 3301 C C . PHE B 1 198 ? 7.504 11.906 16 1 85.94 198 PHE B C 1
ATOM 3303 O O . PHE B 1 198 ? 7.422 12.445 14.898 1 85.94 198 PHE B O 1
ATOM 3310 N N . PHE B 1 199 ? 8.523 11.156 16.391 1 84.75 199 PHE B N 1
ATOM 3311 C CA . PHE B 1 199 ? 9.57 10.812 15.438 1 84.75 199 PHE B CA 1
ATOM 3312 C C . PHE B 1 199 ? 9.359 9.406 14.891 1 84.75 199 PHE B C 1
ATOM 3314 O O . PHE B 1 199 ? 9.406 8.43 15.641 1 84.75 199 PHE B O 1
ATOM 3321 N N . LYS B 1 200 ? 9.164 9.32 13.648 1 78.31 200 LYS B N 1
ATOM 3322 C CA . LYS B 1 200 ? 8.758 8.07 13.023 1 78.31 200 LYS B CA 1
ATOM 3323 C C . LYS B 1 200 ? 9.969 7.195 12.695 1 78.31 200 LYS B C 1
ATOM 3325 O O . LYS B 1 200 ? 10.102 6.09 13.219 1 78.31 200 LYS B O 1
ATOM 3330 N N . GLN B 1 201 ? 10.836 7.645 11.797 1 71.38 201 GLN B N 1
ATOM 3331 C CA . GLN B 1 201 ? 11.992 6.844 11.414 1 71.38 201 GLN B CA 1
ATOM 3332 C C . GLN B 1 201 ? 13.062 7.707 10.75 1 71.38 201 GLN B C 1
ATOM 3334 O O . GLN B 1 201 ? 12.766 8.773 10.219 1 71.38 201 GLN B O 1
ATOM 3339 N N . TRP B 1 202 ? 14.242 7.18 10.875 1 69.69 202 TRP B N 1
ATOM 3340 C CA . TRP B 1 202 ? 15.359 7.82 10.195 1 69.69 202 TRP B CA 1
ATOM 3341 C C . TRP B 1 202 ? 15.32 7.535 8.695 1 69.69 202 TRP B C 1
ATOM 3343 O O . TRP B 1 202 ? 15.664 8.398 7.883 1 69.69 202 TRP B O 1
ATOM 3353 N N . GLY B 1 203 ? 14.727 6.367 8.406 1 65.56 203 GLY B N 1
ATOM 3354 C CA . GLY B 1 203 ? 14.68 5.949 7.012 1 65.56 203 GLY B CA 1
ATOM 3355 C C . GLY B 1 203 ? 15.977 5.32 6.531 1 65.56 203 GLY B C 1
ATOM 3356 O O . GLY B 1 203 ? 16.984 5.34 7.242 1 65.56 203 GLY B O 1
ATOM 3357 N N . GLY B 1 204 ? 15.914 4.801 5.352 1 57.91 204 GLY B N 1
ATOM 3358 C CA . GLY B 1 204 ? 17.094 4.227 4.707 1 57.91 204 GLY B CA 1
ATOM 3359 C C . GLY B 1 204 ? 17.688 3.064 5.48 1 57.91 204 GLY B C 1
ATOM 3360 O O . GLY B 1 204 ? 16.953 2.188 5.953 1 57.91 204 GLY B O 1
ATOM 3361 N N . ALA B 1 205 ? 19.094 3.188 5.496 1 51.03 205 ALA B N 1
ATOM 3362 C CA . ALA B 1 205 ? 19.875 2.109 6.09 1 51.03 205 ALA B CA 1
ATOM 3363 C C . ALA B 1 205 ? 19.703 2.076 7.605 1 51.03 205 ALA B C 1
ATOM 3365 O O . ALA B 1 205 ? 19.969 1.059 8.25 1 51.03 205 ALA B O 1
ATOM 3366 N N . ARG B 1 206 ? 19.422 3.174 8.148 1 50.47 206 ARG B N 1
ATOM 3367 C CA . ARG B 1 206 ? 19.25 3.238 9.602 1 50.47 206 ARG B CA 1
ATOM 3368 C C . ARG B 1 206 ? 17.797 2.947 10 1 50.47 206 ARG B C 1
ATOM 3370 O O . ARG B 1 206 ? 17.312 3.475 10.992 1 50.47 206 ARG B O 1
ATOM 3377 N N . ARG B 1 207 ? 17.031 2.234 9.273 1 55.88 207 ARG B N 1
ATOM 3378 C CA . ARG B 1 207 ? 15.594 2.098 9.102 1 55.88 207 ARG B CA 1
ATOM 3379 C C . ARG B 1 207 ? 14.898 1.931 10.445 1 55.88 207 ARG B C 1
ATOM 3381 O O . ARG B 1 207 ? 13.828 2.496 10.672 1 55.88 207 ARG B O 1
ATOM 3388 N N . ARG B 1 208 ? 15.414 1.034 11.195 1 53.88 208 ARG B N 1
ATOM 3389 C CA . ARG B 1 208 ? 14.594 0.63 12.336 1 53.88 208 ARG B CA 1
ATOM 3390 C C . ARG B 1 208 ? 14.914 1.477 13.562 1 53.88 208 ARG B C 1
ATOM 3392 O O . ARG B 1 208 ? 14.25 1.357 14.594 1 53.88 208 ARG B O 1
ATOM 3399 N N . ALA B 1 209 ? 15.664 2.473 13.266 1 51.75 209 ALA B N 1
ATOM 3400 C CA . ALA B 1 209 ? 16.031 3.162 14.5 1 51.75 209 ALA B CA 1
ATOM 3401 C C . ALA B 1 209 ? 15.18 4.406 14.711 1 51.75 209 ALA B C 1
ATOM 3403 O O . ALA B 1 209 ? 15.062 5.246 13.82 1 51.75 209 ALA B O 1
ATOM 3404 N N . ARG B 1 210 ? 14.414 4.328 15.773 1 60.41 210 ARG B N 1
ATOM 3405 C CA . ARG B 1 210 ? 13.57 5.453 16.156 1 60.41 210 ARG B CA 1
ATOM 3406 C C . ARG B 1 210 ? 14.188 6.242 17.297 1 60.41 210 ARG B C 1
ATOM 3408 O O . ARG B 1 210 ? 13.555 7.141 17.859 1 60.41 210 ARG B O 1
ATOM 3415 N N . GLU B 1 211 ? 15.328 5.844 17.562 1 59.84 211 GLU B N 1
ATOM 3416 C CA . GLU B 1 211 ? 15.914 6.539 18.703 1 59.84 211 GLU B CA 1
ATOM 3417 C C . GLU B 1 211 ? 16.609 7.824 18.266 1 59.84 211 GLU B C 1
ATOM 3419 O O . GLU B 1 211 ? 17.328 7.84 17.266 1 59.84 211 GLU B O 1
ATOM 3424 N N . LEU B 1 212 ? 16.141 8.797 18.812 1 55.94 212 LEU B N 1
ATOM 3425 C CA . LEU B 1 212 ? 16.828 10.086 18.75 1 55.94 212 LEU B CA 1
ATOM 3426 C C . LEU B 1 212 ? 17.5 10.406 20.094 1 55.94 212 LEU B C 1
ATOM 3428 O O . LEU B 1 212 ? 16.812 10.555 21.109 1 55.94 212 LEU B O 1
ATOM 3432 N N . GLU B 1 213 ? 18.797 10.508 20.031 1 59.53 213 GLU B N 1
ATOM 3433 C CA . GLU B 1 213 ? 19.562 10.719 21.266 1 59.53 213 GLU B CA 1
ATOM 3434 C C . GLU B 1 213 ? 19.188 9.68 22.312 1 59.53 213 GLU B C 1
ATOM 3436 O O . GLU B 1 213 ? 18.969 10.023 23.484 1 59.53 213 GLU B O 1
ATOM 3441 N N . GLY B 1 214 ? 19.047 8.562 21.844 1 55.09 214 GLY B N 1
ATOM 3442 C CA . GLY B 1 214 ? 18.859 7.43 22.734 1 55.09 214 GLY B CA 1
ATOM 3443 C C . GLY B 1 214 ? 17.438 7.289 23.219 1 55.09 214 GLY B C 1
ATOM 3444 O O . GLY B 1 214 ? 17.141 6.422 24.047 1 55.09 214 GLY B O 1
ATOM 3445 N N . ARG B 1 215 ? 16.609 8.258 22.75 1 61.97 215 ARG B N 1
ATOM 3446 C CA . ARG B 1 215 ? 15.227 8.211 23.219 1 61.97 215 ARG B CA 1
ATOM 3447 C C . ARG B 1 215 ? 14.25 8.109 22.047 1 61.97 215 ARG B C 1
ATOM 3449 O O . ARG B 1 215 ? 14.531 8.602 20.953 1 61.97 215 ARG B O 1
ATOM 3456 N N . THR B 1 216 ? 13.18 7.34 22.328 1 64.62 216 THR B N 1
ATOM 3457 C CA . THR B 1 216 ? 12.078 7.328 21.375 1 64.62 216 THR B CA 1
ATOM 3458 C C . THR B 1 216 ? 11.109 8.477 21.641 1 64.62 216 THR B C 1
ATOM 3460 O O . THR B 1 216 ? 10.906 8.867 22.797 1 64.62 216 THR B O 1
ATOM 3463 N N . HIS B 1 217 ? 10.641 9.172 20.703 1 60.66 217 HIS B N 1
ATOM 3464 C CA . HIS B 1 217 ? 9.695 10.281 20.781 1 60.66 217 HIS B CA 1
ATOM 3465 C C . HIS B 1 217 ? 8.359 9.906 20.156 1 60.66 217 HIS B C 1
ATOM 3467 O O . HIS B 1 217 ? 8.195 9.992 18.938 1 60.66 217 HIS B O 1
ATOM 3473 N N . ASP B 1 218 ? 7.309 9.594 20.984 1 64 218 ASP B N 1
ATOM 3474 C CA . ASP B 1 218 ? 6.047 9.031 20.516 1 64 218 ASP B CA 1
ATOM 3475 C C . ASP B 1 218 ? 4.863 9.867 20.984 1 64 218 ASP B C 1
ATOM 3477 O O . ASP B 1 218 ? 3.779 9.336 21.234 1 64 218 ASP B O 1
ATOM 3481 N N . ALA B 1 219 ? 5.195 11.195 21.219 1 62.94 219 ALA B N 1
ATOM 3482 C CA . ALA B 1 219 ? 4.121 12.023 21.766 1 62.94 219 ALA B CA 1
ATOM 3483 C C . ALA B 1 219 ? 2.982 12.164 20.75 1 62.94 219 ALA B C 1
ATOM 3485 O O . ALA B 1 219 ? 3.219 12.25 19.547 1 62.94 219 ALA B O 1
ATOM 3486 N N . ARG B 1 220 ? 1.69 11.93 21.281 1 62.56 220 ARG B N 1
ATOM 3487 C CA . ARG B 1 220 ? 0.462 12.086 20.516 1 62.56 220 ARG B CA 1
ATOM 3488 C C . ARG B 1 220 ? -0.497 13.055 21.203 1 62.56 220 ARG B C 1
ATOM 3490 O O . ARG B 1 220 ? -0.427 13.242 22.422 1 62.56 220 ARG B O 1
ATOM 3497 N N . PRO B 1 221 ? -1.282 13.727 20.172 1 46.91 221 PRO B N 1
ATOM 3498 C CA . PRO B 1 221 ? -2.287 14.562 20.844 1 46.91 221 PRO B CA 1
ATOM 3499 C C . PRO B 1 221 ? -3.258 13.75 21.688 1 46.91 221 PRO B C 1
ATOM 3501 O O . PRO B 1 221 ? -3.576 12.609 21.344 1 46.91 221 PRO B O 1
ATOM 3504 N N . GLY B 1 222 ? -3.414 14.008 22.984 1 42.38 222 GLY B N 1
ATOM 3505 C CA . GLY B 1 222 ? -4.457 13.406 23.797 1 42.38 222 GLY B CA 1
ATOM 3506 C C . GLY B 1 222 ? -5.836 13.508 23.172 1 42.38 222 GLY B C 1
ATOM 3507 O O . GLY B 1 222 ? -6.035 14.258 22.219 1 42.38 222 GLY B O 1
ATOM 3508 N N . PRO B 1 223 ? -6.777 12.414 23.453 1 41.88 223 PRO B N 1
ATOM 3509 C CA . PRO B 1 223 ? -8.172 12.602 23.031 1 41.88 223 PRO B CA 1
ATOM 3510 C C . PRO B 1 223 ? -8.703 13.992 23.375 1 41.88 223 PRO B C 1
ATOM 3512 O O . PRO B 1 223 ? -8.359 14.547 24.422 1 41.88 223 PRO B O 1
ATOM 3515 N N . GLY B 1 224 ? -8.664 14.867 22.469 1 34.12 224 GLY B N 1
ATOM 3516 C CA . GLY B 1 224 ? -9.391 16.062 22.875 1 34.12 224 GLY B CA 1
ATOM 3517 C C . GLY B 1 224 ? -10.773 15.75 23.438 1 34.12 224 GLY B C 1
ATOM 3518 O O . GLY B 1 224 ? -11.336 14.688 23.141 1 34.12 224 GLY B O 1
#

Solvent-accessible surface area (backbone atoms only — not comparable to full-atom values): 23543 Å² total; per-residue (Å²): 85,35,15,57,76,78,85,53,80,62,42,73,75,38,40,46,45,32,39,26,47,68,34,28,69,39,76,62,32,94,29,26,66,18,33,51,69,44,81,42,76,84,58,58,57,51,66,69,70,54,83,69,71,41,33,40,62,50,36,73,46,32,37,70,50,38,90,88,46,52,65,69,56,48,51,51,50,35,52,39,55,61,73,25,66,71,31,35,37,39,40,53,31,83,38,34,67,50,42,29,54,54,54,58,70,45,60,62,87,57,45,43,30,83,44,35,33,44,31,36,41,24,24,31,50,84,74,11,51,59,34,51,64,40,50,66,68,33,66,52,59,29,30,33,38,36,29,45,30,28,63,54,73,55,73,86,75,85,61,73,83,41,45,31,38,35,35,23,23,23,56,36,88,83,29,60,73,54,58,68,66,46,55,49,51,51,47,52,52,25,57,76,70,70,26,32,38,22,50,46,27,43,18,26,90,53,41,86,42,38,57,54,94,85,34,74,40,76,45,64,65,67,86,124,82,36,16,58,76,79,86,53,79,62,43,74,74,37,40,46,45,33,39,26,46,66,34,28,67,40,77,62,33,93,29,25,67,19,34,51,68,42,83,42,76,84,58,59,58,52,66,69,70,54,84,69,72,42,34,40,62,51,36,73,48,32,38,69,49,38,90,88,48,53,65,68,56,47,50,50,51,35,52,38,54,63,72,26,65,71,32,36,36,40,40,53,32,82,40,33,66,49,40,28,54,55,54,59,71,44,60,63,86,59,47,44,30,82,44,36,32,44,32,36,41,24,26,32,51,86,72,12,50,59,34,50,64,40,50,67,68,34,67,51,59,29,29,33,38,36,30,46,31,30,64,53,72,54,72,86,74,83,60,73,83,41,44,30,37,36,36,23,25,24,57,39,87,83,28,60,73,54,58,68,67,45,53,49,52,51,46,52,51,24,58,76,70,71,26,31,38,22,48,46,28,43,18,26,91,53,40,84,42,41,56,54,94,86,35,74,41,78,45,61,65,67,86,122

Secondary structure (DSSP, 8-state):
-B-----SGGGTT-HHHHHHHTTTT-TT-TTTTTT--B--GGGTTHHHH--S--EEEETTTS-TT-TTS-HHHHHHHHHHHHH-TTSEEEEEES-HHHHHHHHHTS-HHHH--TTEEEEEE--STTTTHHHHHHHTTS--SEEEEEE-S--S-------TT--EEEE----STTPPP--HHHHHHHHHHHHHHT--EEE----GGGTT--EETTEE-B------/-B-----SGGGTT-HHHHHHHTTTT-TT-TTTTTT--B--GGGTTHHHH--S--EEEETTTS-TT-TTS-HHHHHHHHHHHHH-TTSEEEEEES-HHHHHHHHHTS-HHHH--TTEEEEEE--STTTTHHHHHHHTTS--SEEEEEE-S--S-------TT--EEEE----STTPPP--HHHHHHHHHHHHHHT--EEE----GGGTT--EETTEE-B------

Nearest PDB structures (foldseek):
  8oys-assembly1_A  TM=5.598E-01  e=2.695E-01  synthetic construct
  8gk8-assembly1_C  TM=4.698E-01  e=3.638E-01  Staphylococcus aureus
  4hnv-assembly1_D  TM=3.821E-01  e=5.540E-01  Staphylococcus aureus
  3pnu-assembly1_B  TM=3.316E-01  e=1.209E+00  Campylobacter jejuni subsp. jejuni NCTC 11168 = ATCC 700819
  8ghg-assembly1_B  TM=3.248E-01  e=4.020E+00  Homo sapiens

InterPro domains:
  IPR011101 Protein of unknown function DUF5131 [PF07505] (2-220)

Sequence (448 aa):
MRGCTPVGPGCRHCSARTFAERWRGVPGHAYERGFDLRLVPDALDEPLVWRRPRRVAVGSTSDLFHGGVPAAFVEQVFRTMHAAERHTFLVLTRRAERMRDVVGALPIELVALPNVWLGVSVEDRSHGVPRIAVLREVPAARRFVAIEPLLEDVGALDLRGIDWVLAGGETGLHARPVRDEWVVAIRDQCEAAGVPFFFKQWGGARRRARELEGRTHDARPGPGMRGCTPVGPGCRHCSARTFAERWRGVPGHAYERGFDLRLVPDALDEPLVWRRPRRVAVGSTSDLFHGGVPAAFVEQVFRTMHAAERHTFLVLTRRAERMRDVVGALPIELVALPNVWLGVSVEDRSHGVPRIAVLREVPAARRFVAIEPLLEDVGALDLRGIDWVLAGGETGLHARPVRDEWVVAIRDQCEAAGVPFFFKQWGGARRRARELEGRTHDARPGPG

Foldseek 3Di:
DFAEDDDDPLCPPPPLQVVLQVQDCPPPDPSVNGRDDDDDVVCLQVLVPDDAEEEEEPHSRYACQGPPHDLVNNLSSLVNCLNNLSYAYEHEHLPLQSQQVSQVVDDLSSAQRLSYEYEYEAQAQPRRQVSVVSQQNHSYVAYEYEDPQNQDQNPDHDCVRHAAYEYEWDADQPTHFDDLVSLVVVVVNCVVVVHQYAYDARHHPRGPDQDRVHDHRHGDRPSD/DFAEDDDDPLCPPPPLQVVLQVQDCPPPDPSVNRRDDDDDVVCLQVLVPDDAEEEEEPHSRYACLGPPHDLVNNLSSLVNCVNNLSYAYEHEHLPLQSQQVSQVVDDLSSAARLSYEYEYEAQAQPRRQVSLVSQQNHSYVAYEYEDPQNQDQNPDHDCVRHAAYEYEWDADQPTHFDDLVSLVVVVVNCVVVVHQYAYDARHHPRGPDQDRVHDHRHGDRDSD

Radius of gyration: 22.74 Å; Cα contacts (8 Å, |Δi|>4): 959; chains: 2; bounding box: 42×60×54 Å

Organism: NCBI:txid927083

pLDDT: mean 89.65, std 12.8, range [34.12, 98.81]